Protein AF-0000000084752107 (afdb_homodimer)

Nearest PDB structures (foldseek):
  1woq-assembly2_B  TM=9.690E-01  e=2.917E-30  Arthrobacter sp. KM
  2aa4-assembly1_B  TM=8.084E-01  e=2.871E-18  Escherichia coli
  3vov-assembly1_B  TM=7.161E-01  e=5.906E-19  Thermus thermophilus HB8
  7p9y-assembly1_AAA  TM=7.590E-01  e=1.174E-16  Saccharomyces cerevisiae S288C
  5f7p-assembly1_A  TM=7.716E-01  e=2.774E-15  Listeria monocytogenes EGD-e

Sequence (504 aa):
MEILGIDIGGSGIKGALVNAETGEMLTERFRIPTPKSKKPKDMAKVVAEIVDHFNYKGPVGCGFPSIVKNGICKSPGNLDPSWVGVNIDELFTEYTGQEFTVLNDADAAGYASMNYGVGKGKDGLVIMITIGTGLGSGAFYNGILIPNFELGQIPYKKHKKIEKWAAASAKEKEDLGFKKWGKRFNKFLKLVELIVCPDLIIVGGGTSKKWEEFSHHIKIETNVVKAELMNHAGIIGAAVSCLREQHHGHLHMEILGIDIGGSGIKGALVNAETGEMLTERFRIPTPKSKKPKDMAKVVAEIVDHFNYKGPVGCGFPSIVKNGICKSPGNLDPSWVGVNIDELFTEYTGQEFTVLNDADAAGYASMNYGVGKGKDGLVIMITIGTGLGSGAFYNGILIPNFELGQIPYKKHKKIEKWAAASAKEKEDLGFKKWGKRFNKFLKLVELIVCPDLIIVGGGTSKKWEEFSHHIKIETNVVKAELMNHAGIIGA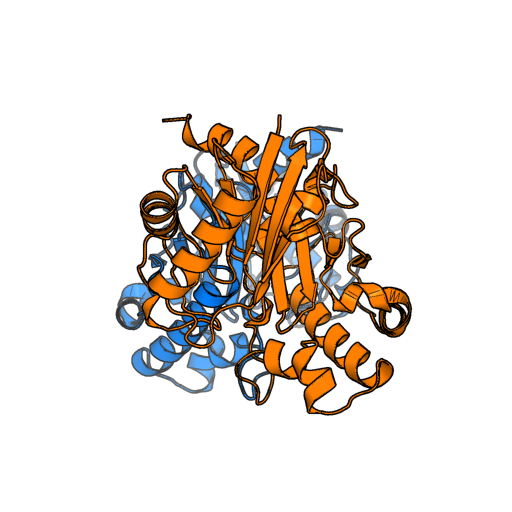AVSCLREQHHGHLH

Solvent-accessible surface area (backbone atoms only — not comparable to full-atom values): 24546 Å² total; per-residue (Å²): 97,82,22,39,6,28,25,42,49,88,66,32,32,34,32,33,40,22,31,48,79,73,59,44,70,72,47,73,72,48,76,46,69,39,53,90,73,43,36,65,70,60,43,33,51,53,51,27,49,54,44,54,72,66,68,64,84,56,59,30,7,26,10,33,68,36,42,50,57,97,33,21,25,72,37,30,68,89,44,29,68,79,34,44,71,36,46,50,32,59,52,44,20,72,60,56,75,31,53,53,41,60,38,25,28,30,41,13,27,32,45,24,30,41,70,68,34,82,42,42,89,47,67,49,37,35,34,26,35,27,32,35,76,40,38,38,24,13,34,25,49,61,76,38,78,44,73,49,30,27,63,28,56,40,35,40,60,92,36,78,24,33,25,69,65,41,13,51,45,32,29,61,75,67,67,48,50,47,68,64,39,22,47,40,38,27,52,53,50,46,50,48,45,59,30,47,44,44,61,32,36,35,36,23,28,67,58,40,77,50,38,86,66,29,54,84,49,56,80,61,88,56,52,72,43,73,46,76,55,35,82,46,15,28,25,40,7,8,19,33,46,42,64,53,47,62,60,60,61,62,76,110,96,81,22,40,6,27,25,43,48,89,68,33,33,34,31,31,40,22,30,49,79,73,59,43,72,74,46,73,72,48,76,44,69,40,52,89,72,43,36,64,71,61,43,32,50,51,53,26,49,52,42,55,72,66,68,64,84,55,60,31,7,26,9,32,68,36,42,50,56,95,36,21,25,72,38,30,69,90,43,29,68,79,35,44,70,36,46,49,32,59,52,43,20,72,60,56,74,31,53,54,41,60,39,26,28,29,43,13,27,32,44,24,29,41,70,69,34,84,40,42,88,46,66,49,38,36,32,26,36,27,32,34,77,41,38,37,22,13,36,26,48,61,75,40,78,45,72,48,30,28,64,27,54,42,35,40,60,93,36,79,24,35,24,70,67,40,13,49,44,31,29,62,77,66,66,48,53,48,68,65,39,20,47,40,37,28,52,52,50,44,49,49,44,59,28,47,44,44,61,32,36,36,35,23,28,69,58,41,78,52,39,85,65,30,54,85,49,54,79,61,90,57,51,72,44,73,46,75,56,35,82,47,15,28,25,40,7,8,19,33,46,43,64,51,46,60,60,61,60,61,74,109

Radius of gyration: 23.75 Å; Cα contacts (8 Å, |Δi|>4): 1248; chains: 2; bounding box: 46×71×58 Å

pLDDT: mean 92.71, std 11.03, range [21.84, 98.62]

Foldseek 3Di:
DWAKFWEDDQFKIKIFIADLQALDTPDDIDIDTQDPQLDLLSRLLVLQVRCVVVVDAEEYFYADAAAADPQAGCQQHPGDRNRHGDNNQVSNCVSNVYGYDYAHLQQLLVQLCCPHHPVPQDAWWEKEWAADLWTDIWIDHGSHTDGDDRLQCDDDDPRSGLRCVQGVNVCVVVVHFLAVSLLSVLVSVQVVCVPVVTQEYEYAYDCCVVVVRRVVNNDDPHHYYYIDCHPCSSRSSRRNVVVVVVVVVVVD/DWAKFWEDDPFKIKIFIAPLQALDTPDDIDIDTQDPQLDLLSRLLVLQVRCVVVVDAEEYFYADAAAADPQAGCQQHVGDRNRHGDNNQVSNCVSNVYGYDYAHLQQLLVQLCCPHHPVPQDAWWEKEWAADLWTDIWIDHGSHTDGDDRLQCDDDDPRSGLRCVQGVNVCVVVVHFLAVSLLSVLVSVQVVCVPVVTQEYEYAYDCCVVVVRRVVNNDDPHHYYYIDCHPCSSRSSRRNVCVVVVVVVVVD

Secondary structure (DSSP, 8-state):
-EEEEEEE-SSEEEEEEEETTTTEE-S--EEEEPPTT--HHHHHHHHHHHHHHTT--S-EEEEESS-EETTEE---TTS-GGGTT-BHHHHHHHHHSS-EEEEEHHHHHHHHHHHHSTTTT--SEEEEEEESSSEEEEEEETTEEE----GGG--BTTBSSTHHHHSHHHHHHTT--HHHHHHHHHHHHHHHHHHH--SEEEEESGGGGGHHHHGGG---SSEEEE-SSGGGHHHHHHHHHHHHHHHHTT--/-EEEEEEE-SSEEEEEEEETTTTEE-S--EEEEPPTT--HHHHHHHHHHHHHHTT--S-EEEEESS-EETTEE---TTS-GGGTT-BHHHHHHHHHSS-EEEEEHHHHHHHHHHHHSTTTT--SEEEEEEESSSEEEEEEETTEEE----GGG--BTTBSSTHHHHSHHHHHHTT--HHHHHHHHHHHHHHHHHHH--SEEEEESGGGGGHHHHGGG---SSEEEE-SSGGGHHHHHHHHHHHHHHHHTT--

Structure (mmCIF, N/CA/C/O backbone):
data_AF-0000000084752107-model_v1
#
loop_
_entity.id
_entity.type
_entity.pdbx_description
1 polymer 'Polyphosphate--glucose phosphotransferase'
#
loop_
_atom_site.group_PDB
_atom_site.id
_atom_site.type_symbol
_atom_site.label_atom_id
_atom_site.label_alt_id
_atom_site.label_comp_id
_atom_site.label_asym_id
_atom_site.label_entity_id
_atom_site.label_seq_id
_atom_site.pdbx_PDB_ins_code
_atom_site.Cartn_x
_atom_site.Cartn_y
_atom_site.Cartn_z
_atom_site.occupancy
_atom_site.B_iso_or_equiv
_atom_site.auth_seq_id
_atom_site.auth_comp_id
_atom_site.auth_asym_id
_atom_site.auth_atom_id
_atom_site.pdbx_PDB_model_num
ATOM 1 N N . MET A 1 1 ? -3.303 12.336 30.141 1 87.19 1 MET A N 1
ATOM 2 C CA . MET A 1 1 ? -2.025 12.93 29.766 1 87.19 1 MET A CA 1
ATOM 3 C C . MET A 1 1 ? -2.217 14.008 28.703 1 87.19 1 MET A C 1
ATOM 5 O O . MET A 1 1 ? -2.852 13.766 27.672 1 87.19 1 MET A O 1
ATOM 9 N N . GLU A 1 2 ? -1.788 15.203 29.062 1 94.75 2 GLU A N 1
ATOM 10 C CA . GLU A 1 2 ? -1.938 16.359 28.188 1 94.75 2 GLU A CA 1
ATOM 11 C C . GLU A 1 2 ? -0.733 16.516 27.266 1 94.75 2 GLU A C 1
ATOM 13 O O . GLU A 1 2 ? 0.406 16.594 27.719 1 94.75 2 GLU A O 1
ATOM 18 N N . ILE A 1 3 ? -1.024 16.484 25.938 1 96.81 3 ILE A N 1
ATOM 19 C CA . ILE A 1 3 ? 0.049 16.594 24.953 1 96.81 3 ILE A CA 1
ATOM 20 C C . ILE A 1 3 ? -0.297 17.656 23.922 1 96.81 3 ILE A C 1
ATOM 22 O O . ILE A 1 3 ? -1.448 17.766 23.5 1 96.81 3 ILE A O 1
ATOM 26 N N . LEU A 1 4 ? 0.634 18.438 23.578 1 97.94 4 LEU A N 1
ATOM 27 C CA . LEU A 1 4 ? 0.435 19.406 22.5 1 97.94 4 LEU A CA 1
ATOM 28 C C . LEU A 1 4 ? 0.539 18.719 21.141 1 97.94 4 LEU A C 1
ATOM 30 O O . LEU A 1 4 ? 1.547 18.078 20.844 1 97.94 4 LEU A O 1
ATOM 34 N N . GLY A 1 5 ? -0.565 18.766 20.406 1 97.69 5 GLY A N 1
ATOM 35 C CA . GLY A 1 5 ? -0.568 18.344 19.016 1 97.69 5 GLY A CA 1
ATOM 36 C C . GLY A 1 5 ? -0.486 19.484 18.031 1 97.69 5 GLY A C 1
ATOM 37 O O . GLY A 1 5 ? -1.142 20.516 18.219 1 97.69 5 GLY A O 1
ATOM 38 N N . ILE A 1 6 ? 0.351 19.391 17.047 1 97.81 6 ILE A N 1
ATOM 39 C CA . ILE A 1 6 ? 0.49 20.391 16 1 97.81 6 ILE A CA 1
ATOM 40 C C . ILE A 1 6 ? 0.278 19.75 14.633 1 97.81 6 ILE A C 1
ATOM 42 O O . ILE A 1 6 ? 0.811 18.672 14.367 1 97.81 6 ILE A O 1
ATOM 46 N N . ASP A 1 7 ? -0.524 20.328 13.812 1 96.06 7 ASP A N 1
ATOM 47 C CA . ASP A 1 7 ? -0.785 19.906 12.438 1 96.06 7 ASP A CA 1
ATOM 48 C C . ASP A 1 7 ? -0.25 20.938 11.445 1 96.06 7 ASP A C 1
ATOM 50 O O . ASP A 1 7 ? -0.774 22.047 11.352 1 96.06 7 ASP A O 1
ATOM 54 N N . ILE A 1 8 ? 0.716 20.562 10.734 1 95.06 8 ILE A N 1
ATOM 55 C CA . ILE A 1 8 ? 1.315 21.453 9.75 1 95.06 8 ILE A CA 1
ATOM 56 C C . ILE A 1 8 ? 0.686 21.219 8.383 1 95.06 8 ILE A C 1
ATOM 58 O O . ILE A 1 8 ? 0.774 20.125 7.832 1 95.06 8 ILE A O 1
ATOM 62 N N . GLY A 1 9 ? 0.036 22.219 7.828 1 87.69 9 GLY A N 1
ATOM 63 C CA . GLY A 1 9 ? -0.544 22.172 6.496 1 87.69 9 GLY A CA 1
ATOM 64 C C . GLY A 1 9 ? 0.094 23.141 5.527 1 87.69 9 GLY A C 1
ATOM 65 O O . GLY A 1 9 ? 1.007 23.891 5.898 1 87.69 9 GLY A O 1
ATOM 66 N N . GLY A 1 10 ? -0.382 23.078 4.316 1 81.19 10 GLY A N 1
ATOM 67 C CA . GLY A 1 10 ? 0.127 24 3.299 1 81.19 10 GLY A CA 1
ATOM 68 C C . GLY A 1 10 ? -0.288 25.438 3.525 1 81.19 10 GLY A C 1
ATOM 69 O O . GLY A 1 10 ? 0.444 26.359 3.168 1 81.19 10 GLY A O 1
ATOM 70 N N . SER A 1 11 ? -1.39 25.688 4.133 1 84.12 11 SER A N 1
ATOM 71 C CA . SER A 1 11 ? -1.922 27.031 4.266 1 84.12 11 SER A CA 1
ATOM 72 C C . SER A 1 11 ? -1.857 27.516 5.711 1 84.12 11 SER A C 1
ATOM 74 O O . SER A 1 11 ? -1.905 28.719 5.973 1 84.12 11 SER A O 1
ATOM 76 N N . GLY A 1 12 ? -1.75 26.531 6.598 1 92.06 12 GLY A N 1
ATOM 77 C CA . GLY A 1 12 ? -1.736 26.922 7.996 1 92.06 12 GLY A CA 1
ATOM 78 C C . GLY A 1 12 ? -1.168 25.859 8.914 1 92.06 12 GLY A C 1
ATOM 79 O O . GLY A 1 12 ? -1.213 24.672 8.586 1 92.06 12 GLY A O 1
ATOM 80 N N . ILE A 1 13 ? -0.653 26.297 9.961 1 96.38 13 ILE A N 1
ATOM 81 C CA . ILE A 1 13 ? -0.152 25.453 11.039 1 96.38 13 ILE A CA 1
ATOM 82 C C . ILE A 1 13 ? -1.026 25.641 12.281 1 96.38 13 ILE A C 1
ATOM 84 O O . ILE A 1 13 ? -1.255 26.766 12.734 1 96.38 13 ILE A O 1
ATOM 88 N N . LYS A 1 14 ? -1.574 24.5 12.773 1 96.38 14 LYS A N 1
ATOM 89 C CA . LYS A 1 14 ? -2.529 24.547 13.875 1 96.38 14 LYS A CA 1
ATOM 90 C C . LYS A 1 14 ? -2.049 23.688 15.047 1 96.38 14 LYS A C 1
ATOM 92 O O . LYS A 1 14 ? -1.443 22.641 14.844 1 96.38 14 LYS A O 1
ATOM 97 N N . GLY A 1 15 ? -2.34 24.188 16.234 1 97.88 15 GLY A N 1
ATOM 98 C CA . GLY A 1 15 ? -2.008 23.438 17.438 1 97.88 15 GLY A CA 1
ATOM 99 C C . GLY A 1 15 ? -3.084 23.516 18.5 1 97.88 15 GLY A C 1
ATOM 100 O O . GLY A 1 15 ? -3.885 24.453 18.516 1 97.88 15 GLY A O 1
ATOM 101 N N . ALA A 1 16 ? -3.086 22.531 19.328 1 98.12 16 ALA A N 1
ATOM 102 C CA . ALA A 1 16 ? -3.982 22.5 20.484 1 98.12 16 ALA A CA 1
ATOM 103 C C . ALA A 1 16 ? -3.51 21.484 21.516 1 98.12 16 ALA A C 1
ATOM 105 O O . ALA A 1 16 ? -2.77 20.562 21.188 1 98.12 16 ALA A O 1
ATOM 106 N N . LEU A 1 17 ? -3.914 21.734 22.734 1 98.12 17 LEU A N 1
ATOM 107 C CA . LEU A 1 17 ? -3.684 20.734 23.766 1 98.12 17 LEU A CA 1
ATOM 108 C C . LEU A 1 17 ? -4.734 19.625 23.703 1 98.12 17 LEU A C 1
ATOM 110 O O . LEU A 1 17 ? -5.914 19.906 23.484 1 98.12 17 LEU A O 1
ATOM 114 N N . VAL A 1 18 ? -4.242 18.391 23.812 1 97.12 18 VAL A N 1
ATOM 115 C CA . VAL A 1 18 ? -5.113 17.234 23.672 1 97.12 18 VAL A CA 1
ATOM 116 C C . VAL A 1 18 ? -4.918 16.297 24.859 1 97.12 18 VAL A C 1
ATOM 118 O O . VAL A 1 18 ? -3.791 16.078 25.312 1 97.12 18 VAL A O 1
ATOM 121 N N . ASN A 1 19 ? -6.035 15.805 25.422 1 95.88 19 ASN A N 1
ATOM 122 C CA . ASN A 1 19 ? -5.93 14.633 26.281 1 95.88 19 ASN A CA 1
ATOM 123 C C . ASN A 1 19 ? -5.617 13.375 25.484 1 95.88 19 ASN A C 1
ATOM 125 O O . ASN A 1 19 ? -6.5 12.812 24.828 1 95.88 19 ASN A O 1
ATOM 129 N N . ALA A 1 20 ? -4.426 12.914 25.531 1 90.62 20 ALA A N 1
ATOM 130 C CA . ALA A 1 20 ? -3.955 11.852 24.656 1 90.62 20 ALA A CA 1
ATOM 131 C C . ALA A 1 20 ? -4.566 10.508 25.031 1 90.62 20 ALA A C 1
ATOM 133 O O . ALA A 1 20 ? -4.5 9.547 24.25 1 90.62 20 ALA A O 1
ATOM 134 N N . GLU A 1 21 ? -5.176 10.359 26.156 1 89.06 21 GLU A N 1
ATOM 135 C CA . GLU A 1 21 ? -5.828 9.125 26.594 1 89.06 21 GLU A CA 1
ATOM 136 C C . GLU A 1 21 ? -7.25 9.031 26.031 1 89.06 21 GLU A C 1
ATOM 138 O O . GLU A 1 21 ? -7.684 7.961 25.594 1 89.06 21 GLU A O 1
ATOM 143 N N . THR A 1 22 ? -7.875 10.195 25.969 1 91.56 22 THR A N 1
ATOM 144 C CA . THR A 1 22 ? -9.281 10.18 25.578 1 91.56 22 THR A CA 1
ATOM 145 C C . THR A 1 22 ? -9.477 10.719 24.172 1 91.56 22 THR A C 1
ATOM 147 O O . THR A 1 22 ? -10.531 10.523 23.562 1 91.56 22 THR A O 1
ATOM 150 N N . GLY A 1 23 ? -8.523 11.477 23.703 1 92.19 23 GLY A N 1
ATOM 151 C CA . GLY A 1 23 ? -8.648 12.094 22.391 1 92.19 23 GLY A CA 1
ATOM 152 C C . GLY A 1 23 ? -9.406 13.406 22.422 1 92.19 23 GLY A C 1
ATOM 153 O O . GLY A 1 23 ? -9.742 13.961 21.359 1 92.19 23 GLY A O 1
ATOM 154 N N . GLU A 1 24 ? -9.625 13.938 23.594 1 94.25 24 GLU A N 1
ATOM 155 C CA . GLU A 1 24 ? -10.391 15.172 23.734 1 94.25 24 GLU A CA 1
ATOM 156 C C . GLU A 1 24 ? -9.492 16.391 23.562 1 94.25 24 GLU A C 1
ATOM 158 O O . GLU A 1 24 ? -8.383 16.438 24.109 1 94.25 24 GLU A O 1
ATOM 163 N N . MET A 1 25 ? -9.992 17.359 22.734 1 94.75 25 MET A N 1
ATOM 164 C CA . MET A 1 25 ? -9.312 18.641 22.672 1 94.75 25 MET A CA 1
ATOM 165 C C . MET A 1 25 ? -9.531 19.438 23.953 1 94.75 25 MET A C 1
ATOM 167 O O . MET A 1 25 ? -10.672 19.656 24.359 1 94.75 25 MET A O 1
ATOM 171 N N . LEU A 1 26 ? -8.523 19.938 24.5 1 96.88 26 LEU A N 1
ATOM 172 C CA . LEU A 1 26 ? -8.609 20.625 25.781 1 96.88 26 LEU A CA 1
ATOM 173 C C . LEU A 1 26 ? -8.633 22.141 25.578 1 96.88 26 LEU A C 1
ATOM 175 O O . LEU A 1 26 ? -9.016 22.891 26.484 1 96.88 26 LEU A O 1
ATOM 179 N N . THR A 1 27 ? -8.219 22.594 24.438 1 97.19 27 THR A N 1
ATOM 180 C CA . THR A 1 27 ? -8.203 24.016 24.078 1 97.19 27 THR A CA 1
ATOM 181 C C . THR A 1 27 ? -8.734 24.234 22.672 1 97.19 27 THR A C 1
ATOM 183 O O . THR A 1 27 ? -8.844 23.281 21.891 1 97.19 27 THR A O 1
ATOM 186 N N . GLU A 1 28 ? -9.07 25.438 22.422 1 96 28 GLU A N 1
ATOM 187 C CA . GLU A 1 28 ? -9.273 25.797 21.031 1 96 28 GLU A CA 1
ATOM 188 C C . GLU A 1 28 ? -7.973 25.719 20.234 1 96 28 GLU A C 1
ATOM 190 O O . GLU A 1 28 ? -6.887 25.844 20.797 1 96 28 GLU A O 1
ATOM 195 N N . ARG A 1 29 ? -8.156 25.453 19.031 1 95.38 29 ARG A N 1
ATOM 196 C CA . ARG A 1 29 ? -6.961 25.406 18.188 1 95.38 29 ARG A CA 1
ATOM 197 C C . ARG A 1 29 ? -6.402 26.812 17.969 1 95.38 29 ARG A C 1
ATOM 199 O O . ARG A 1 29 ? -7.16 27.781 17.875 1 95.38 29 ARG A O 1
ATOM 206 N N . PHE A 1 30 ? -5.203 26.922 17.969 1 97.81 30 PHE A N 1
ATOM 207 C CA . PHE A 1 30 ? -4.469 28.125 17.609 1 97.81 30 PHE A CA 1
ATOM 208 C C . PHE A 1 30 ? -3.82 27.984 16.234 1 97.81 30 PHE A C 1
ATOM 210 O O . PHE A 1 30 ? -3.041 27.047 16.016 1 97.81 30 PHE A O 1
ATOM 217 N N . ARG A 1 31 ? -4.152 28.828 15.328 1 96.94 31 ARG A N 1
ATOM 218 C CA . ARG A 1 31 ? -3.717 28.703 13.938 1 96.94 31 ARG A CA 1
ATOM 219 C C . ARG A 1 31 ? -2.854 29.891 13.523 1 96.94 31 ARG A C 1
ATOM 221 O O . ARG A 1 31 ? -3.199 31.031 13.797 1 96.94 31 ARG A O 1
ATOM 228 N N . ILE A 1 32 ? -1.734 29.625 12.898 1 97.88 32 ILE A N 1
ATOM 229 C CA . ILE A 1 32 ? -0.883 30.625 12.25 1 97.88 32 ILE A CA 1
ATOM 230 C C . ILE A 1 32 ? -0.704 30.266 10.773 1 97.88 32 ILE A C 1
ATOM 232 O O . ILE A 1 32 ? -0.457 29.109 10.438 1 97.88 32 ILE A O 1
ATOM 236 N N . PRO A 1 33 ? -0.843 31.219 9.898 1 96.62 33 PRO A N 1
ATOM 237 C CA . PRO A 1 33 ? -0.616 30.922 8.477 1 96.62 33 PRO A CA 1
ATOM 238 C C . PRO A 1 33 ? 0.778 30.344 8.211 1 96.62 33 PRO A C 1
ATOM 240 O O . PRO A 1 33 ? 1.754 30.797 8.828 1 96.62 33 PRO A O 1
ATOM 243 N N . THR A 1 34 ? 0.819 29.328 7.414 1 95.25 34 THR A N 1
ATOM 244 C CA . THR A 1 34 ? 2.121 28.828 6.977 1 95.25 34 THR A CA 1
ATOM 245 C C . THR A 1 34 ? 2.904 29.938 6.262 1 95.25 34 THR A C 1
ATOM 247 O O . THR A 1 34 ? 2.357 30.641 5.414 1 95.25 34 THR A O 1
ATOM 250 N N . PRO A 1 35 ? 4.125 30.109 6.617 1 96.88 35 PRO A N 1
ATOM 251 C CA . PRO A 1 35 ? 4.914 31.141 5.93 1 96.88 35 PRO A CA 1
ATOM 252 C C . PRO A 1 35 ? 4.953 30.922 4.418 1 96.88 35 PRO A C 1
ATOM 254 O O . PRO A 1 35 ? 5.012 29.797 3.947 1 96.88 35 PRO A O 1
ATOM 257 N N . LYS A 1 36 ? 5.055 31.984 3.631 1 94.62 36 LYS A N 1
ATOM 258 C CA . LYS A 1 36 ? 5.066 31.922 2.172 1 94.62 36 LYS A CA 1
ATOM 259 C C . LYS A 1 36 ? 6.281 31.156 1.656 1 94.62 36 LYS A C 1
ATOM 261 O O . LYS A 1 36 ? 6.199 30.453 0.653 1 94.62 36 LYS A O 1
ATOM 266 N N . SER A 1 37 ? 7.34 31.312 2.361 1 95.5 37 SER A N 1
ATOM 267 C CA . SER A 1 37 ? 8.57 30.688 1.917 1 95.5 37 SER A CA 1
ATOM 268 C C . SER A 1 37 ? 8.477 29.156 2.01 1 95.5 37 SER A C 1
ATOM 270 O O . SER A 1 37 ? 9.086 28.453 1.21 1 95.5 37 SER A O 1
ATOM 272 N N . LYS A 1 38 ? 7.777 28.688 3.074 1 96.19 38 LYS A N 1
ATOM 273 C CA . LYS A 1 38 ? 7.652 27.266 3.422 1 96.19 38 LYS A CA 1
ATOM 274 C C . LYS A 1 38 ? 9.016 26.641 3.682 1 96.19 38 LYS A C 1
ATOM 276 O O . LYS A 1 38 ? 9.242 25.469 3.371 1 96.19 38 LYS A O 1
ATOM 281 N N . LYS A 1 39 ? 9.922 27.422 4.102 1 97.25 39 LYS A N 1
ATOM 282 C CA . LYS A 1 39 ? 11.273 26.969 4.402 1 97.25 39 LYS A CA 1
ATOM 283 C C . LYS A 1 39 ? 11.375 26.469 5.844 1 97.25 39 LYS A C 1
ATOM 285 O O . LYS A 1 39 ? 10.609 26.891 6.711 1 97.25 39 LYS A O 1
ATOM 290 N N . PRO A 1 40 ? 12.352 25.578 6.094 1 97.75 40 PRO A N 1
ATOM 291 C CA . PRO A 1 40 ? 12.461 24.938 7.41 1 97.75 40 PRO A CA 1
ATOM 292 C C . PRO A 1 40 ? 12.555 25.953 8.547 1 97.75 40 PRO A C 1
ATOM 294 O O . PRO A 1 40 ? 11.781 25.891 9.508 1 97.75 40 PRO A O 1
ATOM 297 N N . LYS A 1 41 ? 13.398 26.984 8.453 1 97.69 41 LYS A N 1
ATOM 298 C CA . LYS A 1 41 ? 13.625 27.938 9.531 1 97.69 41 LYS A CA 1
ATOM 299 C C . LYS A 1 41 ? 12.367 28.766 9.797 1 97.69 41 LYS A C 1
ATOM 301 O O . LYS A 1 41 ? 12 28.984 10.953 1 97.69 41 LYS A O 1
ATOM 306 N N . ASP A 1 42 ? 11.734 29.188 8.711 1 98.12 42 ASP A N 1
ATOM 307 C CA . ASP A 1 42 ? 10.531 30.016 8.844 1 98.12 42 ASP A CA 1
ATOM 308 C C . ASP A 1 42 ? 9.391 29.219 9.477 1 98.12 42 ASP A C 1
ATOM 310 O O . ASP A 1 42 ? 8.664 29.75 10.32 1 98.12 42 ASP A O 1
ATOM 314 N N . MET A 1 43 ? 9.297 28.062 9.109 1 97.69 43 MET A N 1
ATOM 315 C CA . MET A 1 43 ? 8.234 27.219 9.648 1 97.69 43 MET A CA 1
ATOM 316 C C . MET A 1 43 ? 8.523 26.828 11.094 1 97.69 43 MET A C 1
ATOM 318 O O . MET A 1 43 ? 7.609 26.75 11.914 1 97.69 43 MET A O 1
ATOM 322 N N . ALA A 1 44 ? 9.773 26.594 11.383 1 98.31 44 ALA A N 1
ATOM 323 C CA . ALA A 1 44 ? 10.164 26.281 12.75 1 98.31 44 ALA A CA 1
ATOM 324 C C . ALA A 1 44 ? 9.82 27.438 13.695 1 98.31 44 ALA A C 1
ATOM 326 O O . ALA A 1 44 ? 9.406 27.219 14.836 1 98.31 44 ALA A O 1
ATOM 327 N N . LYS A 1 45 ? 9.984 28.641 13.195 1 98.56 45 LYS A N 1
ATOM 328 C CA . LYS A 1 45 ? 9.641 29.812 13.992 1 98.56 45 LYS A CA 1
ATOM 329 C C . LYS A 1 45 ? 8.156 29.844 14.32 1 98.56 45 LYS A C 1
ATOM 331 O O . LYS A 1 45 ? 7.762 30.172 15.438 1 98.56 45 LYS A O 1
ATOM 336 N N . VAL A 1 46 ? 7.383 29.5 13.32 1 98.56 46 VAL A N 1
ATOM 337 C CA . VAL A 1 46 ? 5.941 29.469 13.516 1 98.56 46 VAL A CA 1
ATOM 338 C C . VAL A 1 46 ? 5.582 28.391 14.531 1 98.56 46 VAL A C 1
ATOM 340 O O . VAL A 1 46 ? 4.754 28.609 15.422 1 98.56 46 VAL A O 1
ATOM 343 N N . VAL A 1 47 ? 6.195 27.25 14.438 1 98.56 47 VAL A N 1
ATOM 344 C CA . VAL A 1 47 ? 5.969 26.156 15.375 1 98.56 47 VAL A CA 1
ATOM 345 C C . VAL A 1 47 ? 6.328 26.594 16.797 1 98.56 47 VAL A C 1
ATOM 347 O O . VAL A 1 47 ? 5.594 26.328 17.75 1 98.56 47 VAL A O 1
ATOM 350 N N . ALA A 1 48 ? 7.422 27.328 16.906 1 98.62 48 ALA A N 1
ATOM 351 C CA . ALA A 1 48 ? 7.844 27.844 18.203 1 98.62 48 ALA A CA 1
ATOM 352 C C . ALA A 1 48 ? 6.809 28.812 18.766 1 98.62 48 ALA A C 1
ATOM 354 O O . ALA A 1 48 ? 6.527 28.781 19.969 1 98.62 48 ALA A O 1
ATOM 355 N N . GLU A 1 49 ? 6.277 29.609 17.875 1 98.62 49 GLU A N 1
ATOM 356 C CA . GLU A 1 49 ? 5.234 30.547 18.297 1 98.62 49 GLU A CA 1
ATOM 357 C C . GLU A 1 49 ? 4.023 29.797 18.859 1 98.62 49 GLU A C 1
ATOM 359 O O . GLU A 1 49 ? 3.42 30.234 19.844 1 98.62 49 GLU A O 1
ATOM 364 N N . ILE A 1 50 ? 3.697 28.719 18.234 1 98.56 50 ILE A N 1
ATOM 365 C CA . ILE A 1 50 ? 2.551 27.938 18.672 1 98.56 50 ILE A CA 1
ATOM 366 C C . ILE A 1 50 ? 2.85 27.312 20.031 1 98.56 50 ILE A C 1
ATOM 368 O O . ILE A 1 50 ? 2.012 27.344 20.938 1 98.56 50 ILE A O 1
ATOM 372 N N . VAL A 1 51 ? 4 26.734 20.203 1 98.44 51 VAL A N 1
ATOM 373 C CA . VAL A 1 51 ? 4.395 26.141 21.484 1 98.44 51 VAL A CA 1
ATOM 374 C C . VAL A 1 51 ? 4.355 27.203 22.578 1 98.44 51 VAL A C 1
ATOM 376 O O . VAL A 1 51 ? 3.848 26.953 23.672 1 98.44 51 VAL A O 1
ATOM 379 N N . ASP A 1 52 ? 4.855 28.422 22.266 1 98.25 52 ASP A N 1
ATOM 380 C CA . ASP A 1 52 ? 4.887 29.516 23.219 1 98.25 52 ASP A CA 1
ATOM 381 C C . ASP A 1 52 ? 3.477 29.969 23.594 1 98.25 52 ASP A C 1
ATOM 383 O O . ASP A 1 52 ? 3.217 30.297 24.75 1 98.25 52 ASP A O 1
ATOM 387 N N . HIS A 1 53 ? 2.646 30.016 22.594 1 98.44 53 HIS A N 1
ATOM 388 C CA . HIS A 1 53 ? 1.266 30.438 22.812 1 98.44 53 HIS A CA 1
ATOM 389 C C . HIS A 1 53 ? 0.621 29.625 23.922 1 98.44 53 HIS A C 1
ATOM 391 O O . HIS A 1 53 ? -0.11 30.156 24.766 1 98.44 53 HIS A O 1
ATOM 397 N N . PHE A 1 54 ? 0.9 28.328 23.969 1 98.06 54 PHE A N 1
ATOM 398 C CA . PHE A 1 54 ? 0.272 27.453 24.938 1 98.06 54 PHE A CA 1
ATOM 399 C C . PHE A 1 54 ? 1.136 27.328 26.188 1 98.06 54 PHE A C 1
ATOM 401 O O . PHE A 1 54 ? 0.772 26.625 27.141 1 98.06 54 PHE A O 1
ATOM 408 N N . ASN A 1 55 ? 2.293 28.016 26.219 1 97.44 55 ASN A N 1
ATOM 409 C CA . ASN A 1 55 ? 3.244 27.875 27.312 1 97.44 55 ASN A CA 1
ATOM 410 C C . ASN A 1 55 ? 3.465 26.422 27.688 1 97.44 55 ASN A C 1
ATOM 412 O O . ASN A 1 55 ? 3.404 26.062 28.875 1 97.44 55 ASN A O 1
ATOM 416 N N . TYR A 1 56 ? 3.613 25.625 26.656 1 96.56 56 TYR A N 1
ATOM 417 C CA . TYR A 1 56 ? 3.633 24.172 26.844 1 96.56 56 TYR A CA 1
ATOM 418 C C . TYR A 1 56 ? 5.051 23.672 27.109 1 96.56 56 TYR A C 1
ATOM 420 O O . TYR A 1 56 ? 5.996 24.125 26.453 1 96.56 56 TYR A O 1
ATOM 428 N N . LYS A 1 57 ? 5.156 22.766 28.094 1 96.25 57 LYS A N 1
ATOM 429 C CA . LYS A 1 57 ? 6.387 22.031 28.375 1 96.25 57 LYS A CA 1
ATOM 430 C C . LYS A 1 57 ? 6.152 20.516 28.344 1 96.25 57 LYS A C 1
ATOM 432 O O . LYS A 1 57 ? 5.344 20 29.109 1 96.25 57 LYS A O 1
ATOM 437 N N . GLY A 1 58 ? 6.77 19.844 27.469 1 95.19 58 GLY A N 1
ATOM 438 C CA . GLY A 1 58 ? 6.617 18.406 27.312 1 95.19 58 GLY A CA 1
ATOM 439 C C . GLY A 1 58 ? 6.75 17.953 25.859 1 95.19 58 GLY A C 1
ATOM 440 O O . GLY A 1 58 ? 7.141 18.734 25 1 95.19 58 GLY A O 1
ATOM 441 N N . PRO A 1 59 ? 6.52 16.719 25.656 1 95.44 59 PRO A N 1
ATOM 442 C CA . PRO A 1 59 ? 6.613 16.203 24.281 1 95.44 59 PRO A CA 1
ATOM 443 C C . PRO A 1 59 ? 5.527 16.766 23.375 1 95.44 59 PRO A C 1
ATOM 445 O O . PRO A 1 59 ? 4.391 16.969 23.812 1 95.44 59 PRO A O 1
ATOM 448 N N . VAL A 1 60 ? 5.879 17.016 22.156 1 96.88 60 VAL A N 1
ATOM 449 C CA . VAL A 1 60 ? 4.953 17.547 21.156 1 96.88 60 VAL A CA 1
ATOM 450 C C . VAL A 1 60 ? 4.801 16.562 20 1 96.88 60 VAL A C 1
ATOM 452 O O . VAL A 1 60 ? 5.793 16.016 19.5 1 96.88 60 VAL A O 1
ATOM 455 N N . GLY A 1 61 ? 3.572 16.219 19.703 1 96.44 61 GLY A N 1
ATOM 456 C CA . GLY A 1 61 ? 3.295 15.492 18.469 1 96.44 61 GLY A CA 1
ATOM 457 C C . GLY A 1 61 ? 3.01 16.391 17.297 1 96.44 61 GLY A C 1
ATOM 458 O O . GLY A 1 61 ? 2.324 17.406 17.438 1 96.44 61 GLY A O 1
ATOM 459 N N . CYS A 1 62 ? 3.492 16 16.094 1 96.75 62 CYS A N 1
ATOM 460 C CA . CYS A 1 62 ? 3.387 16.906 14.961 1 96.75 62 CYS A CA 1
ATOM 461 C C . CYS A 1 62 ? 3.094 16.125 13.68 1 96.75 62 CYS A C 1
ATOM 463 O O . CYS A 1 62 ? 3.816 15.195 13.328 1 96.75 62 CYS A O 1
ATOM 465 N N . GLY A 1 63 ? 2.008 16.438 13.055 1 95.69 63 GLY A N 1
ATOM 466 C CA . GLY A 1 63 ? 1.754 16 11.695 1 95.69 63 GLY A CA 1
ATOM 467 C C . GLY A 1 63 ? 2.443 16.859 10.656 1 95.69 63 GLY A C 1
ATOM 468 O O . GLY A 1 63 ? 2.346 18.078 10.688 1 95.69 63 GLY A O 1
ATOM 469 N N . PHE A 1 64 ? 3.135 16.297 9.789 1 95.69 64 PHE A N 1
ATOM 470 C CA . PHE A 1 64 ? 3.979 16.953 8.805 1 95.69 64 PHE A CA 1
ATOM 471 C C . PHE A 1 64 ? 3.543 16.594 7.391 1 95.69 64 PHE A C 1
ATOM 473 O O . PHE A 1 64 ? 3.283 15.422 7.098 1 95.69 64 PHE A O 1
ATOM 480 N N . PRO A 1 65 ? 3.412 17.609 6.465 1 93.25 65 PRO A N 1
ATOM 481 C CA . PRO A 1 65 ? 2.83 17.375 5.141 1 93.25 65 PRO A CA 1
ATOM 482 C C . PRO A 1 65 ? 3.832 16.797 4.148 1 93.25 65 PRO A C 1
ATOM 484 O O . PRO A 1 65 ? 3.922 17.25 3.01 1 93.25 65 PRO A O 1
ATOM 487 N N . SER A 1 66 ? 4.605 15.703 4.543 1 93.06 66 SER A N 1
ATOM 488 C CA . SER A 1 66 ? 5.551 15.023 3.662 1 93.06 66 SER A CA 1
ATOM 489 C C . SER A 1 66 ? 5.965 13.672 4.23 1 93.06 66 SER A C 1
ATOM 491 O O . SER A 1 66 ? 5.473 13.258 5.285 1 93.06 66 SER A O 1
ATOM 493 N N . ILE A 1 67 ? 6.773 13.023 3.471 1 92.81 67 ILE A N 1
ATOM 494 C CA . ILE A 1 67 ? 7.289 11.727 3.883 1 92.81 67 ILE A CA 1
ATOM 495 C C . ILE A 1 67 ? 8.336 11.906 4.977 1 92.81 67 ILE A C 1
ATOM 497 O O . ILE A 1 67 ? 9.281 12.688 4.816 1 92.81 67 ILE A O 1
ATOM 501 N N . VAL A 1 68 ? 8.086 11.281 6.078 1 93.06 68 VAL A N 1
ATOM 502 C CA . VAL A 1 68 ? 8.984 11.375 7.223 1 93.06 68 VAL A CA 1
ATOM 503 C C . VAL A 1 68 ? 9.5 9.992 7.59 1 93.06 68 VAL A C 1
ATOM 505 O O . VAL A 1 68 ? 8.719 9.078 7.855 1 93.06 68 VAL A O 1
ATOM 508 N N . LYS A 1 69 ? 10.781 9.773 7.555 1 87.38 69 LYS A N 1
ATOM 509 C CA . LYS A 1 69 ? 11.406 8.531 8.008 1 87.38 69 LYS A CA 1
ATOM 510 C C . LYS A 1 69 ? 12.406 8.797 9.125 1 87.38 69 LYS A C 1
ATOM 512 O O . LYS A 1 69 ? 13.391 9.516 8.93 1 87.38 69 LYS A O 1
ATOM 517 N N . ASN A 1 70 ? 12.133 8.25 10.289 1 83.88 70 ASN A N 1
ATOM 518 C CA . ASN A 1 70 ? 13 8.438 11.445 1 83.88 70 ASN A CA 1
ATOM 519 C C . ASN A 1 70 ? 13.25 9.914 11.727 1 83.88 70 ASN A C 1
ATOM 521 O O . ASN A 1 70 ? 14.391 10.32 11.938 1 83.88 70 ASN A O 1
ATOM 525 N N . GLY A 1 71 ? 12.211 10.68 11.516 1 89.56 71 GLY A N 1
ATOM 526 C CA . GLY A 1 71 ? 12.281 12.094 11.852 1 89.56 71 GLY A CA 1
ATOM 527 C C . GLY A 1 71 ? 12.859 12.945 10.742 1 89.56 71 GLY A C 1
ATOM 528 O O . GLY A 1 71 ? 12.914 14.172 10.852 1 89.56 71 GLY A O 1
ATOM 529 N N . ILE A 1 72 ? 13.266 12.305 9.648 1 93 72 ILE A N 1
ATOM 530 C CA . ILE A 1 72 ? 13.914 13 8.547 1 93 72 ILE A CA 1
ATOM 531 C C . ILE A 1 72 ? 12.93 13.18 7.395 1 93 72 ILE A C 1
ATOM 533 O O . ILE A 1 72 ? 12.227 12.234 7.023 1 93 72 ILE A O 1
ATOM 537 N N . CYS A 1 73 ? 12.906 14.344 6.859 1 96 73 CYS A N 1
ATOM 538 C CA . CYS A 1 73 ? 12.062 14.617 5.699 1 96 73 CYS A CA 1
ATOM 539 C C . CYS A 1 73 ? 12.656 14 4.438 1 96 73 CYS A C 1
ATOM 541 O O . CYS A 1 73 ? 13.781 14.32 4.055 1 96 73 CYS A O 1
ATOM 543 N N . LYS A 1 74 ? 11.898 13.219 3.77 1 93.25 74 LYS A N 1
ATOM 544 C CA . LYS A 1 74 ? 12.453 12.461 2.65 1 93.25 74 LYS A CA 1
ATOM 545 C C . LYS A 1 74 ? 11.977 13.031 1.315 1 93.25 74 LYS A C 1
ATOM 547 O O . LYS A 1 74 ? 12.531 12.703 0.263 1 93.25 74 LYS A O 1
ATOM 552 N N . SER A 1 75 ? 10.977 13.906 1.38 1 91.5 75 SER A N 1
ATOM 553 C CA . SER A 1 75 ? 10.43 14.531 0.177 1 91.5 75 SER A CA 1
ATOM 554 C C . SER A 1 75 ? 9.945 15.945 0.458 1 91.5 75 SER A C 1
ATOM 556 O O . SER A 1 75 ? 9.461 16.234 1.555 1 91.5 75 SER A O 1
ATOM 558 N N . PRO A 1 76 ? 10.086 16.766 -0.506 1 87.81 76 PRO A N 1
ATOM 559 C CA . PRO A 1 76 ? 9.648 18.141 -0.249 1 87.81 76 PRO A CA 1
ATOM 560 C C . PRO A 1 76 ? 8.133 18.281 -0.19 1 87.81 76 PRO A C 1
ATOM 562 O O . PRO A 1 76 ? 7.617 19.203 0.444 1 87.81 76 PRO A O 1
ATOM 565 N N . GLY A 1 77 ? 7.504 17.344 -0.971 1 81.75 77 GLY A N 1
ATOM 566 C CA . GLY A 1 77 ? 6.07 17.531 -1.091 1 81.75 77 GLY A CA 1
ATOM 567 C C . GLY A 1 77 ? 5.703 18.891 -1.676 1 81.75 77 GLY A C 1
ATOM 568 O O . GLY A 1 77 ? 6.18 19.25 -2.75 1 81.75 77 GLY A O 1
ATOM 569 N N . ASN A 1 78 ? 4.801 19.641 -0.935 1 81.31 78 ASN A N 1
ATOM 570 C CA . ASN A 1 78 ? 4.418 20.984 -1.368 1 81.31 78 ASN A CA 1
ATOM 571 C C . ASN A 1 78 ? 5.223 22.062 -0.643 1 81.31 78 ASN A C 1
ATOM 573 O O . ASN A 1 78 ? 4.867 23.234 -0.682 1 81.31 78 ASN A O 1
ATOM 577 N N . LEU A 1 79 ? 6.273 21.609 0.023 1 92 79 LEU A N 1
ATOM 578 C CA . LEU A 1 79 ? 7.113 22.531 0.784 1 92 79 LEU A CA 1
ATOM 579 C C . LEU A 1 79 ? 8.367 22.891 -0.002 1 92 79 LEU A C 1
ATOM 581 O O . LEU A 1 79 ? 8.523 22.484 -1.157 1 92 79 LEU A O 1
ATOM 585 N N . ASP A 1 80 ? 9.125 23.781 0.607 1 94.75 80 ASP A N 1
ATOM 586 C CA . ASP A 1 80 ? 10.391 24.172 -0.02 1 94.75 80 ASP A CA 1
ATOM 587 C C . ASP A 1 80 ? 11.32 22.969 -0.154 1 94.75 80 ASP A C 1
ATOM 589 O O . ASP A 1 80 ? 11.438 22.156 0.772 1 94.75 80 ASP A O 1
ATOM 593 N N . PRO A 1 81 ? 12.008 22.859 -1.238 1 95 81 PRO A N 1
ATOM 594 C CA . PRO A 1 81 ? 12.883 21.703 -1.477 1 95 81 PRO A CA 1
ATOM 595 C C . PRO A 1 81 ? 13.977 21.578 -0.419 1 95 81 PRO A C 1
ATOM 597 O O . PRO A 1 81 ? 14.555 20.5 -0.253 1 95 81 PRO A O 1
ATOM 600 N N . SER A 1 82 ? 14.242 22.641 0.291 1 97.19 82 SER A N 1
ATOM 601 C CA . SER A 1 82 ? 15.297 22.625 1.3 1 97.19 82 SER A CA 1
ATOM 602 C C . SER A 1 82 ? 14.922 21.75 2.482 1 97.19 82 SER A C 1
ATOM 604 O O . SER A 1 82 ? 15.758 21.453 3.336 1 97.19 82 SER A O 1
ATOM 606 N N . TRP A 1 83 ? 13.75 21.219 2.471 1 96.88 83 TRP A N 1
ATOM 607 C CA . TRP A 1 83 ? 13.312 20.344 3.555 1 96.88 83 TRP A CA 1
ATOM 608 C C . TRP A 1 83 ? 13.938 18.969 3.43 1 96.88 83 TRP A C 1
ATOM 610 O O . TRP A 1 83 ? 14.086 18.25 4.426 1 96.88 83 TRP A O 1
ATOM 620 N N . VAL A 1 84 ? 14.234 18.609 2.213 1 96 84 VAL A N 1
ATOM 621 C CA . VAL A 1 84 ? 14.711 17.25 1.977 1 96 84 VAL A CA 1
ATOM 622 C C . VAL A 1 84 ? 16 17.016 2.758 1 96 84 VAL A C 1
ATOM 624 O O . VAL A 1 84 ? 16.969 17.781 2.627 1 96 84 VAL A O 1
ATOM 627 N N . GLY A 1 85 ? 15.992 16 3.609 1 96.12 85 GLY A N 1
ATOM 628 C CA . GLY A 1 85 ? 17.172 15.641 4.391 1 96.12 85 GLY A CA 1
ATOM 629 C C . GLY A 1 85 ? 17.188 16.281 5.762 1 96.12 85 GLY A C 1
ATOM 630 O O . GLY A 1 85 ? 18 15.922 6.613 1 96.12 85 GLY A O 1
ATOM 631 N N . VAL A 1 86 ? 16.281 17.203 5.969 1 97.31 86 VAL A N 1
ATOM 632 C CA . VAL A 1 86 ? 16.234 17.906 7.25 1 97.31 86 VAL A CA 1
ATOM 633 C C . VAL A 1 86 ? 15.695 16.953 8.328 1 97.31 86 VAL A C 1
ATOM 635 O O . VAL A 1 86 ? 14.719 16.234 8.094 1 97.31 86 VAL A O 1
ATOM 638 N N . ASN A 1 87 ? 16.422 16.875 9.414 1 97.31 87 ASN A N 1
ATOM 639 C CA . ASN A 1 87 ? 15.867 16.25 10.609 1 97.31 87 ASN A CA 1
ATOM 640 C C . ASN A 1 87 ? 14.836 17.141 11.297 1 97.31 87 ASN A C 1
ATOM 642 O O . ASN A 1 87 ? 15.195 18.031 12.055 1 97.31 87 ASN A O 1
ATOM 646 N N . ILE A 1 88 ? 13.609 16.859 11.086 1 97.31 88 ILE A N 1
ATOM 647 C CA . ILE A 1 88 ? 12.5 17.703 11.508 1 97.31 88 ILE A CA 1
ATOM 648 C C . ILE A 1 88 ? 12.43 17.734 13.031 1 97.31 88 ILE A C 1
ATOM 650 O O . ILE A 1 88 ? 12.234 18.812 13.625 1 97.31 88 ILE A O 1
ATOM 654 N N . ASP A 1 89 ? 12.586 16.578 13.633 1 94.38 89 ASP A N 1
ATOM 655 C CA . ASP A 1 89 ? 12.562 16.469 15.086 1 94.38 89 ASP A CA 1
ATOM 656 C C . ASP A 1 89 ? 13.625 17.375 15.719 1 94.38 89 ASP A C 1
ATOM 658 O O . ASP A 1 89 ? 13.32 18.141 16.641 1 94.38 89 ASP A O 1
ATOM 662 N N . GLU A 1 90 ? 14.773 17.281 15.219 1 96.12 90 GLU A N 1
ATOM 663 C CA . GLU A 1 90 ? 15.883 18.078 15.742 1 96.12 90 GLU A CA 1
ATOM 664 C C . GLU A 1 90 ? 15.648 19.562 15.516 1 96.12 90 GLU A C 1
ATOM 666 O O . GLU A 1 90 ? 15.898 20.375 16.406 1 96.12 90 GLU A O 1
ATOM 671 N N . LEU A 1 91 ? 15.195 19.859 14.328 1 98.06 91 LEU A N 1
ATOM 672 C CA . LEU A 1 91 ? 14.945 21.266 13.984 1 98.06 91 LEU A CA 1
ATOM 673 C C . LEU A 1 91 ? 13.922 21.875 14.93 1 98.06 91 LEU A C 1
ATOM 675 O O . LEU A 1 91 ? 14.172 22.938 15.508 1 98.06 91 LEU A O 1
ATOM 679 N N . PHE A 1 92 ? 12.805 21.234 15.117 1 97.94 92 PHE A N 1
ATOM 680 C CA . PHE A 1 92 ? 11.742 21.781 15.969 1 97.94 92 PHE A CA 1
ATOM 681 C C . PHE A 1 92 ? 12.18 21.797 17.422 1 97.94 92 PHE A C 1
ATOM 683 O O . PHE A 1 92 ? 11.836 22.719 18.172 1 97.94 92 PHE A O 1
ATOM 690 N N . THR A 1 93 ? 12.922 20.797 17.812 1 96.5 93 THR A N 1
ATOM 691 C CA . THR A 1 93 ? 13.445 20.766 19.172 1 96.5 93 THR A CA 1
ATOM 692 C C . THR A 1 93 ? 14.375 21.938 19.422 1 96.5 93 THR A C 1
ATOM 694 O O . THR A 1 93 ? 14.305 22.578 20.469 1 96.5 93 THR A O 1
ATOM 697 N N . GLU A 1 94 ? 15.211 22.219 18.516 1 97.5 94 GLU A N 1
ATOM 698 C CA . GLU A 1 94 ? 16.141 23.328 18.625 1 97.5 94 GLU A CA 1
ATOM 699 C C . GLU A 1 94 ? 15.406 24.656 18.797 1 97.5 94 GLU A C 1
ATOM 701 O O . GLU A 1 94 ? 15.812 25.5 19.609 1 97.5 94 GLU A O 1
ATOM 706 N N . TYR A 1 95 ? 14.328 24.875 18.125 1 98.12 95 TYR A N 1
ATOM 707 C CA . TYR A 1 95 ? 13.625 26.141 18.109 1 98.12 95 TYR A CA 1
ATOM 708 C C . TYR A 1 95 ? 12.656 26.25 19.281 1 98.12 95 TYR A C 1
ATOM 710 O O . TYR A 1 95 ? 12.258 27.359 19.672 1 98.12 95 TYR A O 1
ATOM 718 N N . THR A 1 96 ? 12.25 25.172 19.844 1 97.81 96 THR A N 1
ATOM 719 C CA . THR A 1 96 ? 11.18 25.219 20.828 1 97.81 96 THR A CA 1
ATOM 720 C C . THR A 1 96 ? 11.68 24.781 22.203 1 97.81 96 THR A C 1
ATOM 722 O O . THR A 1 96 ? 11.055 25.094 23.219 1 97.81 96 THR A O 1
ATOM 725 N N . GLY A 1 97 ? 12.719 23.969 22.203 1 96.75 97 GLY A N 1
ATOM 726 C CA . GLY A 1 97 ? 13.227 23.391 23.438 1 96.75 97 GLY A CA 1
ATOM 727 C C . GLY A 1 97 ? 12.445 22.156 23.891 1 96.75 97 GLY A C 1
ATOM 728 O O . GLY A 1 97 ? 12.711 21.609 24.953 1 96.75 97 GLY A O 1
ATOM 729 N N . GLN A 1 98 ? 11.477 21.703 23.094 1 96.62 98 GLN A N 1
ATOM 730 C CA . GLN A 1 98 ? 10.648 20.562 23.438 1 96.62 98 GLN A CA 1
ATOM 731 C C . GLN A 1 98 ? 10.961 19.375 22.516 1 96.62 98 GLN A C 1
ATOM 733 O O . GLN A 1 98 ? 11.383 19.562 21.375 1 96.62 98 GLN A O 1
ATOM 738 N N . GLU A 1 99 ? 10.766 18.203 23.016 1 94.56 99 GLU A N 1
ATOM 739 C CA . GLU A 1 99 ? 10.961 17.016 22.203 1 94.56 99 GLU A CA 1
ATOM 740 C C . GLU A 1 99 ? 9.797 16.812 21.234 1 94.56 99 GLU A C 1
ATOM 742 O O . GLU A 1 99 ? 8.633 16.984 21.625 1 94.56 99 GLU A O 1
ATOM 747 N N . PHE A 1 100 ? 10.125 16.391 20.031 1 95.69 100 PHE A N 1
ATOM 748 C CA . PHE A 1 100 ? 9.078 16.234 19.031 1 95.69 100 PHE A CA 1
ATOM 749 C C . PHE A 1 100 ? 9 14.797 18.547 1 95.69 100 PHE A C 1
ATOM 751 O O . PHE A 1 100 ? 10.016 14.094 18.5 1 95.69 100 PHE A O 1
ATOM 758 N N . THR A 1 101 ? 7.812 14.344 18.281 1 93.56 101 THR A N 1
ATOM 759 C CA . THR A 1 101 ? 7.508 13.18 17.453 1 93.56 101 THR A CA 1
ATOM 760 C C . THR A 1 101 ? 6.789 13.602 16.172 1 93.56 101 THR A C 1
ATOM 762 O O . THR A 1 101 ? 5.672 14.117 16.219 1 93.56 101 THR A O 1
ATOM 765 N N . VAL A 1 102 ? 7.422 13.359 15.07 1 95.12 102 VAL A N 1
ATOM 766 C CA . VAL A 1 102 ? 6.887 13.867 13.812 1 95.12 102 VAL A CA 1
ATOM 767 C C . VAL A 1 102 ? 6.477 12.703 12.914 1 95.12 102 VAL A C 1
ATOM 769 O O . VAL A 1 102 ? 7.215 11.727 12.781 1 95.12 102 VAL A O 1
ATOM 772 N N . LEU A 1 103 ? 5.328 12.773 12.367 1 93.88 103 LEU A N 1
ATOM 773 C CA . LEU A 1 103 ? 4.848 11.805 11.391 1 93.88 103 LEU A CA 1
ATOM 774 C C . LEU A 1 103 ? 4.117 12.5 10.25 1 93.88 103 LEU A C 1
ATOM 776 O O . LEU A 1 103 ? 3.781 13.68 10.352 1 93.88 103 LEU A O 1
ATOM 780 N N . ASN A 1 104 ? 3.906 11.82 9.195 1 94.94 104 ASN A N 1
ATOM 781 C CA . ASN A 1 104 ? 3.098 12.336 8.094 1 94.94 104 ASN A CA 1
ATOM 782 C C . ASN A 1 104 ? 1.717 12.773 8.57 1 94.94 104 ASN A C 1
ATOM 784 O O . ASN A 1 104 ? 1.127 12.141 9.445 1 94.94 104 ASN A O 1
ATOM 788 N N . ASP A 1 105 ? 1.213 13.797 7.953 1 93.19 105 ASP A N 1
ATOM 789 C CA . ASP A 1 105 ? -0.042 14.398 8.398 1 93.19 105 ASP A CA 1
ATOM 790 C C . ASP A 1 105 ? -1.206 13.422 8.227 1 93.19 105 ASP A C 1
ATOM 792 O O . ASP A 1 105 ? -2.061 13.305 9.109 1 93.19 105 ASP A O 1
ATOM 796 N N . ALA A 1 106 ? -1.282 12.742 7.125 1 93.88 106 ALA A N 1
ATOM 797 C CA . ALA A 1 106 ? -2.361 11.781 6.918 1 93.88 106 ALA A CA 1
ATOM 798 C C . ALA A 1 106 ? -2.234 10.602 7.879 1 93.88 106 ALA A C 1
ATOM 800 O O . ALA A 1 106 ? -3.24 10.039 8.32 1 93.88 106 ALA A O 1
ATOM 801 N N . ASP A 1 107 ? -0.988 10.195 8.203 1 95.44 107 ASP A N 1
ATOM 802 C CA . ASP A 1 107 ? -0.753 9.188 9.234 1 95.44 107 ASP A CA 1
ATOM 803 C C . ASP A 1 107 ? -1.313 9.641 10.586 1 95.44 107 ASP A C 1
ATOM 805 O O . ASP A 1 107 ? -1.971 8.867 11.281 1 95.44 107 ASP A O 1
ATOM 809 N N . ALA A 1 108 ? -1.074 10.906 10.859 1 94.12 108 ALA A N 1
ATOM 810 C CA . ALA A 1 108 ? -1.579 11.461 12.117 1 94.12 108 ALA A CA 1
ATOM 811 C C . ALA A 1 108 ? -3.104 11.422 12.156 1 94.12 108 ALA A C 1
ATOM 813 O O . ALA A 1 108 ? -3.693 10.977 13.148 1 94.12 108 ALA A O 1
ATOM 814 N N . ALA A 1 109 ? -3.719 11.891 11.086 1 93.44 109 ALA A N 1
ATOM 815 C CA . ALA A 1 109 ? -5.176 11.859 11.008 1 93.44 109 ALA A CA 1
ATOM 816 C C . ALA A 1 109 ? -5.703 10.438 11.172 1 93.44 109 ALA A C 1
ATOM 818 O O . ALA A 1 109 ? -6.715 10.219 11.836 1 93.44 109 ALA A O 1
ATOM 819 N N . GLY A 1 110 ? -5.023 9.516 10.594 1 94.38 110 GLY A N 1
ATOM 820 C CA . GLY A 1 110 ? -5.391 8.117 10.75 1 94.38 110 GLY A CA 1
ATOM 821 C C . GLY A 1 110 ? -5.293 7.625 12.18 1 94.38 110 GLY A C 1
ATOM 822 O O . GLY A 1 110 ? -6.152 6.875 12.648 1 94.38 110 GLY A O 1
ATOM 823 N N . TYR A 1 111 ? -4.273 8.016 12.836 1 93.38 111 TYR A N 1
ATOM 824 C CA . TYR A 1 111 ? -4.098 7.641 14.234 1 93.38 111 TYR A CA 1
ATOM 825 C C . TYR A 1 111 ? -5.316 8.039 15.062 1 93.38 111 TYR A C 1
ATOM 827 O O . TYR A 1 111 ? -5.793 7.258 15.891 1 93.38 111 TYR A O 1
ATOM 835 N N . ALA A 1 112 ? -5.734 9.234 14.812 1 94.19 112 ALA A N 1
ATOM 836 C CA . ALA A 1 112 ? -6.898 9.711 15.547 1 94.19 112 ALA A CA 1
ATOM 837 C C . ALA A 1 112 ? -8.109 8.82 15.297 1 94.19 112 ALA A C 1
ATOM 839 O O . ALA A 1 112 ? -8.789 8.398 16.234 1 94.19 112 ALA A O 1
ATOM 840 N N . SER A 1 113 ? -8.352 8.5 14.062 1 94.75 113 SER A N 1
ATOM 841 C CA . SER A 1 113 ? -9.508 7.699 13.672 1 94.75 113 SER A CA 1
ATOM 842 C C . SER A 1 113 ? -9.398 6.277 14.211 1 94.75 113 SER A C 1
ATOM 844 O O . SER A 1 113 ? -10.398 5.684 14.617 1 94.75 113 SER A O 1
ATOM 846 N N . MET A 1 114 ? -8.188 5.746 14.258 1 95 114 MET A N 1
ATOM 847 C CA . MET A 1 114 ? -7.953 4.355 14.641 1 95 114 MET A CA 1
ATOM 848 C C . MET A 1 114 ? -8.008 4.195 16.156 1 95 114 MET A C 1
ATOM 850 O O . MET A 1 114 ? -8.266 3.102 16.656 1 95 114 MET A O 1
ATOM 854 N N . ASN A 1 115 ? -7.805 5.246 16.844 1 93.19 115 ASN A N 1
ATOM 855 C CA . ASN A 1 115 ? -7.762 5.145 18.297 1 93.19 115 ASN A CA 1
ATOM 856 C C . ASN A 1 115 ? -9.047 5.668 18.938 1 93.19 115 ASN A C 1
ATOM 858 O O . ASN A 1 115 ? -9.484 5.16 19.969 1 93.19 115 ASN A O 1
ATOM 862 N N . TYR A 1 116 ? -9.664 6.688 18.281 1 93.75 116 TYR A N 1
ATOM 863 C CA . TYR A 1 116 ? -10.766 7.363 18.969 1 93.75 116 TYR A CA 1
ATOM 864 C C . TYR A 1 116 ? -12 7.438 18.062 1 93.75 116 TYR A C 1
ATOM 866 O O . TYR A 1 116 ? -13.062 7.883 18.5 1 93.75 116 TYR A O 1
ATOM 874 N N . GLY A 1 117 ? -11.859 7.043 16.859 1 94 117 GLY A N 1
ATOM 875 C CA . GLY A 1 117 ? -12.953 7.23 15.914 1 94 117 GLY A CA 1
ATOM 876 C C . GLY A 1 117 ? -13.445 5.934 15.312 1 94 117 GLY A C 1
ATOM 877 O O . GLY A 1 117 ? -13.469 4.898 15.977 1 94 117 GLY A O 1
ATOM 878 N N . VAL A 1 118 ? -13.883 6.008 14.055 1 95.06 118 VAL A N 1
ATOM 879 C CA . VAL A 1 118 ? -14.617 4.953 13.367 1 95.06 118 VAL A CA 1
ATOM 880 C C . VAL A 1 118 ? -13.688 3.789 13.047 1 95.06 118 VAL A C 1
ATOM 882 O O . VAL A 1 118 ? -14.141 2.68 12.766 1 95.06 118 VAL A O 1
ATOM 885 N N . GLY A 1 119 ? -12.414 4 13.086 1 95.62 119 GLY A N 1
ATOM 886 C CA . GLY A 1 119 ? -11.445 2.955 12.781 1 95.62 119 GLY A CA 1
ATOM 887 C C . GLY A 1 119 ? -11.102 2.094 13.984 1 95.62 119 GLY A C 1
ATOM 888 O O . GLY A 1 119 ? -10.398 1.092 13.852 1 95.62 119 GLY A O 1
ATOM 889 N N . LYS A 1 120 ? -11.562 2.502 15.148 1 94.44 120 LYS A N 1
ATOM 890 C CA . LYS A 1 120 ? -11.211 1.784 16.375 1 94.44 120 LYS A CA 1
ATOM 891 C C . LYS A 1 120 ? -11.695 0.339 16.312 1 94.44 120 LYS A C 1
ATOM 893 O O . LYS A 1 120 ? -12.875 0.083 16.047 1 94.44 120 LYS A O 1
ATOM 898 N N . GLY A 1 121 ? -10.758 -0.582 16.516 1 94.94 121 GLY A N 1
ATOM 899 C CA . GLY A 1 121 ? -11.094 -1.994 16.609 1 94.94 121 GLY A CA 1
ATOM 900 C C . GLY A 1 121 ? -11.219 -2.656 15.242 1 94.94 121 GLY A C 1
ATOM 901 O O . GLY A 1 121 ? -11.531 -3.846 15.156 1 94.94 121 GLY A O 1
ATOM 902 N N . LYS A 1 122 ? -10.992 -1.907 14.234 1 95.62 122 LYS A N 1
ATOM 903 C CA . LYS A 1 122 ? -11.117 -2.48 12.891 1 95.62 122 LYS A CA 1
ATOM 904 C C . LYS A 1 122 ? -9.883 -3.293 12.523 1 95.62 122 LYS A C 1
ATOM 906 O O . LYS A 1 122 ? -8.75 -2.855 12.766 1 95.62 122 LYS A O 1
ATOM 911 N N . ASP A 1 123 ? -10.125 -4.477 12.039 1 95.12 123 ASP A N 1
ATOM 912 C CA . ASP A 1 123 ? -9.055 -5.352 11.57 1 95.12 123 ASP A CA 1
ATOM 913 C C . ASP A 1 123 ? -8.844 -5.203 10.062 1 95.12 123 ASP A C 1
ATOM 915 O O . ASP A 1 123 ? -9.641 -4.566 9.375 1 95.12 123 ASP A O 1
ATOM 919 N N . GLY A 1 124 ? -7.676 -5.734 9.586 1 95.56 124 GLY A N 1
ATOM 920 C CA . GLY A 1 124 ? -7.367 -5.668 8.164 1 95.56 124 GLY A CA 1
ATOM 921 C C . GLY A 1 124 ? -6.66 -4.383 7.766 1 95.56 124 GLY A C 1
ATOM 922 O O . GLY A 1 124 ? -6.02 -3.74 8.602 1 95.56 124 GLY A O 1
ATOM 923 N N . LEU A 1 125 ? -6.699 -4.121 6.488 1 97.25 125 LEU A N 1
ATOM 924 C CA . LEU A 1 125 ? -6.047 -2.922 5.973 1 97.25 125 LEU A CA 1
ATOM 925 C C . LEU A 1 125 ? -7.02 -1.75 5.922 1 97.25 125 LEU A C 1
ATOM 927 O O . LEU A 1 125 ? -7.996 -1.778 5.164 1 97.25 125 LEU A O 1
ATOM 931 N N . VAL A 1 126 ? -6.773 -0.769 6.746 1 98.25 126 VAL A N 1
ATOM 932 C CA . VAL A 1 126 ? -7.57 0.456 6.77 1 98.25 126 VAL A CA 1
ATOM 933 C C . VAL A 1 126 ? -6.777 1.598 6.137 1 98.25 126 VAL A C 1
ATOM 935 O O . VAL A 1 126 ? -5.629 1.848 6.512 1 98.25 126 VAL A O 1
ATOM 938 N N . ILE A 1 127 ? -7.395 2.264 5.188 1 98.56 127 ILE A N 1
ATOM 939 C CA . ILE A 1 127 ? -6.762 3.402 4.535 1 98.56 127 ILE A CA 1
ATOM 940 C C . ILE A 1 127 ? -7.465 4.691 4.945 1 98.56 127 ILE A C 1
ATOM 942 O O . ILE A 1 127 ? -8.695 4.789 4.875 1 98.56 127 ILE A O 1
ATOM 946 N N . MET A 1 128 ? -6.699 5.621 5.438 1 97.38 128 MET A N 1
ATOM 947 C CA . MET A 1 128 ? -7.152 6.988 5.684 1 97.38 128 MET A CA 1
ATOM 948 C C . MET A 1 128 ? -6.898 7.875 4.469 1 97.38 128 MET A C 1
ATOM 950 O O . MET A 1 128 ? -5.773 7.941 3.971 1 97.38 128 MET A O 1
ATOM 954 N N . ILE A 1 129 ? -7.91 8.492 3.994 1 97.19 129 ILE A N 1
ATOM 955 C CA . ILE A 1 129 ? -7.773 9.477 2.928 1 97.19 129 ILE A CA 1
ATOM 956 C C . ILE A 1 129 ? -8.18 10.859 3.447 1 97.19 129 ILE A C 1
ATOM 958 O O . ILE A 1 129 ? -9.273 11.031 3.979 1 97.19 129 ILE A O 1
ATOM 962 N N . THR A 1 130 ? -7.293 11.766 3.377 1 94.44 130 THR A N 1
ATOM 963 C CA . THR A 1 130 ? -7.609 13.141 3.752 1 94.44 130 THR A CA 1
ATOM 964 C C . THR A 1 130 ? -7.754 14.016 2.514 1 94.44 130 THR A C 1
ATOM 966 O O . THR A 1 130 ? -6.852 14.078 1.679 1 94.44 130 THR A O 1
ATOM 969 N N . ILE A 1 131 ? -8.93 14.664 2.438 1 93.38 131 ILE A N 1
ATOM 970 C CA . ILE A 1 131 ? -9.219 15.539 1.308 1 93.38 131 ILE A CA 1
ATOM 971 C C . ILE A 1 131 ? -8.977 17 1.706 1 93.38 131 ILE A C 1
ATOM 973 O O . ILE A 1 131 ? -9.766 17.578 2.441 1 93.38 131 ILE A O 1
ATOM 977 N N . GLY A 1 132 ? -8.016 17.594 1.2 1 85.5 132 GLY A N 1
ATOM 978 C CA . GLY A 1 132 ? -7.672 19 1.388 1 85.5 132 GLY A CA 1
ATOM 979 C C . GLY A 1 132 ? -7.105 19.641 0.137 1 85.5 132 GLY A C 1
ATOM 980 O O . GLY A 1 132 ? -7.59 19.391 -0.969 1 85.5 132 GLY A O 1
ATOM 981 N N . THR A 1 133 ? -6.078 20.5 0.427 1 81.31 133 THR A N 1
ATOM 982 C CA . THR A 1 133 ? -5.391 21.047 -0.737 1 81.31 133 THR A CA 1
ATOM 983 C C . THR A 1 133 ? -4.867 19.922 -1.632 1 81.31 133 THR A C 1
ATOM 985 O O . THR A 1 133 ? -4.914 20.031 -2.859 1 81.31 133 THR A O 1
ATOM 988 N N . GLY A 1 134 ? -4.469 18.938 -1.048 1 89.19 134 GLY A N 1
ATOM 989 C CA . GLY A 1 134 ? -4.094 17.719 -1.75 1 89.19 134 GLY A CA 1
ATOM 990 C C . GLY A 1 134 ? -4.84 16.484 -1.261 1 89.19 134 GLY A C 1
ATOM 991 O O . GLY A 1 134 ? -5.914 16.609 -0.672 1 89.19 134 GLY A O 1
ATOM 992 N N . LEU A 1 135 ? -4.426 15.359 -1.67 1 93.75 135 LEU A N 1
ATOM 993 C CA . LEU A 1 135 ? -4.941 14.078 -1.195 1 93.75 135 LEU A CA 1
ATOM 994 C C . LEU A 1 135 ? -3.883 13.336 -0.383 1 93.75 135 LEU A C 1
ATOM 996 O O . LEU A 1 135 ? -2.891 12.859 -0.936 1 93.75 135 LEU A O 1
ATOM 1000 N N . GLY A 1 136 ? -4.082 13.297 0.916 1 93.62 136 GLY A N 1
ATOM 1001 C CA . GLY A 1 136 ? -3.205 12.523 1.784 1 93.62 136 GLY A CA 1
ATOM 1002 C C . GLY A 1 136 ? -3.717 11.125 2.051 1 93.62 136 GLY A C 1
ATOM 1003 O O . GLY A 1 136 ? -4.91 10.852 1.896 1 93.62 136 GLY A O 1
ATOM 1004 N N . SER A 1 137 ? -2.764 10.289 2.432 1 97.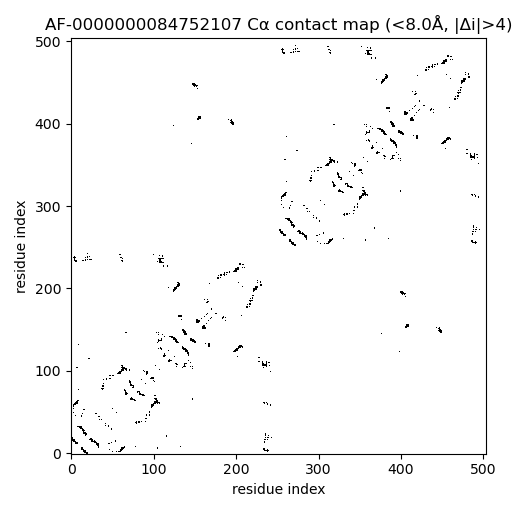06 137 SER A N 1
ATOM 1005 C CA . SER A 1 137 ? -3.168 8.922 2.74 1 97.06 137 SER A CA 1
ATOM 1006 C C . SER A 1 137 ? -2.357 8.359 3.9 1 97.06 137 SER A C 1
ATOM 1008 O O . SER A 1 137 ? -1.165 8.641 4.027 1 97.06 137 SER A O 1
ATOM 1010 N N . GLY A 1 138 ? -2.986 7.672 4.762 1 96.5 138 GLY A N 1
ATOM 1011 C CA . GLY A 1 138 ? -2.402 6.82 5.785 1 96.5 138 GLY A CA 1
ATOM 1012 C C . GLY A 1 138 ? -2.887 5.383 5.715 1 96.5 138 GLY A C 1
ATOM 1013 O O . GLY A 1 138 ? -3.971 5.113 5.195 1 96.5 138 GLY A O 1
ATOM 1014 N N . ALA A 1 139 ? -2.053 4.508 6.23 1 97.69 139 ALA A N 1
ATOM 1015 C CA . ALA A 1 139 ? -2.393 3.088 6.168 1 97.69 139 ALA A CA 1
ATOM 1016 C C . ALA A 1 139 ? -2.164 2.41 7.516 1 97.69 139 ALA A C 1
ATOM 1018 O O . ALA A 1 139 ? -1.156 2.66 8.18 1 97.69 139 ALA A O 1
ATOM 1019 N N . PHE A 1 140 ? -3.111 1.627 7.895 1 96.88 140 PHE A N 1
ATOM 1020 C CA . PHE A 1 140 ? -3.055 0.846 9.125 1 96.88 140 PHE A CA 1
ATOM 1021 C C . PHE A 1 140 ? -3.414 -0.611 8.859 1 96.88 140 PHE A C 1
ATOM 1023 O O . PHE A 1 140 ? -4.379 -0.896 8.141 1 96.88 140 PHE A O 1
ATOM 1030 N N . TYR A 1 141 ? -2.666 -1.506 9.391 1 96.81 141 TYR A N 1
ATOM 1031 C CA . TYR A 1 141 ? -3.008 -2.922 9.32 1 96.81 141 TYR A CA 1
ATOM 1032 C C . TYR A 1 141 ? -3.189 -3.512 10.711 1 96.81 141 TYR A C 1
ATOM 1034 O O . TYR A 1 141 ? -2.256 -3.514 11.516 1 96.81 141 TYR A O 1
ATOM 1042 N N . ASN A 1 142 ? -4.352 -4.008 10.969 1 95.19 142 ASN A N 1
ATOM 1043 C CA . ASN A 1 142 ? -4.719 -4.508 12.289 1 95.19 142 ASN A CA 1
ATOM 1044 C C . ASN A 1 142 ? -4.371 -3.504 13.391 1 95.19 142 ASN A C 1
ATOM 1046 O O . ASN A 1 142 ? -3.785 -3.873 14.406 1 95.19 142 ASN A O 1
ATOM 1050 N N . GLY A 1 143 ? -4.586 -2.268 13.055 1 94.12 143 GLY A N 1
ATOM 1051 C CA . GLY A 1 143 ? -4.457 -1.196 14.023 1 94.12 143 GLY A CA 1
ATOM 1052 C C . GLY A 1 143 ? -3.059 -0.614 14.086 1 94.12 143 GLY A C 1
ATOM 1053 O O . GLY A 1 143 ? -2.822 0.378 14.781 1 94.12 143 GLY A O 1
ATOM 1054 N N . ILE A 1 144 ? -2.164 -1.188 13.367 1 93.75 144 ILE A N 1
ATOM 1055 C CA . ILE A 1 144 ? -0.774 -0.744 13.398 1 93.75 144 ILE A CA 1
ATOM 1056 C C . ILE A 1 144 ? -0.482 0.131 12.188 1 93.75 144 ILE A C 1
ATOM 1058 O O . ILE A 1 144 ? -0.792 -0.247 11.055 1 93.75 144 ILE A O 1
ATOM 1062 N N . LEU A 1 145 ? 0.139 1.265 12.391 1 94.69 145 LEU A N 1
ATOM 1063 C CA . LEU A 1 145 ? 0.459 2.211 11.328 1 94.69 145 LEU A CA 1
ATOM 1064 C C . LEU A 1 145 ? 1.526 1.644 10.398 1 94.69 145 LEU A C 1
ATOM 1066 O O . LEU A 1 145 ? 2.541 1.117 10.859 1 94.69 145 LEU A O 1
ATOM 1070 N N . ILE A 1 146 ? 1.265 1.658 9.156 1 95.81 146 ILE A N 1
ATOM 1071 C CA . ILE A 1 146 ? 2.27 1.517 8.102 1 95.81 146 ILE A CA 1
ATOM 1072 C C . ILE A 1 146 ? 2.631 2.893 7.547 1 95.81 146 ILE A C 1
ATOM 1074 O O . ILE A 1 146 ? 1.855 3.488 6.797 1 95.81 146 ILE A O 1
ATOM 1078 N N . PRO A 1 147 ? 3.746 3.359 7.824 1 93 147 PRO A N 1
ATOM 1079 C CA . PRO A 1 147 ? 4.023 4.781 7.598 1 93 147 PRO A CA 1
ATOM 1080 C C . PRO A 1 147 ? 4.203 5.117 6.117 1 93 147 PRO A C 1
ATOM 1082 O O . PRO A 1 147 ? 4.738 4.309 5.359 1 93 147 PRO A O 1
ATOM 1085 N N . ASN A 1 148 ? 3.699 6.246 5.723 1 93.81 148 ASN A N 1
ATOM 1086 C CA . ASN A 1 148 ? 4.109 7.055 4.578 1 93.81 148 ASN A CA 1
ATOM 1087 C C . ASN A 1 148 ? 3.533 6.512 3.273 1 93.81 148 ASN A C 1
ATOM 1089 O O . ASN A 1 148 ? 4.23 6.449 2.26 1 93.81 148 ASN A O 1
ATOM 1093 N N . PHE A 1 149 ? 2.25 6.102 3.363 1 95.69 149 PHE A N 1
ATOM 1094 C CA . PHE A 1 149 ? 1.54 5.879 2.109 1 95.69 149 PHE A CA 1
ATOM 1095 C C . PHE A 1 149 ? 1.24 7.203 1.416 1 95.69 149 PHE A C 1
ATOM 1097 O O . PHE A 1 149 ? 0.798 8.156 2.057 1 95.69 149 PHE A O 1
ATOM 1104 N N . GLU A 1 150 ? 1.487 7.305 0.124 1 96.06 150 GLU A N 1
ATOM 1105 C CA . GLU A 1 150 ? 1.208 8.484 -0.688 1 96.06 150 GLU A CA 1
ATOM 1106 C C . GLU A 1 150 ? 0.357 8.133 -1.904 1 96.06 150 GLU A C 1
ATOM 1108 O O . GLU A 1 150 ? 0.767 8.359 -3.045 1 96.06 150 GLU A O 1
ATOM 1113 N N . LEU A 1 151 ? -0.848 7.746 -1.653 1 97.56 151 LEU A N 1
ATOM 1114 C CA . LEU A 1 151 ? -1.712 7.23 -2.709 1 97.56 151 LEU A CA 1
ATOM 1115 C C . LEU A 1 151 ? -2.176 8.352 -3.631 1 97.56 151 LEU A C 1
ATOM 1117 O O . LEU A 1 151 ? -2.605 8.094 -4.758 1 97.56 151 LEU A O 1
ATOM 1121 N N . GLY A 1 152 ? -2.119 9.555 -3.146 1 96.06 152 GLY A N 1
AT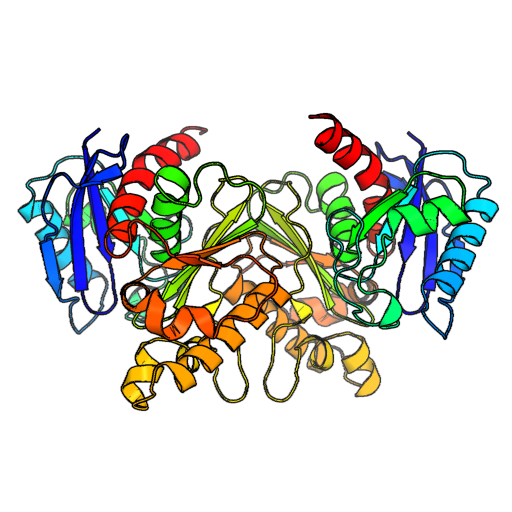OM 1122 C CA . GLY A 1 152 ? -2.42 10.68 -4.012 1 96.06 152 GLY A CA 1
ATOM 1123 C C . GLY A 1 152 ? -1.404 10.875 -5.121 1 96.06 152 GLY A C 1
ATOM 1124 O O . GLY A 1 152 ? -1.658 11.602 -6.086 1 96.06 152 GLY A O 1
ATOM 1125 N N . GLN A 1 153 ? -0.294 10.234 -5.016 1 95.19 153 GLN A N 1
ATOM 1126 C CA . GLN A 1 153 ? 0.797 10.367 -5.977 1 95.19 153 GLN A CA 1
ATOM 1127 C C . GLN A 1 153 ? 0.611 9.414 -7.152 1 95.19 153 GLN A C 1
ATOM 1129 O O . GLN A 1 153 ? 1.409 9.414 -8.094 1 95.19 153 GLN A O 1
ATOM 1134 N N . ILE A 1 154 ? -0.42 8.594 -7.184 1 96.88 154 ILE A N 1
ATOM 1135 C CA . ILE A 1 154 ? -0.691 7.676 -8.289 1 96.88 154 ILE A CA 1
ATOM 1136 C C . ILE A 1 154 ? -0.837 8.469 -9.586 1 96.88 154 ILE A C 1
ATOM 1138 O O . ILE A 1 154 ? -1.61 9.422 -9.656 1 96.88 154 ILE A O 1
ATOM 1142 N N . PRO A 1 155 ? -0.072 8.078 -10.594 1 96.44 155 PRO A N 1
ATOM 1143 C CA . PRO A 1 155 ? -0.265 8.75 -11.875 1 96.44 155 PRO A CA 1
ATOM 1144 C C . PRO A 1 155 ? -1.656 8.523 -12.461 1 96.44 155 PRO A C 1
ATOM 1146 O O . PRO A 1 155 ? -2.295 7.512 -12.164 1 96.44 155 PRO A O 1
ATOM 1149 N N . TYR A 1 156 ? -2.08 9.492 -13.25 1 95.31 156 TYR A N 1
ATOM 1150 C CA . TYR A 1 156 ? -3.395 9.352 -13.867 1 95.31 156 TYR A CA 1
ATOM 1151 C C . TYR A 1 156 ? -3.484 10.156 -15.156 1 95.31 156 TYR A C 1
ATOM 1153 O O . TYR A 1 156 ? -3.508 11.391 -15.125 1 95.31 156 TYR A O 1
ATOM 1161 N N . LYS A 1 157 ? -3.609 9.445 -16.312 1 92.06 157 LYS A N 1
ATOM 1162 C CA . LYS A 1 157 ? -3.73 10.055 -17.625 1 92.06 157 LYS A CA 1
ATOM 1163 C C . LYS A 1 157 ? -2.648 11.109 -17.844 1 92.06 157 LYS A C 1
ATOM 1165 O O . LYS A 1 157 ? -1.456 10.812 -17.766 1 92.06 157 LYS A O 1
ATOM 1170 N N . LYS A 1 158 ? -3.041 12.398 -18.062 1 90.56 158 LYS A N 1
ATOM 1171 C CA . LYS A 1 158 ? -2.07 13.445 -18.359 1 90.56 158 LYS A CA 1
ATOM 1172 C C . LYS A 1 158 ? -1.507 14.055 -17.078 1 90.56 158 LYS A C 1
ATOM 1174 O O . LYS A 1 158 ? -0.577 14.859 -17.125 1 90.56 158 LYS A O 1
ATOM 1179 N N . HIS A 1 159 ? -2.037 13.688 -16 1 92.5 159 HIS A N 1
ATOM 1180 C CA . HIS A 1 159 ? -1.587 14.227 -14.719 1 92.5 159 HIS A CA 1
ATOM 1181 C C . HIS A 1 159 ? -0.476 13.375 -14.125 1 92.5 159 HIS A C 1
ATOM 1183 O O . HIS A 1 159 ? -0.619 12.156 -14.008 1 92.5 159 HIS A O 1
ATOM 1189 N N . LYS A 1 160 ? 0.576 14.023 -13.648 1 90.88 160 LYS A N 1
ATOM 1190 C CA . LYS A 1 160 ? 1.679 13.328 -13 1 90.88 160 LYS A CA 1
ATOM 1191 C C . LYS A 1 160 ? 1.199 12.586 -11.75 1 90.88 160 LYS A C 1
ATOM 1193 O O . LYS A 1 160 ? 1.701 11.508 -11.43 1 90.88 160 LYS A O 1
ATOM 1198 N N . LYS A 1 161 ? 0.286 13.133 -11.125 1 94 161 LYS A N 1
ATOM 1199 C CA . LYS A 1 161 ? -0.34 12.523 -9.953 1 94 161 LYS A CA 1
ATOM 1200 C C . LYS A 1 161 ? -1.834 12.836 -9.906 1 94 161 LYS A C 1
ATOM 1202 O O . LYS A 1 161 ? -2.256 13.938 -10.266 1 94 161 LYS A O 1
ATOM 1207 N N . ILE A 1 162 ? -2.568 11.906 -9.398 1 96.06 162 ILE A N 1
ATOM 1208 C CA . ILE A 1 162 ? -4.023 11.992 -9.469 1 96.06 162 ILE A CA 1
ATOM 1209 C C . ILE A 1 162 ? -4.523 13.094 -8.539 1 96.06 162 ILE A C 1
ATOM 1211 O O . ILE A 1 162 ? -5.613 13.633 -8.742 1 96.06 162 ILE A O 1
ATOM 1215 N N . GLU A 1 163 ? -3.754 13.453 -7.551 1 94.62 163 GLU A N 1
ATOM 1216 C CA . GLU A 1 163 ? -4.082 14.531 -6.625 1 94.62 163 GLU A CA 1
ATOM 1217 C C . GLU A 1 163 ? -4.391 15.828 -7.375 1 94.62 163 GLU A C 1
ATOM 1219 O O . GLU A 1 163 ? -5.293 16.562 -6.992 1 94.62 163 GLU A O 1
ATOM 1224 N N . LYS A 1 164 ? -3.73 16.125 -8.445 1 93.69 164 LYS A N 1
ATOM 1225 C CA . LYS A 1 164 ? -3.922 17.344 -9.227 1 93.69 164 LYS A CA 1
ATOM 1226 C C . LYS A 1 164 ? -5.277 17.344 -9.93 1 93.69 164 LYS A C 1
ATOM 1228 O O . LYS A 1 164 ? -5.758 18.391 -10.367 1 93.69 164 LYS A O 1
ATOM 1233 N N . TRP A 1 165 ? -5.848 16.188 -10.039 1 95.56 165 TRP A N 1
ATOM 1234 C CA . TRP A 1 165 ? -7.09 16.016 -10.789 1 95.56 165 TRP A CA 1
ATOM 1235 C C . TRP A 1 165 ? -8.266 15.781 -9.844 1 95.56 165 TRP A C 1
ATOM 1237 O O . TRP A 1 165 ? -9.383 16.203 -10.117 1 95.56 165 TRP A O 1
ATOM 1247 N N . ALA A 1 166 ? -7.953 15.156 -8.695 1 96.44 166 ALA A N 1
ATOM 1248 C CA . ALA A 1 166 ? -9.055 14.648 -7.887 1 96.44 166 ALA A CA 1
ATOM 1249 C C . ALA A 1 166 ? -9.094 15.328 -6.523 1 96.44 166 ALA A C 1
ATOM 1251 O O . ALA A 1 166 ? -10.023 15.125 -5.746 1 96.44 166 ALA A O 1
ATOM 1252 N N . ALA A 1 167 ? -8.133 16.172 -6.145 1 93.94 167 ALA A N 1
ATOM 1253 C CA . ALA A 1 167 ? -8.117 16.844 -4.848 1 93.94 167 ALA A CA 1
ATOM 1254 C C . ALA A 1 167 ? -9.125 17.984 -4.816 1 93.94 167 ALA A C 1
ATOM 1256 O O . ALA A 1 167 ? -9.711 18.328 -5.844 1 93.94 167 ALA A O 1
ATOM 1257 N N . ALA A 1 168 ? -9.312 18.516 -3.648 1 90.5 168 ALA A N 1
ATOM 1258 C CA . ALA A 1 168 ? -10.219 19.641 -3.492 1 90.5 168 ALA A CA 1
ATOM 1259 C C . ALA A 1 168 ? -9.703 20.875 -4.234 1 90.5 168 ALA A C 1
ATOM 1261 O O . ALA A 1 168 ? -10.484 21.656 -4.766 1 90.5 168 ALA A O 1
ATOM 1262 N N . SER A 1 169 ? -8.414 21.016 -4.234 1 89.31 169 SER A N 1
ATOM 1263 C CA . SER A 1 169 ? -7.824 22.141 -4.953 1 89.31 169 SER A CA 1
ATOM 1264 C C . SER A 1 169 ? -8.203 22.109 -6.43 1 89.31 169 SER A C 1
ATOM 1266 O O . SER A 1 169 ? -8.406 23.172 -7.043 1 89.31 169 SER A O 1
ATOM 1268 N N . ALA A 1 170 ? -8.281 20.969 -7.059 1 92.5 170 ALA A N 1
ATOM 1269 C CA . ALA A 1 170 ? -8.688 20.828 -8.453 1 92.5 170 ALA A CA 1
ATOM 1270 C C . ALA A 1 170 ? -10.148 21.25 -8.641 1 92.5 170 ALA A C 1
ATOM 1272 O O . ALA A 1 170 ? -10.484 21.891 -9.633 1 92.5 170 ALA A O 1
ATOM 1273 N N . LYS A 1 171 ? -10.969 20.844 -7.684 1 93.62 171 LYS A N 1
ATOM 1274 C CA . LYS A 1 171 ? -12.367 21.25 -7.723 1 93.62 171 LYS A CA 1
ATOM 1275 C C . LYS A 1 171 ? -12.5 22.766 -7.762 1 93.62 171 LYS A C 1
ATOM 1277 O O . LYS A 1 171 ? -13.25 23.312 -8.57 1 93.62 171 LYS A O 1
ATOM 1282 N N . GLU A 1 172 ? -11.812 23.375 -6.922 1 92.94 172 GLU A N 1
ATOM 1283 C CA . GLU A 1 172 ? -11.859 24.844 -6.82 1 92.94 172 GLU A CA 1
ATOM 1284 C C . GLU A 1 172 ? -11.266 25.5 -8.07 1 92.94 172 GLU A C 1
ATOM 1286 O O . GLU A 1 172 ? -11.867 26.406 -8.633 1 92.94 172 GLU A O 1
ATOM 1291 N N . LYS A 1 173 ? -10.172 25.078 -8.508 1 93.81 173 LYS A N 1
ATOM 1292 C CA . LYS A 1 173 ? -9.461 25.656 -9.656 1 93.81 173 LYS A CA 1
ATOM 1293 C C . LYS A 1 173 ? -10.297 25.547 -10.93 1 93.81 173 LYS A C 1
ATOM 1295 O O . LYS A 1 173 ? -10.312 26.469 -11.742 1 93.81 173 LYS A O 1
ATOM 1300 N N . GLU A 1 174 ? -10.992 24.469 -11.055 1 96.06 174 GLU A N 1
ATOM 1301 C CA . GLU A 1 174 ? -11.75 24.219 -12.273 1 96.06 174 GLU A CA 1
ATOM 1302 C C . GLU A 1 174 ? -13.234 24.531 -12.078 1 96.06 174 GLU A C 1
ATOM 1304 O O . GLU A 1 174 ? -14.047 24.281 -12.969 1 96.06 174 GLU A O 1
ATOM 1309 N N . ASP A 1 175 ? -13.586 24.969 -10.93 1 95.94 175 ASP A N 1
ATOM 1310 C CA . ASP A 1 175 ? -14.953 25.344 -10.594 1 95.94 175 ASP A CA 1
ATOM 1311 C C . ASP A 1 175 ? -15.922 24.188 -10.852 1 95.94 175 ASP A C 1
ATOM 1313 O O . ASP A 1 175 ? -16.922 24.344 -11.562 1 95.94 175 ASP A O 1
ATOM 1317 N N . LEU A 1 176 ? -15.57 23.094 -10.352 1 96.38 176 LEU A N 1
ATOM 1318 C CA . LEU A 1 176 ? -16.391 21.906 -10.523 1 96.38 176 LEU A CA 1
ATOM 1319 C C . LEU A 1 176 ? -17.469 21.828 -9.445 1 96.38 176 LEU A C 1
ATOM 1321 O O . LEU A 1 176 ? -17.219 22.172 -8.289 1 96.38 176 LEU A O 1
ATOM 1325 N N . GLY A 1 177 ? -18.625 21.344 -9.805 1 95.81 177 GLY A N 1
ATOM 1326 C CA . GLY A 1 177 ? -19.609 20.953 -8.805 1 95.81 177 GLY A CA 1
ATOM 1327 C C . GLY A 1 177 ? -19.297 19.625 -8.141 1 95.81 177 GLY A C 1
ATOM 1328 O O . GLY A 1 177 ? -18.406 18.906 -8.57 1 95.81 177 GLY A O 1
ATOM 1329 N N . PHE A 1 178 ? -20.031 19.281 -7.156 1 95.75 178 PHE A N 1
ATOM 1330 C CA . PHE A 1 178 ? -19.781 18.078 -6.379 1 95.75 178 PHE A CA 1
ATOM 1331 C C . PHE A 1 178 ? -20.078 16.828 -7.203 1 95.75 178 PHE A C 1
ATOM 1333 O O . PHE A 1 178 ? -19.438 15.789 -7.012 1 95.75 178 PHE A O 1
ATOM 1340 N N . LYS A 1 179 ? -21 16.969 -8.039 1 95.75 179 LYS A N 1
ATOM 1341 C CA . LYS A 1 179 ? -21.312 15.82 -8.883 1 95.75 179 LYS A CA 1
ATOM 1342 C C . LYS A 1 179 ? -20.109 15.445 -9.758 1 95.75 179 LYS A C 1
ATOM 1344 O O . LYS A 1 179 ? -19.656 14.297 -9.742 1 95.75 179 LYS A O 1
ATOM 1349 N N . LYS A 1 180 ? -19.656 16.484 -10.484 1 97.25 180 LYS A N 1
ATOM 1350 C CA . LYS A 1 180 ? -18.516 16.234 -11.359 1 97.25 180 LYS A CA 1
ATOM 1351 C C . LYS A 1 180 ? -17.266 15.859 -10.562 1 97.25 180 LYS A C 1
ATOM 1353 O O . LYS A 1 180 ? -16.578 14.898 -10.891 1 97.25 180 LYS A O 1
ATOM 1358 N N . TRP A 1 181 ? -16.984 16.562 -9.562 1 97.19 181 TRP A N 1
ATOM 1359 C CA . TRP A 1 181 ? -15.812 16.281 -8.742 1 97.19 181 TRP A CA 1
ATOM 1360 C C . TRP A 1 181 ? -15.93 14.938 -8.039 1 97.19 181 TRP A C 1
ATOM 1362 O O . TRP A 1 181 ? -14.961 14.195 -7.941 1 97.19 181 TRP A O 1
ATOM 1372 N N . GLY A 1 182 ? -17.109 14.641 -7.523 1 97 182 GLY A N 1
ATOM 1373 C CA . GLY A 1 182 ? -17.344 13.375 -6.855 1 97 182 GLY A CA 1
ATOM 1374 C C . GLY A 1 182 ? -17 12.172 -7.719 1 97 182 GLY A C 1
ATOM 1375 O O . GLY A 1 182 ? -16.469 11.172 -7.223 1 97 182 GLY A O 1
ATOM 1376 N N . LYS A 1 183 ? -17.281 12.297 -8.992 1 97.31 183 LYS A N 1
ATOM 1377 C CA . LYS A 1 183 ? -16.938 11.227 -9.93 1 97.31 183 LYS A CA 1
ATOM 1378 C C . LYS A 1 183 ? -15.414 11.086 -10.047 1 97.31 183 LYS A C 1
ATOM 1380 O O . LYS A 1 183 ? -14.906 9.969 -10.164 1 97.31 183 LYS A O 1
ATOM 1385 N N . ARG A 1 184 ? -14.719 12.227 -10.039 1 97.62 184 ARG A N 1
ATOM 1386 C CA . ARG A 1 184 ? -13.266 12.188 -10.078 1 97.62 184 ARG A CA 1
ATOM 1387 C C . ARG A 1 184 ? -12.695 11.555 -8.812 1 97.62 184 ARG A C 1
ATOM 1389 O O . ARG A 1 184 ? -11.797 10.711 -8.891 1 97.62 184 ARG A O 1
ATOM 1396 N N . PHE A 1 185 ? -13.289 11.969 -7.711 1 97.88 185 PHE A N 1
ATOM 1397 C CA . PHE A 1 185 ? -12.852 11.406 -6.438 1 97.88 185 PHE A CA 1
ATOM 1398 C C . PHE A 1 185 ? -13.109 9.906 -6.395 1 97.88 185 PHE A C 1
ATOM 1400 O O . PHE A 1 185 ? -12.258 9.141 -5.934 1 97.88 185 PHE A O 1
ATOM 1407 N N . ASN A 1 186 ? -14.227 9.461 -6.945 1 98.31 186 ASN A N 1
ATOM 1408 C CA . ASN A 1 186 ? -14.539 8.039 -7.027 1 98.31 186 ASN A CA 1
ATOM 1409 C C . ASN A 1 186 ? -13.508 7.289 -7.867 1 98.31 186 ASN A C 1
ATOM 1411 O O . ASN A 1 186 ? -13.156 6.152 -7.551 1 98.31 186 ASN A O 1
ATOM 1415 N N . LYS A 1 187 ? -13.094 7.914 -8.922 1 97.5 187 LYS A N 1
ATOM 1416 C CA . LYS A 1 187 ? -12.07 7.289 -9.75 1 97.5 187 LYS A CA 1
ATOM 1417 C C . LYS A 1 187 ? -10.781 7.066 -8.953 1 97.5 187 LYS A C 1
ATOM 1419 O O . LYS A 1 187 ? -10.148 6.016 -9.086 1 97.5 187 LYS A O 1
ATOM 1424 N N . PHE A 1 188 ? -10.43 8.047 -8.172 1 98.06 188 PHE A N 1
ATOM 1425 C CA . PHE A 1 188 ? -9.273 7.914 -7.289 1 98.06 188 PHE A CA 1
ATOM 1426 C C . PHE A 1 188 ? -9.453 6.746 -6.324 1 98.06 188 PHE A C 1
ATOM 1428 O O . PHE A 1 188 ? -8.562 5.906 -6.188 1 98.06 188 PHE A O 1
ATOM 1435 N N . LEU A 1 189 ? -10.609 6.656 -5.719 1 98.5 189 LEU A N 1
ATOM 1436 C CA . LEU A 1 189 ? -10.875 5.586 -4.766 1 98.5 189 LEU A CA 1
ATOM 1437 C C . LEU A 1 189 ? -10.859 4.227 -5.453 1 98.5 189 LEU A C 1
ATOM 1439 O O . LEU A 1 189 ? -10.445 3.229 -4.855 1 98.5 189 LEU A O 1
ATOM 1443 N N . LYS A 1 190 ? -11.297 4.176 -6.652 1 97.5 190 LYS A N 1
ATOM 1444 C CA . LYS A 1 190 ? -11.25 2.936 -7.418 1 97.5 190 LYS A CA 1
ATOM 1445 C C . LYS A 1 190 ? -9.812 2.457 -7.598 1 97.5 190 LYS A C 1
ATOM 1447 O O . LYS A 1 190 ? -9.531 1.259 -7.504 1 97.5 190 LYS A O 1
ATOM 1452 N N . LEU A 1 191 ? -8.961 3.391 -7.848 1 97.38 191 LEU A N 1
ATOM 1453 C CA . LEU A 1 191 ? -7.555 3.037 -7.98 1 97.38 191 LEU A CA 1
ATOM 1454 C C . LEU A 1 191 ? -6.988 2.541 -6.652 1 97.38 191 LEU A C 1
ATOM 1456 O O . LEU A 1 191 ? -6.227 1.572 -6.621 1 97.38 191 LEU A O 1
ATOM 1460 N N . VAL A 1 192 ? -7.363 3.232 -5.57 1 98.19 192 VAL A N 1
ATOM 1461 C CA . VAL A 1 192 ? -6.93 2.809 -4.242 1 98.19 192 VAL A CA 1
ATOM 1462 C C . VAL A 1 192 ? -7.391 1.377 -3.98 1 98.19 192 VAL A C 1
ATOM 1464 O O . VAL A 1 192 ? -6.602 0.531 -3.557 1 98.19 192 VAL A O 1
ATOM 1467 N N . GLU A 1 193 ? -8.617 1.075 -4.266 1 97.25 193 GLU A N 1
ATOM 1468 C CA . GLU A 1 193 ? -9.188 -0.255 -4.09 1 97.25 193 GLU A CA 1
ATOM 1469 C C . GLU A 1 193 ? -8.453 -1.289 -4.941 1 97.25 193 GLU A C 1
ATOM 1471 O O . GLU A 1 193 ? -8.172 -2.395 -4.477 1 97.25 193 GLU A O 1
ATOM 1476 N N . LEU A 1 194 ? -8.148 -0.902 -6.098 1 94.44 194 LEU A N 1
ATOM 1477 C CA . LEU A 1 194 ? -7.523 -1.817 -7.043 1 94.44 194 LEU A CA 1
ATOM 1478 C C . LEU A 1 194 ? -6.082 -2.111 -6.645 1 94.44 194 LEU A C 1
ATOM 1480 O O . LEU A 1 194 ? -5.629 -3.256 -6.727 1 94.44 194 LEU A O 1
ATOM 1484 N N . ILE A 1 195 ? -5.391 -1.153 -6.145 1 96.38 195 ILE A N 1
ATOM 1485 C CA . ILE A 1 195 ? -3.941 -1.225 -5.996 1 96.38 195 ILE A CA 1
ATOM 1486 C C . ILE A 1 195 ? -3.59 -1.838 -4.645 1 96.38 195 ILE A C 1
ATOM 1488 O O . ILE A 1 195 ? -2.666 -2.65 -4.547 1 96.38 195 ILE A O 1
ATOM 1492 N N . VAL A 1 196 ? -4.426 -1.455 -3.572 1 97.19 196 VAL A N 1
ATOM 1493 C CA . VAL A 1 196 ? -3.984 -1.923 -2.264 1 97.19 196 VAL A CA 1
ATOM 1494 C C . VAL A 1 196 ? -5.098 -2.729 -1.598 1 97.19 196 VAL A C 1
ATOM 1496 O O . VAL A 1 196 ? -4.918 -3.252 -0.495 1 97.19 196 VAL A O 1
ATOM 1499 N N . CYS A 1 197 ? -6.246 -2.855 -2.178 1 96.06 197 CYS A N 1
ATOM 1500 C CA . CYS A 1 197 ? -7.336 -3.73 -1.76 1 96.06 197 CYS A CA 1
ATOM 1501 C C . CYS A 1 197 ? -7.641 -3.555 -0.277 1 96.06 197 CYS A C 1
ATOM 1503 O O . CYS A 1 197 ? -7.668 -4.527 0.475 1 96.06 197 CYS A O 1
ATOM 1505 N N . PRO A 1 198 ? -7.984 -2.354 0.175 1 97.75 198 PRO A N 1
ATOM 1506 C CA . PRO A 1 198 ? -8.258 -2.137 1.599 1 97.75 198 PRO A CA 1
ATOM 1507 C C . PRO A 1 198 ? -9.555 -2.791 2.057 1 97.75 198 PRO A C 1
ATOM 1509 O O . PRO A 1 198 ? -10.398 -3.146 1.228 1 97.75 198 PRO A O 1
ATOM 1512 N N . ASP A 1 199 ? -9.703 -3.01 3.385 1 96.81 199 ASP A N 1
ATOM 1513 C CA . ASP A 1 199 ? -10.93 -3.51 3.992 1 96.81 199 ASP A CA 1
ATOM 1514 C C . ASP A 1 199 ? -11.859 -2.361 4.367 1 96.81 199 ASP A C 1
ATOM 1516 O O . ASP A 1 199 ? -13.078 -2.543 4.449 1 96.81 199 ASP A O 1
ATOM 1520 N N . LEU A 1 200 ? -11.281 -1.234 4.562 1 98.19 200 LEU A N 1
ATOM 1521 C CA . LEU A 1 200 ? -12.016 -0.035 4.953 1 98.19 200 LEU A CA 1
ATOM 1522 C C . LEU A 1 200 ? -11.273 1.223 4.516 1 98.19 200 LEU A C 1
ATOM 1524 O O . LEU A 1 200 ? -10.047 1.295 4.625 1 98.19 200 LEU A O 1
ATOM 1528 N N . ILE A 1 201 ? -12.031 2.193 3.986 1 98.5 201 ILE A N 1
ATOM 1529 C CA . ILE A 1 201 ? -11.484 3.512 3.691 1 98.5 201 ILE A CA 1
ATOM 1530 C C . ILE A 1 201 ? -12.18 4.566 4.547 1 98.5 201 ILE A C 1
ATOM 1532 O O . ILE A 1 201 ? -13.414 4.625 4.586 1 98.5 201 ILE A O 1
ATOM 1536 N N . ILE A 1 202 ? -11.422 5.285 5.281 1 97.88 202 ILE A N 1
ATOM 1537 C CA . ILE A 1 202 ? -11.93 6.398 6.074 1 97.88 202 ILE A CA 1
ATOM 1538 C C . ILE A 1 202 ? -11.562 7.719 5.395 1 97.88 202 ILE A C 1
ATOM 1540 O O . ILE A 1 202 ? -10.398 7.949 5.055 1 97.88 202 ILE A O 1
ATOM 1544 N N . VAL A 1 203 ? -12.547 8.531 5.203 1 97.12 203 VAL A N 1
ATOM 1545 C CA . VAL A 1 203 ? -12.328 9.797 4.504 1 97.12 203 VAL A CA 1
ATOM 1546 C C . VAL A 1 203 ? -12.43 10.953 5.492 1 97.12 203 VAL A C 1
ATOM 1548 O O . VAL A 1 203 ? -13.453 11.117 6.168 1 97.12 203 VAL A O 1
ATOM 1551 N N . GLY A 1 204 ? -11.367 11.664 5.598 1 94.44 204 GLY A N 1
ATOM 1552 C CA . GLY A 1 204 ? -11.336 12.867 6.422 1 94.44 204 GLY A CA 1
ATOM 1553 C C . GLY A 1 204 ? -10.828 14.086 5.676 1 94.44 204 GLY A C 1
ATOM 1554 O O . GLY A 1 204 ? -10.906 14.141 4.445 1 94.44 204 GLY A O 1
ATOM 1555 N N . GLY A 1 205 ? -10.422 15.125 6.477 1 89.06 205 GLY A N 1
ATOM 1556 C CA . GLY A 1 205 ? -9.977 16.375 5.883 1 89.06 205 GLY A CA 1
ATOM 1557 C C . GLY A 1 205 ? -11.086 17.406 5.766 1 89.06 205 GLY A C 1
ATOM 1558 O O . GLY A 1 205 ? -12.25 17.109 6.027 1 89.06 205 GLY A O 1
ATOM 1559 N N . GLY A 1 206 ? -10.742 18.578 5.348 1 85.44 206 GLY A N 1
ATOM 1560 C CA . GLY A 1 206 ? -11.672 19.688 5.328 1 85.44 206 GLY A CA 1
ATOM 1561 C C . GLY A 1 206 ? -12.875 19.453 4.434 1 85.44 206 GLY A C 1
ATOM 1562 O O . GLY A 1 206 ? -14 19.797 4.797 1 85.44 206 GLY A O 1
ATOM 1563 N N . THR A 1 207 ? -12.672 18.859 3.287 1 89.69 207 THR A N 1
ATOM 1564 C CA . THR A 1 207 ? -13.734 18.656 2.311 1 89.69 207 THR A CA 1
ATOM 1565 C C . THR A 1 207 ? -14.711 17.594 2.787 1 89.69 207 THR A C 1
ATOM 1567 O O . THR A 1 207 ? -15.852 17.531 2.314 1 89.69 207 THR A O 1
ATOM 1570 N N . SER A 1 208 ? -14.281 16.766 3.713 1 91.62 208 SER A N 1
ATOM 1571 C CA . SER A 1 208 ? -15.148 15.695 4.203 1 91.62 208 SER A CA 1
ATOM 1572 C C . SER A 1 208 ? -16.344 16.266 4.973 1 91.62 208 SER A C 1
ATOM 1574 O O . SER A 1 208 ? -17.312 15.555 5.215 1 91.62 208 SER A O 1
ATOM 1576 N N . LYS A 1 209 ? -16.25 17.516 5.379 1 89.5 209 LYS A N 1
ATOM 1577 C CA . LYS A 1 209 ? -17.391 18.172 6.016 1 89.5 209 LYS A CA 1
ATOM 1578 C C . LYS A 1 209 ? -18.609 18.188 5.094 1 89.5 209 LYS A C 1
ATOM 1580 O O . LYS A 1 209 ? -19.75 18.234 5.566 1 89.5 209 LYS A O 1
ATOM 1585 N N . LYS A 1 210 ? -18.391 18.188 3.832 1 93 210 LYS A N 1
ATOM 1586 C CA . LYS A 1 210 ? -19.453 18.172 2.836 1 93 210 LYS A CA 1
ATOM 1587 C C . LYS A 1 210 ? -19.734 16.766 2.348 1 93 210 LYS A C 1
ATOM 1589 O O . LYS A 1 210 ? -20.094 16.562 1.184 1 93 210 LYS A O 1
ATOM 1594 N N . TRP A 1 211 ? -19.594 15.852 3.193 1 94.62 211 TRP A N 1
ATOM 1595 C CA . TRP A 1 211 ? -19.719 14.422 2.922 1 94.62 211 TRP A CA 1
ATOM 1596 C C . TRP A 1 211 ? -21.016 14.102 2.195 1 94.62 211 TRP A C 1
ATOM 1598 O O . TRP A 1 211 ? -21.016 13.367 1.205 1 94.62 211 TRP A O 1
ATOM 1608 N N . GLU A 1 212 ? -22.047 14.656 2.592 1 95.5 212 GLU A N 1
ATOM 1609 C CA . GLU A 1 212 ? -23.359 14.328 2.047 1 95.5 212 GLU A CA 1
ATOM 1610 C C . GLU A 1 212 ? -23.5 14.812 0.605 1 95.5 212 GLU A C 1
ATOM 1612 O O . GLU A 1 212 ? -24.359 14.336 -0.136 1 95.5 212 GLU A O 1
ATOM 1617 N N . GLU A 1 213 ? -22.672 15.703 0.23 1 96.38 213 GLU A N 1
ATOM 1618 C CA . GLU A 1 213 ? -22.766 16.281 -1.105 1 96.38 213 GLU A CA 1
ATOM 1619 C C . GLU A 1 213 ? -22.141 15.367 -2.152 1 96.38 213 GLU A C 1
ATOM 1621 O O . GLU A 1 213 ? -22.438 15.477 -3.342 1 96.38 213 GLU A O 1
ATOM 1626 N N . PHE A 1 214 ? -21.219 14.5 -1.735 1 96.44 214 PHE A N 1
ATOM 1627 C CA . PHE A 1 214 ? -20.516 13.766 -2.781 1 96.44 214 PHE A CA 1
ATOM 1628 C C . PHE A 1 214 ? -20.453 12.273 -2.457 1 96.44 214 PHE A C 1
ATOM 1630 O O . PHE A 1 214 ? -20.125 11.461 -3.314 1 96.44 214 PHE A O 1
ATOM 1637 N N . SER A 1 215 ? -20.828 11.836 -1.237 1 97.06 215 SER A N 1
ATOM 1638 C CA . SER A 1 215 ? -20.688 10.445 -0.808 1 97.06 215 SER A CA 1
ATOM 1639 C C . SER A 1 215 ? -21.484 9.5 -1.7 1 97.06 215 SER A C 1
ATOM 1641 O O . SER A 1 215 ? -21.094 8.359 -1.915 1 97.06 215 SER A O 1
ATOM 1643 N N . HIS A 1 216 ? -22.578 9.945 -2.227 1 96.69 216 HIS A N 1
ATOM 1644 C CA . HIS A 1 216 ? -23.453 9.109 -3.049 1 96.69 216 HIS A CA 1
ATOM 1645 C C . HIS A 1 216 ? -22.812 8.82 -4.402 1 96.69 216 HIS A C 1
ATOM 1647 O O . HIS A 1 216 ? -23.281 7.945 -5.141 1 96.69 216 HIS A O 1
ATOM 1653 N N . HIS A 1 217 ? -21.766 9.523 -4.789 1 96.69 217 HIS A N 1
ATOM 1654 C CA . HIS A 1 217 ? -21.047 9.281 -6.043 1 96.69 217 HIS A CA 1
ATOM 1655 C C . HIS A 1 217 ? -19.953 8.234 -5.859 1 96.69 217 HIS A C 1
ATOM 1657 O O . HIS A 1 217 ? -19.328 7.816 -6.836 1 96.69 217 HIS A O 1
ATOM 1663 N N . ILE A 1 218 ? -19.688 7.793 -4.645 1 97.19 218 ILE A N 1
ATOM 1664 C CA . ILE A 1 218 ? -18.688 6.754 -4.363 1 97.19 218 ILE A CA 1
ATOM 1665 C C . ILE A 1 218 ? -19.281 5.383 -4.664 1 97.19 218 ILE A C 1
ATOM 1667 O O . ILE A 1 218 ? -20.25 4.957 -4.012 1 97.19 218 ILE A O 1
ATOM 1671 N N . LYS A 1 219 ? -18.734 4.652 -5.703 1 96.5 219 LYS A N 1
ATOM 1672 C CA . LYS A 1 219 ? -19.312 3.406 -6.199 1 96.5 219 LYS A CA 1
ATOM 1673 C C . LYS A 1 219 ? -18.281 2.275 -6.176 1 96.5 219 LYS A C 1
ATOM 1675 O O . LYS A 1 219 ? -18.297 1.399 -7.043 1 96.5 219 LYS A O 1
ATOM 1680 N N . ILE A 1 220 ? -17.516 2.232 -5.23 1 96.31 220 ILE A N 1
ATOM 1681 C CA . ILE A 1 220 ? -16.562 1.133 -5.145 1 96.31 220 ILE A CA 1
ATOM 1682 C C . ILE A 1 220 ? -17.078 0.067 -4.188 1 96.31 220 ILE A C 1
ATOM 1684 O O . ILE A 1 220 ? -18.062 0.295 -3.471 1 96.31 220 ILE A O 1
ATOM 1688 N N . GLU A 1 221 ? -16.5 -1.128 -4.176 1 93.56 221 GLU A N 1
ATOM 1689 C CA . GLU A 1 221 ? -16.938 -2.252 -3.352 1 93.56 221 GLU A CA 1
ATOM 1690 C C . GLU A 1 221 ? -16.5 -2.076 -1.901 1 93.56 221 GLU A C 1
ATOM 1692 O O . GLU A 1 221 ? -17.219 -2.441 -0.975 1 93.56 221 GLU A O 1
ATOM 1697 N N . THR A 1 222 ? -15.344 -1.527 -1.677 1 96.38 222 THR A N 1
ATOM 1698 C CA . THR A 1 222 ? -14.812 -1.311 -0.336 1 96.38 222 THR A CA 1
ATOM 1699 C C . THR A 1 222 ? -15.688 -0.339 0.445 1 96.38 222 THR A C 1
ATOM 1701 O O . THR A 1 222 ? -16.141 0.674 -0.097 1 96.38 222 THR A O 1
ATOM 1704 N N . ASN A 1 223 ? -15.922 -0.669 1.69 1 97.62 223 ASN A N 1
ATOM 1705 C CA . ASN A 1 223 ? -16.672 0.245 2.549 1 97.62 223 ASN A CA 1
ATOM 1706 C C . ASN A 1 223 ? -15.914 1.559 2.754 1 97.62 223 ASN A C 1
ATOM 1708 O O . ASN A 1 223 ? -14.719 1.557 3.043 1 97.62 223 ASN A O 1
ATOM 1712 N N . VAL A 1 224 ? -16.609 2.678 2.512 1 98.25 224 VAL A N 1
ATOM 1713 C CA . VAL A 1 224 ? -16.047 4.012 2.705 1 98.25 224 VAL A CA 1
ATOM 1714 C C . VAL A 1 224 ? -16.859 4.766 3.75 1 98.25 224 VAL A C 1
ATOM 1716 O O . VAL A 1 224 ? -18.078 4.875 3.635 1 98.25 224 VAL A O 1
ATOM 1719 N N . VAL A 1 225 ? -16.203 5.273 4.785 1 97.38 225 VAL A N 1
ATOM 1720 C CA . VAL A 1 225 ? -16.922 5.969 5.848 1 97.38 225 VAL A CA 1
ATOM 1721 C C . VAL A 1 225 ? -16.25 7.32 6.117 1 97.38 225 VAL A C 1
ATOM 1723 O O . VAL A 1 225 ? -15.062 7.496 5.855 1 97.38 225 VAL A O 1
ATOM 1726 N N . LYS A 1 226 ? -17.031 8.219 6.582 1 96.44 226 LYS A N 1
ATOM 1727 C CA . LYS A 1 226 ? -16.547 9.539 6.953 1 96.44 226 LYS A CA 1
ATOM 1728 C C . LYS A 1 226 ? -15.844 9.508 8.312 1 96.44 226 LYS A C 1
ATOM 1730 O O . LYS A 1 226 ? -16.328 8.867 9.242 1 96.44 226 LYS A O 1
ATOM 1735 N N . ALA A 1 227 ? -14.711 10.195 8.367 1 94.5 227 ALA A N 1
ATOM 1736 C CA . ALA A 1 227 ? -14.039 10.336 9.656 1 94.5 227 ALA A CA 1
ATOM 1737 C C . ALA A 1 227 ? -14.875 11.156 10.633 1 94.5 227 ALA A C 1
ATOM 1739 O O . ALA A 1 227 ? -15.539 12.117 10.234 1 94.5 227 ALA A O 1
ATOM 1740 N N . GLU A 1 228 ? -14.859 10.844 11.906 1 86.88 228 GLU A N 1
ATOM 1741 C CA . GLU A 1 228 ? -15.688 11.5 12.922 1 86.88 228 GLU A CA 1
ATOM 1742 C C . GLU A 1 228 ? -14.992 12.742 13.477 1 86.88 228 GLU A C 1
ATOM 1744 O O . GLU A 1 228 ? -15.664 13.703 13.875 1 86.88 228 GLU A O 1
ATOM 1749 N N . LEU A 1 229 ? -13.703 12.734 13.516 1 81.19 229 LEU A N 1
ATOM 1750 C CA . LEU A 1 229 ? -12.961 13.789 14.211 1 81.19 229 LEU A CA 1
ATOM 1751 C C . LEU A 1 229 ? -12.633 14.938 13.258 1 81.19 229 LEU A C 1
ATOM 1753 O O . LEU A 1 229 ? -12.258 16.031 13.703 1 81.19 229 LEU A O 1
ATOM 1757 N N . MET A 1 230 ? -12.805 14.766 11.945 1 73.06 230 MET A N 1
ATOM 1758 C CA . MET A 1 230 ? -12.766 15.758 10.875 1 73.06 230 MET A CA 1
ATOM 1759 C C . MET A 1 230 ? -11.523 16.625 11 1 73.06 230 MET A C 1
ATOM 1761 O O . MET A 1 230 ? -10.398 16.125 11 1 73.06 230 MET A O 1
ATOM 1765 N N . ASN A 1 231 ? -11.734 17.906 11.336 1 77.69 231 ASN A N 1
ATOM 1766 C CA . ASN A 1 231 ? -10.656 18.891 11.258 1 77.69 231 ASN A CA 1
ATOM 1767 C C . ASN A 1 231 ? -9.711 18.781 12.445 1 77.69 231 ASN A C 1
ATOM 1769 O O . ASN A 1 231 ? -8.609 19.328 12.422 1 77.69 231 ASN A O 1
ATOM 1773 N N . HIS A 1 232 ? -10.055 18.031 13.367 1 88.44 232 HIS A N 1
ATOM 1774 C CA . HIS A 1 232 ? -9.242 17.922 14.57 1 88.44 232 HIS A CA 1
ATOM 1775 C C . HIS A 1 232 ? -8.391 16.656 14.555 1 88.44 232 HIS A C 1
ATOM 1777 O O . HIS A 1 232 ? -7.496 16.5 15.391 1 88.44 232 HIS A O 1
ATOM 1783 N N . ALA A 1 233 ? -8.664 15.836 13.547 1 91.44 233 ALA A N 1
ATOM 1784 C CA . ALA A 1 233 ? -8.031 14.523 13.516 1 91.44 233 ALA A CA 1
ATOM 1785 C C . ALA A 1 233 ? -6.512 14.656 13.43 1 91.44 233 ALA A C 1
ATOM 1787 O O . ALA A 1 233 ? -5.777 13.906 14.078 1 91.44 233 ALA A O 1
ATOM 1788 N N . GLY A 1 234 ? -6.105 15.617 12.68 1 93.44 234 GLY A N 1
ATOM 1789 C CA . GLY A 1 234 ? -4.672 15.812 12.523 1 93.44 234 GLY A CA 1
ATOM 1790 C C . GLY A 1 234 ? -3.971 16.156 13.82 1 93.44 234 GLY A C 1
ATOM 1791 O O . GLY A 1 234 ? -2.963 15.547 14.172 1 93.44 234 GLY A O 1
ATOM 1792 N N . ILE A 1 235 ? -4.527 17.078 14.555 1 95.75 235 ILE A N 1
ATOM 1793 C CA . ILE A 1 235 ? -3.955 17.547 15.812 1 95.75 235 ILE A CA 1
ATOM 1794 C C . ILE A 1 235 ? -4.02 16.422 16.844 1 95.75 235 ILE A C 1
ATOM 1796 O O . ILE A 1 235 ? -3.018 16.109 17.5 1 95.75 235 ILE A O 1
ATOM 1800 N N . ILE A 1 236 ? -5.133 15.797 16.953 1 95.56 236 ILE A N 1
ATOM 1801 C CA . ILE A 1 236 ? -5.352 14.734 17.922 1 95.56 236 ILE A CA 1
ATOM 1802 C C . ILE A 1 236 ? -4.43 13.562 17.625 1 95.56 236 ILE A C 1
ATOM 1804 O O . ILE A 1 236 ? -3.771 13.031 18.516 1 95.56 236 ILE A O 1
ATOM 1808 N N . GLY A 1 237 ? -4.387 13.195 16.375 1 95.19 237 GLY A N 1
ATOM 1809 C CA . GLY A 1 237 ? -3.535 12.094 15.969 1 95.19 237 GLY A CA 1
ATOM 1810 C C . GLY A 1 237 ? -2.062 12.344 16.219 1 95.19 237 GLY A C 1
ATOM 1811 O O . GLY A 1 237 ? -1.335 11.445 16.641 1 95.19 237 GLY A O 1
ATOM 1812 N N . ALA A 1 238 ? -1.642 13.539 15.938 1 95.25 238 ALA A N 1
ATOM 1813 C CA . ALA A 1 238 ? -0.259 13.922 16.219 1 95.25 238 ALA A CA 1
ATOM 1814 C C . ALA A 1 238 ? 0.054 13.789 17.703 1 95.25 238 ALA A C 1
ATOM 1816 O O . ALA A 1 238 ? 1.063 13.188 18.078 1 95.25 238 ALA A O 1
ATOM 1817 N N . ALA A 1 239 ? -0.817 14.227 18.531 1 94.69 239 ALA A N 1
ATOM 1818 C CA . ALA A 1 239 ? -0.619 14.172 19.984 1 94.69 239 ALA A CA 1
ATOM 1819 C C . ALA A 1 239 ? -0.53 12.727 20.469 1 94.69 239 ALA A C 1
ATOM 1821 O O . ALA A 1 239 ? 0.369 12.383 21.234 1 94.69 239 ALA A O 1
ATOM 1822 N N . VAL A 1 240 ? -1.391 11.938 20.016 1 91.38 240 VAL A N 1
ATOM 1823 C CA . VAL A 1 240 ? -1.477 10.562 20.484 1 91.38 240 VAL A CA 1
ATOM 1824 C C . VAL A 1 240 ? -0.253 9.773 20.016 1 91.38 240 VAL A C 1
ATOM 1826 O O . VAL A 1 240 ? 0.19 8.844 20.703 1 91.38 240 VAL A O 1
ATOM 1829 N N . SER A 1 241 ? 0.264 10.117 18.875 1 89.19 241 SER A N 1
ATOM 1830 C CA . SER A 1 241 ? 1.438 9.43 18.344 1 89.19 241 SER A CA 1
ATOM 1831 C C . SER A 1 241 ? 2.607 9.508 19.312 1 89.19 241 SER A C 1
ATOM 1833 O O . SER A 1 241 ? 3.455 8.609 19.344 1 89.19 241 SER A O 1
ATOM 1835 N N . CYS A 1 242 ? 2.691 10.523 20.125 1 86.12 242 CYS A N 1
ATOM 1836 C CA . CYS A 1 242 ? 3.734 10.672 21.125 1 86.12 242 CYS A CA 1
ATOM 1837 C C . CYS A 1 242 ? 3.648 9.562 22.172 1 86.12 242 CYS A C 1
ATOM 1839 O O . CYS A 1 242 ? 4.672 9.07 22.641 1 86.12 242 CYS A O 1
ATOM 1841 N N . LEU A 1 243 ? 2.439 9.273 22.453 1 79.75 243 LEU A N 1
ATOM 1842 C CA . LEU A 1 243 ? 2.225 8.242 23.469 1 79.75 243 LEU A CA 1
ATOM 1843 C C . LEU A 1 243 ? 2.584 6.863 22.922 1 79.75 243 LEU A C 1
ATOM 1845 O O . LEU A 1 243 ? 3.162 6.039 23.625 1 79.75 243 LEU A O 1
ATOM 1849 N N . ARG A 1 244 ? 2.318 6.613 21.641 1 71.5 244 ARG A N 1
ATOM 1850 C CA . ARG A 1 244 ? 2.451 5.281 21.062 1 71.5 244 ARG A CA 1
ATOM 1851 C C . ARG A 1 244 ? 3.881 5.027 20.594 1 71.5 244 ARG A C 1
ATOM 1853 O O . ARG A 1 244 ? 4.383 3.906 20.688 1 71.5 244 ARG A O 1
ATOM 1860 N N . GLU A 1 245 ? 4.484 5.938 19.891 1 61.31 245 GLU A N 1
ATOM 1861 C CA . GLU A 1 245 ? 5.867 5.77 19.438 1 61.31 245 GLU A CA 1
ATOM 1862 C C . GLU A 1 245 ? 6.832 5.77 20.625 1 61.31 245 GLU A C 1
ATOM 1864 O O . GLU A 1 245 ? 7.883 5.125 20.578 1 61.31 245 GLU A O 1
ATOM 1869 N N . GLN A 1 246 ? 6.664 6.668 21.562 1 49.47 246 GLN A N 1
ATOM 1870 C CA . GLN A 1 246 ? 7.469 6.555 22.781 1 49.47 246 GLN A CA 1
ATOM 1871 C C . GLN A 1 246 ? 7.387 5.148 23.359 1 49.47 246 GLN A C 1
ATOM 1873 O O . GLN A 1 246 ? 8.336 4.676 23.984 1 49.47 246 GLN A O 1
ATOM 1878 N N . HIS A 1 247 ? 6.312 4.449 23.109 1 41.38 247 HIS A N 1
ATOM 1879 C CA . HIS A 1 247 ? 6.199 3.064 23.562 1 41.38 247 HIS A CA 1
ATOM 1880 C C . HIS A 1 247 ? 6.906 2.115 22.594 1 41.38 247 HIS A C 1
ATOM 1882 O O . HIS A 1 247 ? 7.344 1.034 22.984 1 41.38 247 HIS A O 1
ATOM 1888 N N . HIS A 1 248 ? 6.898 2.346 21.328 1 39.47 248 HIS A N 1
ATOM 1889 C CA . HIS A 1 248 ? 7.578 1.433 20.422 1 39.47 248 HIS A CA 1
ATOM 1890 C C . HIS A 1 248 ? 9.078 1.694 20.391 1 39.47 248 HIS A C 1
ATOM 1892 O O . HIS A 1 248 ? 9.852 0.844 19.953 1 39.47 248 HIS A O 1
ATOM 1898 N N . GLY A 1 249 ? 9.68 2.863 20.359 1 34.78 249 GLY A N 1
ATOM 1899 C CA . GLY A 1 249 ? 11.109 3.107 20.453 1 34.78 249 GLY A CA 1
ATOM 1900 C C . GLY A 1 249 ? 11.727 2.59 21.734 1 34.78 249 GLY A C 1
ATOM 1901 O O . GLY A 1 249 ? 12.945 2.633 21.906 1 34.78 249 GLY A O 1
ATOM 1902 N N . HIS A 1 250 ? 11.188 2.643 22.938 1 28.09 250 HIS A N 1
ATOM 1903 C CA . HIS A 1 250 ? 11.969 2.121 24.047 1 28.09 250 HIS A CA 1
ATOM 1904 C C . HIS A 1 250 ? 12.148 0.611 23.938 1 28.09 250 HIS A C 1
ATOM 1906 O O . HIS A 1 250 ? 12.461 -0.054 24.938 1 28.09 250 HIS A O 1
ATOM 1912 N N . LEU A 1 251 ? 11.766 -0.057 22.969 1 25.95 251 LEU A N 1
ATOM 1913 C CA . LEU A 1 251 ? 12.359 -1.387 22.875 1 25.95 251 LEU A CA 1
ATOM 1914 C C . LEU A 1 251 ? 13.828 -1.302 22.484 1 25.95 251 LEU A C 1
ATOM 1916 O O . LEU A 1 251 ? 14.273 -2.004 21.562 1 25.95 251 LEU A O 1
ATOM 1920 N N . HIS A 1 252 ? 14.602 -0.151 22.594 1 21.84 252 HIS A N 1
ATOM 1921 C CA . HIS A 1 252 ? 16.031 -0.391 22.703 1 21.84 252 HIS A CA 1
ATOM 1922 C C . HIS A 1 252 ? 16.375 -1.124 24 1 21.84 252 HIS A C 1
ATOM 1924 O O . HIS A 1 252 ? 15.805 -0.828 25.047 1 21.84 252 HIS A O 1
ATOM 1930 N N . MET B 1 1 ? 7.055 -31.094 8.203 1 87.19 1 MET B N 1
ATOM 1931 C CA . MET B 1 1 ? 5.695 -31.281 7.695 1 87.19 1 MET B CA 1
ATOM 1932 C C . MET B 1 1 ? 5.656 -31.109 6.18 1 87.19 1 MET B C 1
ATOM 1934 O O . MET B 1 1 ? 6.152 -30.109 5.648 1 87.19 1 MET B O 1
ATOM 1938 N N . GLU B 1 2 ? 5.195 -32.156 5.531 1 94.81 2 GLU B N 1
ATOM 1939 C CA . GLU B 1 2 ? 5.141 -32.188 4.07 1 94.81 2 GLU B CA 1
ATOM 1940 C C . GLU B 1 2 ? 3.807 -31.656 3.559 1 94.81 2 GLU B C 1
ATOM 1942 O O . GLU B 1 2 ? 2.742 -32.156 3.951 1 94.81 2 GLU B O 1
ATOM 1947 N N . ILE B 1 3 ? 3.904 -30.594 2.736 1 96.75 3 ILE B N 1
ATOM 1948 C CA . ILE B 1 3 ? 2.699 -29.969 2.213 1 96.75 3 ILE B CA 1
ATOM 1949 C C . ILE B 1 3 ? 2.82 -29.797 0.699 1 96.75 3 ILE B C 1
ATOM 1951 O O . ILE B 1 3 ? 3.887 -29.453 0.19 1 96.75 3 ILE B O 1
ATOM 1955 N N . LEU B 1 4 ? 1.804 -30.094 -0.001 1 97.94 4 LEU B N 1
ATOM 1956 C CA . LEU B 1 4 ? 1.781 -29.828 -1.437 1 97.94 4 LEU B CA 1
ATOM 1957 C C . LEU B 1 4 ? 1.532 -28.344 -1.719 1 97.94 4 LEU B C 1
ATOM 1959 O O . LEU B 1 4 ? 0.54 -27.781 -1.255 1 97.94 4 LEU B O 1
ATOM 1963 N N . GLY B 1 5 ? 2.5 -27.734 -2.357 1 97.62 5 GLY B N 1
ATOM 1964 C CA . GLY B 1 5 ? 2.334 -26.375 -2.871 1 97.62 5 GLY B CA 1
ATOM 1965 C C . GLY B 1 5 ? 2.037 -26.344 -4.359 1 97.62 5 GLY B C 1
ATOM 1966 O O . GLY B 1 5 ? 2.646 -27.078 -5.141 1 97.62 5 GLY B O 1
ATOM 1967 N N . ILE B 1 6 ? 1.087 -25.578 -4.766 1 97.81 6 ILE B N 1
ATOM 1968 C CA . ILE B 1 6 ? 0.731 -25.391 -6.168 1 97.81 6 ILE B CA 1
ATOM 1969 C C . ILE B 1 6 ? 0.792 -23.906 -6.527 1 97.81 6 ILE B C 1
ATOM 1971 O O . ILE B 1 6 ? 0.3 -23.062 -5.777 1 97.81 6 ILE B O 1
ATOM 1975 N N . ASP B 1 7 ? 1.428 -23.578 -7.582 1 96.06 7 ASP B N 1
ATOM 1976 C CA . ASP B 1 7 ? 1.522 -22.234 -8.141 1 96.06 7 ASP B CA 1
ATOM 1977 C C . ASP B 1 7 ? 0.787 -22.141 -9.477 1 96.06 7 ASP B C 1
ATOM 1979 O O . ASP B 1 7 ? 1.216 -22.734 -10.469 1 96.06 7 ASP B O 1
ATOM 1983 N N . ILE B 1 8 ? -0.243 -21.406 -9.484 1 95.12 8 ILE B N 1
ATOM 1984 C CA . ILE B 1 8 ? -1.032 -21.25 -10.695 1 95.12 8 ILE B CA 1
ATOM 1985 C C . ILE B 1 8 ? -0.586 -19.984 -11.438 1 95.12 8 ILE B C 1
ATOM 1987 O O . ILE B 1 8 ? -0.675 -18.891 -10.898 1 95.12 8 ILE B O 1
ATOM 1991 N N . GLY B 1 9 ? -0.091 -20.141 -12.648 1 87.88 9 GLY B N 1
ATOM 1992 C CA . GLY B 1 9 ? 0.3 -19.031 -13.5 1 87.88 9 GLY B CA 1
ATOM 1993 C C . GLY B 1 9 ? -0.533 -18.922 -14.766 1 87.88 9 GLY B C 1
ATOM 1994 O O . GLY B 1 9 ? -1.434 -19.734 -14.984 1 87.88 9 GLY B O 1
ATOM 1995 N N . GLY B 1 10 ? -0.228 -17.906 -15.523 1 81.38 10 GLY B N 1
ATOM 1996 C CA . GLY B 1 10 ? -0.935 -17.703 -16.781 1 81.38 10 GLY B CA 1
ATOM 1997 C C . GLY B 1 10 ? -0.594 -18.75 -17.828 1 81.38 10 GLY B C 1
ATOM 1998 O O . GLY B 1 10 ? -1.429 -19.094 -18.656 1 81.38 10 GLY B O 1
ATOM 1999 N N . SER B 1 11 ? 0.562 -19.312 -17.797 1 84 11 SER B N 1
ATOM 2000 C CA . SER B 1 11 ? 1.014 -20.219 -18.844 1 84 11 SER B CA 1
ATOM 2001 C C . SER B 1 11 ? 1.116 -21.656 -18.328 1 84 11 SER B C 1
ATOM 2003 O O . SER B 1 11 ? 1.124 -22.609 -19.109 1 84 11 SER B O 1
ATOM 2005 N N . GLY B 1 12 ? 1.188 -21.75 -17 1 92 12 GLY B N 1
ATOM 2006 C CA . GLY B 1 12 ? 1.339 -23.078 -16.453 1 92 12 GLY B CA 1
ATOM 2007 C C . GLY B 1 12 ? 0.982 -23.172 -14.984 1 92 12 GLY B C 1
ATOM 2008 O O . GLY B 1 12 ? 1.055 -22.172 -14.258 1 92 12 GLY B O 1
ATOM 2009 N N . ILE B 1 13 ? 0.597 -24.297 -14.609 1 96.38 13 ILE B N 1
ATOM 2010 C CA . ILE B 1 13 ? 0.314 -24.656 -13.227 1 96.38 13 ILE B CA 1
ATOM 2011 C C . ILE B 1 13 ? 1.342 -25.672 -12.727 1 96.38 13 ILE B C 1
ATOM 2013 O O . ILE B 1 13 ? 1.553 -26.703 -13.359 1 96.38 13 ILE B O 1
ATOM 2017 N N . LYS B 1 14 ? 2.031 -25.312 -11.625 1 96.38 14 LYS B N 1
ATOM 2018 C CA . LYS B 1 14 ? 3.129 -26.125 -11.117 1 96.38 14 LYS B CA 1
ATOM 2019 C C . LYS B 1 14 ? 2.875 -26.531 -9.672 1 96.38 14 LYS B C 1
ATOM 2021 O O . LYS B 1 14 ? 2.318 -25.766 -8.883 1 96.38 14 LYS B O 1
ATOM 2026 N N . GLY B 1 15 ? 3.299 -27.75 -9.375 1 97.88 15 GLY B N 1
ATOM 2027 C CA . GLY B 1 15 ? 3.189 -28.25 -8.008 1 97.88 15 GLY B CA 1
ATOM 2028 C C . GLY B 1 15 ? 4.395 -29.062 -7.57 1 97.88 15 GLY B C 1
ATOM 2029 O O . GLY B 1 15 ? 5.125 -29.594 -8.398 1 97.88 15 GLY B O 1
ATOM 2030 N N . ALA B 1 16 ? 4.59 -29.094 -6.301 1 98.12 16 ALA B N 1
ATOM 2031 C CA . ALA B 1 16 ? 5.641 -29.906 -5.699 1 98.12 16 ALA B CA 1
ATOM 2032 C C . ALA B 1 16 ? 5.395 -30.109 -4.207 1 98.12 16 ALA B C 1
ATOM 2034 O O . ALA B 1 16 ? 4.676 -29.328 -3.578 1 98.12 16 ALA B O 1
ATOM 2035 N N . LEU B 1 17 ? 5.953 -31.172 -3.719 1 98.12 17 LEU B N 1
ATOM 2036 C CA . LEU B 1 17 ? 5.945 -31.375 -2.273 1 98.12 17 LEU B CA 1
ATOM 2037 C C . LEU B 1 17 ? 7.047 -30.562 -1.605 1 98.12 17 LEU B C 1
ATOM 2039 O O . LEU B 1 17 ? 8.164 -30.484 -2.119 1 98.12 17 LEU B O 1
ATOM 2043 N N . VAL B 1 18 ? 6.66 -29.906 -0.502 1 97.06 18 VAL B N 1
ATOM 2044 C CA . VAL B 1 18 ? 7.578 -29 0.189 1 97.06 18 VAL B CA 1
ATOM 2045 C C . VAL B 1 18 ? 7.617 -29.359 1.676 1 97.06 18 VAL B C 1
ATOM 2047 O O . VAL B 1 18 ? 6.586 -29.656 2.279 1 97.06 18 VAL B O 1
ATOM 2050 N N . ASN B 1 19 ? 8.836 -29.422 2.236 1 95.88 19 ASN B N 1
ATOM 2051 C CA . ASN B 1 19 ? 8.93 -29.359 3.691 1 95.88 19 ASN B CA 1
ATOM 2052 C C . ASN B 1 19 ? 8.602 -27.969 4.227 1 95.88 19 ASN B C 1
ATOM 2054 O O . ASN B 1 19 ? 9.414 -27.062 4.133 1 95.88 19 ASN B O 1
ATOM 2058 N N . ALA B 1 20 ? 7.465 -27.812 4.789 1 90.5 20 ALA B N 1
ATOM 2059 C CA . ALA B 1 20 ? 6.945 -26.5 5.137 1 90.5 20 ALA B CA 1
ATO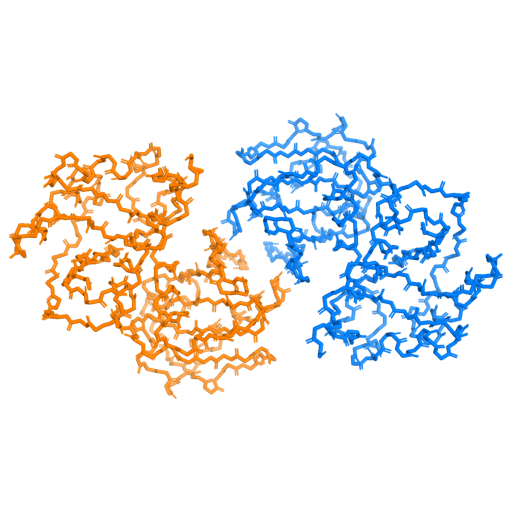M 2060 C C . ALA B 1 20 ? 7.699 -25.906 6.328 1 90.5 20 ALA B C 1
ATOM 2062 O O . ALA B 1 20 ? 7.598 -24.703 6.605 1 90.5 20 ALA B O 1
ATOM 2063 N N . GLU B 1 21 ? 8.461 -26.641 7.047 1 88.94 21 GLU B N 1
ATOM 2064 C CA . GLU B 1 21 ? 9.25 -26.156 8.172 1 88.94 21 GLU B CA 1
ATOM 2065 C C . GLU B 1 21 ? 10.586 -25.578 7.707 1 88.94 21 GLU B C 1
ATOM 2067 O O . GLU B 1 21 ? 11.023 -24.531 8.203 1 88.94 21 GLU B O 1
ATOM 2072 N N . THR B 1 22 ? 11.109 -26.203 6.656 1 91.56 22 THR B N 1
ATOM 2073 C CA . THR B 1 22 ? 12.445 -25.812 6.242 1 91.56 22 THR B CA 1
ATOM 2074 C C . THR B 1 22 ? 12.398 -25.031 4.93 1 91.56 22 THR B C 1
ATOM 2076 O O . THR B 1 22 ? 13.367 -24.375 4.559 1 91.56 22 THR B O 1
ATOM 2079 N N . GLY B 1 23 ? 11.344 -25.219 4.191 1 92.19 23 GLY B N 1
ATOM 2080 C CA . GLY B 1 23 ? 11.242 -24.562 2.891 1 92.19 23 GLY B CA 1
ATOM 2081 C C . GLY B 1 23 ? 11.898 -25.359 1.777 1 92.19 23 GLY B C 1
ATOM 2082 O O . GLY B 1 23 ? 12.039 -24.859 0.656 1 92.19 23 GLY B O 1
ATOM 2083 N N . GLU B 1 24 ? 12.25 -26.578 2.047 1 94.25 24 GLU B N 1
ATOM 2084 C CA . GLU B 1 24 ? 12.938 -27.422 1.064 1 94.25 24 GLU B CA 1
ATOM 2085 C C . GLU B 1 24 ? 11.945 -28.109 0.136 1 94.25 24 GLU B C 1
ATOM 2087 O O . GLU B 1 24 ? 10.922 -28.641 0.591 1 94.25 24 GLU B O 1
ATOM 2092 N N . MET B 1 25 ? 12.266 -28.031 -1.188 1 94.81 25 MET B N 1
ATOM 2093 C CA . MET B 1 25 ? 11.5 -28.828 -2.139 1 94.81 25 MET B CA 1
ATOM 2094 C C . MET B 1 25 ? 11.836 -30.312 -1.997 1 94.81 25 MET B C 1
ATOM 2096 O O . MET B 1 25 ? 13 -30.703 -2.076 1 94.81 25 MET B O 1
ATOM 2100 N N . LEU B 1 26 ? 10.883 -31.109 -1.892 1 96.88 26 LEU B N 1
ATOM 2101 C CA . LEU B 1 26 ? 11.094 -32.531 -1.661 1 96.88 26 LEU B CA 1
ATOM 2102 C C . LEU B 1 26 ? 10.984 -33.312 -2.963 1 96.88 26 LEU B C 1
ATOM 2104 O O . LEU B 1 26 ? 11.43 -34.469 -3.045 1 96.88 26 LEU B O 1
ATOM 2108 N N . THR B 1 27 ? 10.375 -32.75 -3.965 1 97.12 27 THR B N 1
ATOM 2109 C CA . THR B 1 27 ? 10.211 -33.344 -5.277 1 97.12 27 THR B CA 1
ATOM 2110 C C . THR B 1 27 ? 10.523 -32.344 -6.383 1 97.12 27 THR B C 1
ATOM 2112 O O . THR B 1 27 ? 10.586 -31.141 -6.133 1 97.12 27 THR B O 1
ATOM 2115 N N . GLU B 1 28 ? 10.727 -32.875 -7.523 1 96 28 GLU B N 1
ATOM 2116 C CA . GLU B 1 28 ? 10.711 -32 -8.695 1 96 28 GLU B CA 1
ATOM 2117 C C . GLU B 1 28 ? 9.32 -31.438 -8.93 1 96 28 GLU B C 1
ATOM 2119 O O . GLU B 1 28 ? 8.32 -32.031 -8.539 1 96 28 GLU B O 1
ATOM 2124 N N . ARG B 1 29 ? 9.352 -30.312 -9.469 1 95.38 29 ARG B N 1
ATOM 2125 C CA . ARG B 1 29 ? 8.055 -29.719 -9.789 1 95.38 29 ARG B CA 1
ATOM 2126 C C . ARG B 1 29 ? 7.375 -30.453 -10.938 1 95.38 29 ARG B C 1
ATOM 2128 O O . ARG B 1 29 ? 8.047 -30.938 -11.852 1 95.38 29 ARG B O 1
ATOM 2135 N N . PHE B 1 30 ? 6.184 -30.609 -10.859 1 97.81 30 PHE B N 1
ATOM 2136 C CA . PHE B 1 30 ? 5.324 -31.125 -11.914 1 97.81 30 PHE B CA 1
ATOM 2137 C C . PHE B 1 30 ? 4.5 -30 -12.539 1 97.81 30 PHE B C 1
ATOM 2139 O O . PHE B 1 30 ? 3.77 -29.297 -11.844 1 97.81 30 PHE B O 1
ATOM 2146 N N . ARG B 1 31 ? 4.637 -29.828 -13.797 1 96.88 31 ARG B N 1
ATOM 2147 C CA . ARG B 1 31 ? 4.02 -28.688 -14.477 1 96.88 31 ARG B CA 1
ATOM 2148 C C . ARG B 1 31 ? 3.025 -29.172 -15.539 1 96.88 31 ARG B C 1
ATOM 2150 O O . ARG B 1 31 ? 3.324 -30.078 -16.312 1 96.88 31 ARG B O 1
ATOM 2157 N N . ILE B 1 32 ? 1.85 -28.594 -15.562 1 97.88 32 ILE B N 1
ATOM 2158 C CA . ILE B 1 32 ? 0.849 -28.75 -16.609 1 97.88 32 ILE B CA 1
ATOM 2159 C C . ILE B 1 32 ? 0.492 -27.391 -17.203 1 97.88 32 ILE B C 1
ATOM 2161 O O . ILE B 1 32 ? 0.281 -26.422 -16.469 1 97.88 32 ILE B O 1
ATOM 2165 N N . PRO B 1 33 ? 0.442 -27.281 -18.516 1 96.56 33 PRO B N 1
ATOM 2166 C CA . PRO B 1 33 ? 0.041 -26.016 -19.109 1 96.56 33 PRO B CA 1
ATOM 2167 C C . PRO B 1 33 ? -1.334 -25.547 -18.625 1 96.56 33 PRO B C 1
ATOM 2169 O O . PRO B 1 33 ? -2.242 -26.359 -18.469 1 96.56 33 PRO B O 1
ATOM 2172 N N . THR B 1 34 ? -1.416 -24.297 -18.328 1 95.19 34 THR B N 1
ATOM 2173 C CA . THR B 1 34 ? -2.729 -23.734 -18.016 1 95.19 34 THR B CA 1
ATOM 2174 C C . THR B 1 34 ? -3.678 -23.922 -19.203 1 95.19 34 THR B C 1
ATOM 2176 O O . THR B 1 34 ? -3.307 -23.656 -20.344 1 95.19 34 THR B O 1
ATOM 2179 N N . PRO B 1 35 ? -4.836 -24.391 -18.953 1 96.88 35 PRO B N 1
ATOM 2180 C CA . PRO B 1 35 ? -5.785 -24.531 -20.062 1 96.88 35 PRO B CA 1
ATOM 2181 C C . PRO B 1 35 ? -6.023 -23.234 -20.812 1 96.88 35 PRO B C 1
ATOM 2183 O O . PRO B 1 35 ? -6.066 -22.156 -20.203 1 96.88 35 PRO B O 1
ATOM 2186 N N . LYS B 1 36 ? -6.316 -23.281 -22.094 1 94.56 36 LYS B N 1
ATOM 2187 C CA . LYS B 1 36 ? -6.523 -22.109 -22.938 1 94.56 36 LYS B CA 1
ATOM 2188 C C . LYS B 1 36 ? -7.746 -21.312 -22.5 1 94.56 36 LYS B C 1
ATOM 2190 O O . LYS B 1 36 ? -7.754 -20.094 -22.562 1 94.56 36 LYS B O 1
ATOM 2195 N N . SER B 1 37 ? -8.711 -22.031 -22.031 1 95.5 37 SER B N 1
ATOM 2196 C CA . SER B 1 37 ? -9.945 -21.375 -21.641 1 95.5 37 SER B CA 1
ATOM 2197 C C . SER B 1 37 ? -9.727 -20.5 -20.406 1 95.5 37 SER B C 1
ATOM 2199 O O . SER B 1 37 ? -10.391 -19.469 -20.25 1 95.5 37 SER B O 1
ATOM 2201 N N . LYS B 1 38 ? -8.844 -20.969 -19.484 1 96.19 38 LYS B N 1
ATOM 2202 C CA . LYS B 1 38 ? -8.57 -20.359 -18.188 1 96.19 38 LYS B CA 1
ATOM 2203 C C . LYS B 1 38 ? -9.844 -20.266 -17.344 1 96.19 38 LYS B C 1
ATOM 2205 O O . LYS B 1 38 ? -10.023 -19.312 -16.594 1 96.19 38 LYS B O 1
ATOM 2210 N N . LYS B 1 39 ? -10.734 -21.141 -17.578 1 97.19 39 LYS B N 1
ATOM 2211 C CA . LYS B 1 39 ? -11.992 -21.172 -16.828 1 97.19 39 LYS B CA 1
ATOM 2212 C C . LYS B 1 39 ? -11.852 -21.984 -15.555 1 97.19 39 LYS B C 1
ATOM 2214 O O . LYS B 1 39 ? -11.008 -22.891 -15.469 1 97.19 39 LYS B O 1
ATOM 2219 N N . PRO B 1 40 ? -12.727 -21.703 -14.57 1 97.75 40 PRO B N 1
ATOM 2220 C CA . PRO B 1 40 ? -12.602 -22.344 -13.258 1 97.75 40 PRO B CA 1
ATOM 2221 C C . PRO B 1 40 ? -12.609 -23.875 -13.344 1 97.75 40 PRO B C 1
ATOM 2223 O O . PRO B 1 40 ? -11.711 -24.531 -12.805 1 97.75 40 PRO B O 1
ATOM 2226 N N . LYS B 1 41 ? -13.523 -24.484 -14.078 1 97.62 41 LYS B N 1
ATOM 2227 C CA . LYS B 1 41 ? -13.656 -25.938 -14.133 1 97.62 41 LYS B CA 1
ATOM 2228 C C . LYS B 1 41 ? -12.438 -26.578 -14.789 1 97.62 41 LYS B C 1
ATOM 2230 O O . LYS B 1 41 ? -11.922 -27.594 -14.305 1 97.62 41 LYS B O 1
ATOM 2235 N N . ASP B 1 42 ? -12 -25.953 -15.867 1 98.12 42 ASP B N 1
ATOM 2236 C CA . ASP B 1 42 ? -10.859 -26.484 -16.609 1 98.12 42 ASP B CA 1
ATOM 2237 C C . ASP B 1 42 ? -9.586 -26.422 -15.766 1 98.12 42 ASP B C 1
ATOM 2239 O O . ASP B 1 42 ? -8.781 -27.359 -15.758 1 98.12 42 ASP B O 1
ATOM 2243 N N . MET B 1 43 ? -9.461 -25.391 -15.094 1 97.69 43 MET B N 1
ATOM 2244 C CA . MET B 1 43 ? -8.273 -25.219 -14.266 1 97.69 43 MET B CA 1
ATOM 2245 C C . MET B 1 43 ? -8.336 -26.125 -13.039 1 97.69 43 MET B C 1
ATOM 2247 O O . MET B 1 43 ? -7.309 -26.641 -12.594 1 97.69 43 MET B O 1
ATOM 2251 N N . ALA B 1 44 ? -9.516 -26.281 -12.508 1 98.31 44 ALA B N 1
ATOM 2252 C CA . ALA B 1 44 ? -9.688 -27.188 -11.367 1 98.31 44 ALA B CA 1
ATOM 2253 C C . ALA B 1 44 ? -9.297 -28.625 -11.734 1 98.31 44 ALA B C 1
ATOM 2255 O O . ALA B 1 44 ? -8.711 -29.344 -10.922 1 98.31 44 ALA B O 1
ATOM 2256 N N . LYS B 1 45 ? -9.602 -28.984 -12.961 1 98.56 45 LYS B N 1
ATOM 2257 C CA . LYS B 1 45 ? -9.234 -30.312 -13.438 1 98.56 45 LYS B CA 1
ATOM 2258 C C . LYS B 1 45 ? -7.715 -30.484 -13.469 1 98.56 45 LYS B C 1
ATOM 2260 O O . LYS B 1 45 ? -7.195 -31.547 -13.094 1 98.56 45 LYS B O 1
ATOM 2265 N N . VAL B 1 46 ? -7.078 -29.453 -13.914 1 98.56 46 VAL B N 1
ATOM 2266 C CA . VAL B 1 46 ? -5.621 -29.484 -13.977 1 98.56 46 VAL B CA 1
ATOM 2267 C C . VAL B 1 46 ? -5.051 -29.578 -12.562 1 98.56 46 VAL B C 1
ATOM 2269 O O . VAL B 1 46 ? -4.125 -30.359 -12.305 1 98.56 46 VAL B O 1
ATOM 2272 N N . VAL B 1 47 ? -5.59 -28.828 -11.648 1 98.56 47 VAL B N 1
ATOM 2273 C CA . VAL B 1 47 ? -5.16 -28.859 -10.25 1 98.56 47 VAL B CA 1
ATOM 2274 C C . VAL B 1 47 ? -5.348 -30.266 -9.688 1 98.56 47 VAL B C 1
ATOM 2276 O O . VAL B 1 47 ? -4.473 -30.781 -8.992 1 98.56 47 VAL B O 1
ATOM 2279 N N . ALA B 1 48 ? -6.461 -30.875 -10.031 1 98.62 48 ALA B N 1
ATOM 2280 C CA . ALA B 1 48 ? -6.734 -32.25 -9.578 1 98.62 48 ALA B CA 1
ATOM 2281 C C . ALA B 1 48 ? -5.695 -33.219 -10.117 1 98.62 48 ALA B C 1
ATOM 2283 O O . ALA B 1 48 ? -5.25 -34.125 -9.406 1 98.62 48 ALA B O 1
ATOM 2284 N N . GLU B 1 49 ? -5.348 -33 -11.375 1 98.62 49 GLU B N 1
ATOM 2285 C CA . GLU B 1 49 ? -4.324 -33.844 -11.984 1 98.62 49 GLU B CA 1
ATOM 2286 C C . GLU B 1 49 ? -3 -33.719 -11.234 1 98.62 49 GLU B C 1
ATOM 2288 O O . GLU B 1 49 ? -2.295 -34.719 -11.062 1 98.62 49 GLU B O 1
ATOM 2293 N N . ILE B 1 50 ? -2.697 -32.531 -10.828 1 98.56 50 ILE B N 1
ATOM 2294 C CA . ILE B 1 50 ? -1.446 -32.312 -10.117 1 98.56 50 ILE B CA 1
ATOM 2295 C C . ILE B 1 50 ? -1.505 -33 -8.75 1 98.56 50 ILE B C 1
ATOM 2297 O O . ILE B 1 50 ? -0.553 -33.656 -8.344 1 98.56 50 ILE B O 1
ATOM 2301 N N . VAL B 1 51 ? -2.58 -32.875 -8.031 1 98.38 51 VAL B N 1
ATOM 2302 C CA . VAL B 1 51 ? -2.748 -33.5 -6.73 1 98.38 51 VAL B CA 1
ATOM 2303 C C . VAL B 1 51 ? -2.635 -35.031 -6.895 1 98.38 51 VAL B C 1
ATOM 2305 O O . VAL B 1 51 ? -1.96 -35.688 -6.105 1 98.38 51 VAL B O 1
ATOM 2308 N N . ASP B 1 52 ? -3.242 -35.562 -7.969 1 98.19 52 ASP B N 1
ATOM 2309 C CA . ASP B 1 52 ? -3.221 -37 -8.242 1 98.19 52 ASP B CA 1
ATOM 2310 C C . ASP B 1 52 ? -1.804 -37.469 -8.555 1 98.19 52 ASP B C 1
ATOM 2312 O O . ASP B 1 52 ? -1.404 -38.562 -8.133 1 98.19 52 ASP B O 1
ATOM 2316 N N . HIS B 1 53 ? -1.13 -36.688 -9.328 1 98.38 53 HIS B N 1
ATOM 2317 C CA . HIS B 1 53 ? 0.236 -37.031 -9.711 1 98.38 53 HIS B CA 1
ATOM 2318 C C . HIS B 1 53 ? 1.089 -37.344 -8.484 1 98.38 53 HIS B C 1
ATOM 2320 O O . HIS B 1 53 ? 1.888 -38.281 -8.5 1 98.38 53 HIS B O 1
ATOM 2326 N N . PHE B 1 54 ? 0.912 -36.562 -7.426 1 98.06 54 PHE B N 1
ATOM 2327 C CA . PHE B 1 54 ? 1.732 -36.719 -6.234 1 98.06 54 PHE B CA 1
ATOM 2328 C C . PHE B 1 54 ? 1.065 -37.688 -5.246 1 98.06 54 PHE B C 1
ATOM 2330 O O . PHE B 1 54 ? 1.605 -37.969 -4.172 1 98.06 54 PHE B O 1
ATOM 2337 N N . ASN B 1 55 ? -0.136 -38.219 -5.598 1 97.44 55 ASN B N 1
ATOM 2338 C CA . ASN B 1 55 ? -0.912 -39.031 -4.688 1 97.44 55 ASN B CA 1
ATOM 2339 C C . ASN B 1 55 ? -0.971 -38.438 -3.287 1 97.44 55 ASN B C 1
ATOM 2341 O O . ASN B 1 55 ? -0.723 -39.125 -2.297 1 97.44 55 ASN B O 1
ATOM 2345 N N . TYR B 1 56 ? -1.206 -37.156 -3.273 1 96.62 56 TYR B N 1
ATOM 2346 C CA . TYR B 1 56 ? -1.099 -36.406 -2.029 1 96.62 56 TYR B CA 1
ATOM 2347 C C . TYR B 1 56 ? -2.43 -36.375 -1.286 1 96.62 56 TYR B C 1
ATOM 2349 O O . TYR B 1 56 ? -3.486 -36.219 -1.899 1 96.62 56 TYR B O 1
ATOM 2357 N N . LYS B 1 57 ? -2.332 -36.625 0.034 1 96.31 57 LYS B N 1
ATOM 2358 C CA . LYS B 1 57 ? -3.4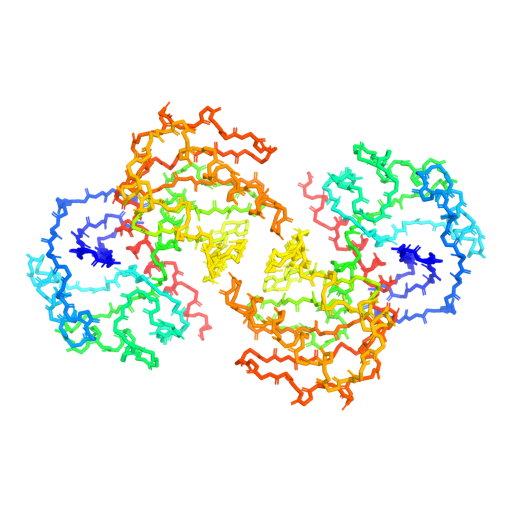59 -36.469 0.949 1 96.31 57 LYS B CA 1
ATOM 2359 C C . LYS B 1 57 ? -3.129 -35.469 2.072 1 96.31 57 LYS B C 1
ATOM 2361 O O . LYS B 1 57 ? -2.189 -35.688 2.84 1 96.31 57 LYS B O 1
ATOM 2366 N N . GLY B 1 58 ? -3.801 -34.406 2.16 1 95.06 58 GLY B N 1
ATOM 2367 C CA . GLY B 1 58 ? -3.576 -33.375 3.16 1 95.06 58 GLY B CA 1
ATOM 2368 C C . GLY B 1 58 ? -3.875 -31.969 2.652 1 95.06 58 GLY B C 1
ATOM 2369 O O . GLY B 1 58 ? -4.438 -31.797 1.567 1 95.06 58 GLY B O 1
ATOM 2370 N N . PRO B 1 59 ? -3.586 -31.031 3.463 1 95.38 59 PRO B N 1
ATOM 2371 C CA . PRO B 1 59 ? -3.838 -29.641 3.035 1 95.38 59 PRO B CA 1
ATOM 2372 C C . PRO B 1 59 ? -2.936 -29.219 1.882 1 95.38 59 PRO B C 1
ATOM 2374 O O . PRO B 1 59 ? -1.769 -29.609 1.824 1 95.38 59 PRO B O 1
ATOM 2377 N N . VAL B 1 60 ? -3.484 -28.438 0.995 1 96.88 60 VAL B N 1
ATOM 2378 C CA . VAL B 1 60 ? -2.748 -27.938 -0.162 1 96.88 60 VAL B CA 1
ATOM 2379 C C . VAL B 1 60 ? -2.691 -26.406 -0.119 1 96.88 60 VAL B C 1
ATOM 2381 O O . VAL B 1 60 ? -3.705 -25.75 0.131 1 96.88 60 VAL B O 1
ATOM 2384 N N . GLY B 1 61 ? -1.503 -25.875 -0.214 1 96.44 61 GLY B N 1
ATOM 2385 C CA . GLY B 1 61 ? -1.353 -24.453 -0.436 1 96.44 61 GLY B CA 1
ATOM 2386 C C . GLY B 1 61 ? -1.304 -24.078 -1.906 1 96.44 61 GLY B C 1
ATOM 2387 O O . GLY B 1 61 ? -0.68 -24.781 -2.709 1 96.44 61 GLY B O 1
ATOM 2388 N N . CYS B 1 62 ? -1.916 -22.938 -2.256 1 96.75 62 CYS B N 1
ATOM 2389 C CA . CYS B 1 62 ? -2.039 -22.609 -3.672 1 96.75 62 CYS B CA 1
ATOM 2390 C C . CYS B 1 62 ? -1.876 -21.109 -3.898 1 96.75 62 CYS B C 1
ATOM 2392 O O . CYS B 1 62 ? -2.576 -20.297 -3.283 1 96.75 62 CYS B O 1
ATOM 2394 N N . GLY B 1 63 ? -0.91 -20.75 -4.668 1 95.75 63 GLY B N 1
ATOM 2395 C CA . GLY B 1 63 ? -0.82 -19.391 -5.195 1 95.75 63 GLY B CA 1
ATOM 2396 C C . GLY B 1 63 ? -1.709 -19.172 -6.402 1 95.75 63 GLY B C 1
ATOM 2397 O O . GLY B 1 63 ? -1.692 -19.953 -7.352 1 95.75 63 GLY B O 1
ATOM 2398 N N . PHE B 1 64 ? -2.469 -18.188 -6.398 1 95.69 64 PHE B N 1
ATOM 2399 C CA . PHE B 1 64 ? -3.49 -17.891 -7.395 1 95.69 64 PHE B CA 1
ATOM 2400 C C . PHE B 1 64 ? -3.238 -16.531 -8.039 1 95.69 64 PHE B C 1
ATOM 2402 O O . PHE B 1 64 ? -2.947 -15.547 -7.344 1 95.69 64 PHE B O 1
ATOM 2409 N N . PRO B 1 65 ? -3.311 -16.438 -9.406 1 93.38 65 PRO B N 1
ATOM 2410 C CA . PRO B 1 65 ? -2.908 -15.234 -10.125 1 93.38 65 PRO B CA 1
ATOM 2411 C C . PRO B 1 65 ? -3.996 -14.156 -10.133 1 93.38 65 PRO B C 1
ATOM 2413 O O . PRO B 1 65 ? -4.281 -13.57 -11.18 1 93.38 65 PRO B O 1
ATOM 2416 N N . SER B 1 66 ? -4.629 -13.828 -8.93 1 93.12 66 SER B N 1
ATOM 2417 C CA . SER B 1 66 ? -5.641 -12.781 -8.805 1 93.12 66 SER B CA 1
ATOM 2418 C C . SER B 1 66 ? -5.875 -12.406 -7.348 1 93.12 66 SER B C 1
ATOM 2420 O O . SER B 1 66 ? -5.215 -12.945 -6.449 1 93.12 66 SER B O 1
ATOM 2422 N N . ILE B 1 67 ? -6.73 -11.469 -7.195 1 92.69 67 ILE B N 1
ATOM 2423 C CA . ILE B 1 67 ? -7.09 -11.016 -5.859 1 92.69 67 ILE B CA 1
ATOM 2424 C C . ILE B 1 67 ? -7.977 -12.055 -5.18 1 92.69 67 ILE B C 1
ATOM 2426 O O . ILE B 1 67 ? -8.984 -12.484 -5.746 1 92.69 67 ILE B O 1
ATOM 2430 N N . VAL B 1 68 ? -7.527 -12.5 -4.059 1 93 68 VAL B N 1
ATOM 2431 C CA . VAL B 1 68 ? -8.25 -13.516 -3.301 1 93 68 VAL B CA 1
ATOM 2432 C C . VAL B 1 68 ? -8.609 -12.977 -1.919 1 93 68 VAL B C 1
ATOM 2434 O O . VAL B 1 68 ? -7.73 -12.555 -1.165 1 93 68 VAL B O 1
ATOM 2437 N N . LYS B 1 69 ? -9.859 -12.906 -1.577 1 87.31 69 LYS B N 1
ATOM 2438 C CA . LYS B 1 69 ? -10.328 -12.531 -0.246 1 87.31 69 LYS B CA 1
ATOM 2439 C C . LYS B 1 69 ? -11.172 -13.648 0.374 1 87.31 69 LYS B C 1
ATOM 2441 O O . LYS B 1 69 ? -12.219 -14.016 -0.164 1 87.31 69 LYS B O 1
ATOM 2446 N N . ASN B 1 70 ? -10.688 -14.18 1.457 1 83.81 70 ASN B N 1
ATOM 2447 C CA . ASN B 1 70 ? -11.383 -15.266 2.143 1 83.81 70 ASN B CA 1
ATOM 2448 C C . ASN B 1 70 ? -11.695 -16.422 1.196 1 83.81 70 ASN B C 1
ATOM 2450 O O . ASN B 1 70 ? -12.82 -16.922 1.168 1 83.81 70 ASN B O 1
ATOM 2454 N N . GLY B 1 71 ? -10.766 -16.656 0.322 1 89.44 71 GLY B N 1
ATOM 2455 C CA . GLY B 1 71 ? -10.883 -17.812 -0.566 1 89.44 71 GLY B CA 1
ATOM 2456 C C . GLY B 1 71 ? -11.68 -17.516 -1.822 1 89.44 71 GLY B C 1
ATOM 2457 O O . GLY B 1 71 ? -11.797 -18.359 -2.703 1 89.44 71 GLY B O 1
ATOM 2458 N N . ILE B 1 72 ? -12.188 -16.297 -1.923 1 92.88 72 ILE B N 1
ATOM 2459 C CA . ILE B 1 72 ? -13.039 -15.914 -3.047 1 92.88 72 ILE B CA 1
ATOM 2460 C C . ILE B 1 72 ? -12.25 -15.055 -4.027 1 92.88 72 ILE B C 1
ATOM 2462 O O . ILE B 1 72 ? -11.539 -14.125 -3.619 1 92.88 72 ILE B O 1
ATOM 2466 N N . CYS B 1 73 ? -12.383 -15.352 -5.262 1 95.94 73 CYS B N 1
ATOM 2467 C CA . CYS B 1 73 ? -11.742 -14.562 -6.309 1 95.94 73 CYS B CA 1
ATOM 2468 C C . CYS B 1 73 ? -12.461 -13.234 -6.512 1 95.94 73 CYS B C 1
ATOM 2470 O O . CYS B 1 73 ? -13.656 -13.211 -6.824 1 95.94 73 CYS B O 1
ATOM 2472 N N . LYS B 1 74 ? -11.758 -12.172 -6.422 1 93.12 74 LYS B N 1
ATOM 2473 C CA . LYS B 1 74 ? -12.414 -10.867 -6.438 1 93.12 74 LYS B CA 1
ATOM 2474 C C . LYS B 1 74 ? -12.172 -10.148 -7.766 1 93.12 74 LYS B C 1
ATOM 2476 O O . LYS B 1 74 ? -12.844 -9.164 -8.07 1 93.12 74 LYS B O 1
ATOM 2481 N N . SER B 1 75 ? -11.242 -10.672 -8.562 1 91.44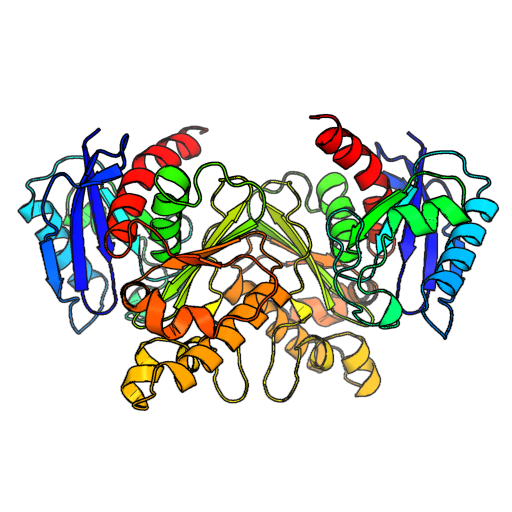 75 SER B N 1
ATOM 2482 C CA . SER B 1 75 ? -10.914 -10.086 -9.859 1 91.44 75 SER B CA 1
ATOM 2483 C C . SER B 1 75 ? -10.492 -11.156 -10.859 1 91.44 75 SER B C 1
ATOM 2485 O O . SER B 1 75 ? -9.883 -12.156 -10.484 1 91.44 75 SER B O 1
ATOM 2487 N N . PRO B 1 76 ? -10.828 -10.922 -12.062 1 87.81 76 PRO B N 1
ATOM 2488 C CA . PRO B 1 76 ? -10.453 -11.953 -13.039 1 87.81 76 PRO B CA 1
ATOM 2489 C C . PRO B 1 76 ? -8.953 -11.977 -13.328 1 87.81 76 PRO B C 1
ATOM 2491 O O . PRO B 1 76 ? -8.414 -13.008 -13.742 1 87.81 76 PRO B O 1
ATOM 2494 N N . GLY B 1 77 ? -8.391 -10.742 -13.172 1 81.69 77 GLY B N 1
ATOM 2495 C CA . GLY B 1 77 ? -7 -10.664 -13.602 1 81.69 77 GLY B CA 1
ATOM 2496 C C . GLY B 1 77 ? -6.816 -11.039 -15.062 1 81.69 77 GLY B C 1
ATOM 2497 O O . GLY B 1 77 ? -7.469 -10.469 -15.938 1 81.69 77 GLY B O 1
ATOM 2498 N N . ASN B 1 78 ? -5.871 -12.008 -15.32 1 81.5 78 ASN B N 1
ATOM 2499 C CA . ASN B 1 78 ? -5.645 -12.484 -16.672 1 81.5 78 ASN B CA 1
ATOM 2500 C C . ASN B 1 78 ? -6.41 -13.773 -16.953 1 81.5 78 ASN B C 1
ATOM 2502 O O . ASN B 1 78 ? -6.148 -14.453 -17.953 1 81.5 78 ASN B O 1
ATOM 2506 N N . LEU B 1 79 ? -7.32 -14.086 -16.047 1 92 79 LEU B N 1
ATOM 2507 C CA . LEU B 1 79 ? -8.109 -15.312 -16.172 1 92 79 LEU B CA 1
ATOM 2508 C C . LEU B 1 79 ? -9.484 -15.016 -16.766 1 92 79 LEU B C 1
ATOM 2510 O O . LEU B 1 79 ? -9.766 -13.875 -17.141 1 92 79 LEU B O 1
ATOM 2514 N N . ASP B 1 80 ? -10.211 -16.094 -16.969 1 94.69 80 ASP B N 1
ATOM 2515 C CA . ASP B 1 80 ? -11.57 -15.938 -17.484 1 94.69 80 ASP B CA 1
ATOM 2516 C C . ASP B 1 80 ? -12.43 -15.148 -16.484 1 94.69 80 ASP B C 1
ATOM 2518 O O . ASP B 1 80 ? -12.367 -15.375 -15.281 1 94.69 80 ASP B O 1
ATOM 2522 N N . PRO B 1 81 ? -13.25 -14.281 -16.969 1 95 81 PRO B N 1
ATOM 2523 C CA . PRO B 1 81 ? -14.078 -13.445 -16.094 1 95 81 PRO B CA 1
ATOM 2524 C C . PRO B 1 81 ? -14.992 -14.258 -15.195 1 95 81 PRO B C 1
ATOM 2526 O O . PRO B 1 81 ? -15.461 -13.758 -14.172 1 95 81 PRO B O 1
ATOM 2529 N N . SER B 1 82 ? -15.211 -15.492 -15.547 1 97.19 82 SER B N 1
ATOM 2530 C CA . SER B 1 82 ? -16.109 -16.344 -14.773 1 97.19 82 SER B CA 1
ATOM 2531 C C . SER B 1 82 ? -15.516 -16.688 -13.414 1 97.19 82 SER B C 1
ATOM 2533 O O . SER B 1 82 ? -16.203 -17.219 -12.547 1 97.19 82 SER B O 1
ATOM 2535 N N . TRP B 1 83 ? -14.328 -16.281 -13.18 1 96.88 83 TRP B N 1
ATOM 2536 C CA . TRP B 1 83 ? -13.68 -16.547 -11.898 1 96.88 83 TRP B CA 1
ATOM 2537 C C . TRP B 1 83 ? -14.227 -15.625 -10.812 1 96.88 83 TRP B C 1
ATOM 2539 O O . TRP B 1 83 ? -14.188 -15.969 -9.625 1 96.88 83 TRP B O 1
ATOM 2549 N N . VAL B 1 84 ? -14.664 -14.477 -11.234 1 95.94 84 VAL B N 1
ATOM 2550 C CA . VAL B 1 84 ? -15.07 -13.477 -10.258 1 95.94 84 VAL B CA 1
ATOM 2551 C C . VAL B 1 84 ? -16.219 -14.023 -9.406 1 95.94 84 VAL B C 1
ATOM 2553 O O . VAL B 1 84 ? -17.234 -14.461 -9.938 1 95.94 84 VAL B O 1
ATOM 2556 N N . GLY B 1 85 ? -16.016 -14.062 -8.102 1 96.06 85 GLY B N 1
ATOM 2557 C CA . GLY B 1 85 ? -17.031 -14.531 -7.176 1 96.06 85 GLY B CA 1
ATOM 2558 C C . GLY B 1 85 ? -16.906 -16 -6.84 1 96.06 85 GLY B C 1
ATOM 2559 O O . GLY B 1 85 ? -17.547 -16.5 -5.918 1 96.06 85 GLY B O 1
ATOM 2560 N N . VAL B 1 86 ? -16.047 -16.672 -7.551 1 97.31 86 VAL B N 1
ATOM 2561 C CA . VAL B 1 86 ? -15.859 -18.109 -7.316 1 97.31 86 VAL B CA 1
ATOM 2562 C C . VAL B 1 86 ? -15.109 -18.328 -6.004 1 97.31 86 VAL B C 1
ATOM 2564 O O . VAL B 1 86 ? -14.125 -17.625 -5.723 1 97.31 86 VAL B O 1
ATOM 2567 N N . ASN B 1 87 ? -15.656 -19.172 -5.191 1 97.31 87 ASN B N 1
ATOM 2568 C CA . ASN B 1 87 ? -14.906 -19.672 -4.043 1 97.31 87 ASN B CA 1
ATOM 2569 C C . ASN B 1 87 ? -13.852 -20.688 -4.465 1 97.31 87 ASN B C 1
ATOM 2571 O O . ASN B 1 87 ? -14.164 -21.859 -4.652 1 97.31 87 ASN B O 1
ATOM 2575 N N . ILE B 1 88 ? -12.648 -20.266 -4.559 1 97.31 88 ILE B N 1
ATOM 2576 C CA . ILE B 1 88 ? -11.555 -21.047 -5.121 1 97.31 88 ILE B CA 1
ATOM 2577 C C . ILE B 1 88 ? -11.273 -22.25 -4.234 1 97.31 88 ILE B C 1
ATOM 2579 O O . ILE B 1 88 ? -11.078 -23.359 -4.734 1 97.31 88 ILE B O 1
ATOM 2583 N N . ASP B 1 89 ? -11.258 -22.016 -2.941 1 94.44 89 ASP B N 1
ATOM 2584 C CA . ASP B 1 89 ? -11.023 -23.078 -1.968 1 94.44 89 ASP B CA 1
ATOM 2585 C C . ASP B 1 89 ? -12.047 -24.203 -2.129 1 94.44 89 ASP B C 1
ATOM 2587 O O . ASP B 1 89 ? -11.68 -25.375 -2.223 1 94.44 89 ASP B O 1
ATOM 2591 N N . GLU B 1 90 ? -13.258 -23.828 -2.195 1 96.19 90 GLU B N 1
ATOM 2592 C CA . GLU B 1 90 ? -14.336 -24.797 -2.332 1 96.19 90 GLU B CA 1
ATOM 2593 C C . GLU B 1 90 ? -14.242 -25.531 -3.666 1 96.19 90 GLU B C 1
ATOM 2595 O O . GLU B 1 90 ? -14.406 -26.75 -3.719 1 96.19 90 GLU B O 1
ATOM 2600 N N . LEU B 1 91 ? -13.977 -24.766 -4.688 1 98 91 LEU B N 1
ATOM 2601 C CA . LEU B 1 91 ? -13.883 -25.344 -6.02 1 98 91 LEU B CA 1
ATOM 2602 C C . LEU B 1 91 ? -12.781 -26.406 -6.074 1 98 91 LEU B C 1
ATOM 2604 O O . LEU B 1 91 ? -13.016 -27.531 -6.512 1 98 91 LEU B O 1
ATOM 2608 N N . PHE B 1 92 ? -11.602 -26.078 -5.621 1 97.94 92 PHE B N 1
ATOM 2609 C CA . PHE B 1 92 ? -10.477 -27 -5.676 1 97.94 92 PHE B CA 1
ATOM 2610 C C . PHE B 1 92 ? -10.703 -28.188 -4.742 1 97.94 92 PHE B C 1
ATOM 2612 O O . PHE B 1 92 ? -10.32 -29.312 -5.059 1 97.94 92 PHE B O 1
ATOM 2619 N N . THR B 1 93 ? -11.305 -27.906 -3.602 1 96.56 93 THR B N 1
ATOM 2620 C CA . THR B 1 93 ? -11.625 -28.984 -2.672 1 96.56 93 THR B CA 1
ATOM 2621 C C . THR B 1 93 ? -12.594 -29.984 -3.307 1 96.56 93 THR B C 1
ATOM 2623 O O . THR B 1 93 ? -12.422 -31.203 -3.172 1 96.56 93 THR B O 1
ATOM 2626 N N . GLU B 1 94 ? -13.57 -29.484 -3.969 1 97.5 94 GLU B N 1
ATOM 2627 C CA . GLU B 1 94 ? -14.555 -30.328 -4.637 1 97.5 94 GLU B CA 1
ATOM 2628 C C . GLU B 1 94 ? -13.891 -31.234 -5.66 1 97.5 94 GLU B C 1
ATOM 2630 O O . GLU B 1 94 ? -14.234 -32.406 -5.758 1 97.5 94 GLU B O 1
ATOM 2635 N N . TYR B 1 95 ? -12.938 -30.781 -6.395 1 98.06 95 TYR B N 1
ATOM 2636 C CA . TYR B 1 95 ? -12.336 -31.516 -7.496 1 98.06 95 TYR B CA 1
ATOM 2637 C C . TYR B 1 95 ? -11.227 -32.438 -6.992 1 98.06 95 TYR B C 1
ATOM 2639 O O . TYR B 1 95 ? -10.852 -33.406 -7.664 1 98.06 95 TYR B O 1
ATOM 2647 N N . THR B 1 96 ? -10.664 -32.156 -5.867 1 97.81 96 THR B N 1
ATOM 2648 C CA . THR B 1 96 ? -9.469 -32.906 -5.457 1 97.81 96 THR B CA 1
ATOM 2649 C C . THR B 1 96 ? -9.742 -33.719 -4.207 1 97.81 96 THR B C 1
ATOM 2651 O O . THR B 1 96 ? -9.008 -34.656 -3.908 1 97.81 96 THR B O 1
ATOM 2654 N N . GLY B 1 97 ? -10.711 -33.281 -3.42 1 96.69 97 GLY B N 1
ATOM 2655 C CA . GLY B 1 97 ? -10.992 -33.906 -2.143 1 96.69 97 GLY B CA 1
ATOM 2656 C C . GLY B 1 97 ? -10.078 -33.438 -1.027 1 96.69 97 GLY B C 1
ATOM 2657 O O . GLY B 1 97 ? -10.141 -33.969 0.091 1 96.69 97 GLY B O 1
ATOM 2658 N N . GLN B 1 98 ? -9.203 -32.469 -1.281 1 96.62 98 GLN B N 1
ATOM 2659 C CA . GLN B 1 98 ? -8.258 -31.969 -0.299 1 96.62 98 GLN B CA 1
ATOM 2660 C C . GLN B 1 98 ? -8.609 -30.531 0.107 1 96.62 98 GLN B C 1
ATOM 2662 O O . GLN B 1 98 ? -9.219 -29.797 -0.671 1 96.62 98 GLN B O 1
ATOM 2667 N N . GLU B 1 99 ? -8.266 -30.172 1.286 1 94.56 99 GLU B N 1
ATOM 2668 C CA . GLU B 1 99 ? -8.492 -28.812 1.743 1 94.56 99 GLU B CA 1
ATOM 2669 C C . GLU B 1 99 ? -7.457 -27.859 1.158 1 94.56 99 GLU B C 1
ATOM 2671 O O . GLU B 1 99 ? -6.27 -28.188 1.087 1 94.56 99 GLU B O 1
ATOM 2676 N N . PHE B 1 100 ? -7.93 -26.688 0.798 1 95.75 100 PHE B N 1
ATOM 2677 C CA . PHE B 1 100 ? -7.023 -25.734 0.157 1 95.75 100 PHE B CA 1
ATOM 2678 C C . PHE B 1 100 ? -6.918 -24.453 0.973 1 95.75 100 PHE B C 1
ATOM 2680 O O . PHE B 1 100 ? -7.875 -24.047 1.632 1 95.75 100 PHE B O 1
ATOM 2687 N N . THR B 1 101 ? -5.754 -23.891 0.994 1 93.62 101 THR B N 1
ATOM 2688 C CA . THR B 1 101 ? -5.488 -22.5 1.346 1 93.62 101 THR B CA 1
ATOM 2689 C C . THR B 1 101 ? -4.992 -21.719 0.131 1 93.62 101 THR B C 1
ATOM 2691 O O . THR B 1 101 ? -3.92 -22 -0.406 1 93.62 101 THR B O 1
ATOM 2694 N N . VAL B 1 102 ? -5.75 -20.75 -0.26 1 95.19 102 VAL B N 1
ATOM 2695 C CA . VAL B 1 102 ? -5.441 -20.062 -1.504 1 95.19 102 VAL B CA 1
ATOM 2696 C C . VAL B 1 102 ? -5.082 -18.609 -1.205 1 95.19 102 VAL B C 1
ATOM 2698 O O . VAL B 1 102 ? -5.758 -17.938 -0.416 1 95.19 102 VAL B O 1
ATOM 2701 N N . LEU B 1 103 ? -4.031 -18.141 -1.765 1 94 103 LEU B N 1
ATOM 2702 C CA . LEU B 1 103 ? -3.629 -16.75 -1.674 1 94 103 LEU B CA 1
ATOM 2703 C C . LEU B 1 103 ? -3.115 -16.234 -3.018 1 94 103 LEU B C 1
ATOM 2705 O O . LEU B 1 103 ? -2.842 -17.031 -3.92 1 94 103 LEU B O 1
ATOM 2709 N N . ASN B 1 104 ? -3.008 -14.984 -3.168 1 94.94 104 ASN B N 1
ATOM 2710 C CA . ASN B 1 104 ? -2.408 -14.391 -4.359 1 94.94 104 ASN B CA 1
ATOM 2711 C C . ASN B 1 104 ? -1.005 -14.938 -4.609 1 94.94 104 ASN B C 1
ATOM 2713 O O . ASN B 1 104 ? -0.254 -15.188 -3.664 1 94.94 104 ASN B O 1
ATOM 2717 N N . ASP B 1 105 ? -0.664 -15.062 -5.848 1 93.19 105 ASP B N 1
ATOM 2718 C CA . ASP B 1 105 ? 0.597 -15.695 -6.227 1 93.19 105 ASP B CA 1
ATOM 2719 C C . ASP B 1 105 ? 1.789 -14.875 -5.738 1 93.19 105 ASP B C 1
ATOM 2721 O O . ASP B 1 105 ? 2.768 -15.43 -5.238 1 93.19 105 ASP B O 1
ATOM 2725 N N . ALA B 1 106 ? 1.753 -13.586 -5.887 1 93.94 106 ALA B N 1
ATOM 2726 C CA . ALA B 1 106 ? 2.854 -12.75 -5.414 1 93.94 106 ALA B CA 1
ATOM 2727 C C . ALA B 1 106 ? 2.943 -12.766 -3.893 1 93.94 106 ALA B C 1
ATOM 2729 O O . ALA B 1 106 ? 4.039 -12.695 -3.328 1 93.94 106 ALA B O 1
ATOM 2730 N N . ASP B 1 107 ? 1.797 -12.852 -3.203 1 95.44 107 ASP B N 1
ATOM 2731 C CA . ASP B 1 107 ? 1.778 -13.055 -1.757 1 95.44 107 ASP B CA 1
ATOM 2732 C C . ASP B 1 107 ? 2.492 -14.344 -1.369 1 95.44 107 ASP B C 1
ATOM 2734 O O . ASP B 1 107 ? 3.291 -14.359 -0.43 1 95.44 107 ASP B O 1
ATOM 2738 N N . ALA B 1 108 ? 2.209 -15.367 -2.146 1 94.19 108 ALA B N 1
ATOM 2739 C CA . ALA B 1 108 ? 2.848 -16.656 -1.887 1 94.19 108 ALA B CA 1
ATOM 2740 C C . ALA B 1 108 ? 4.363 -16.547 -2.047 1 94.19 108 ALA B C 1
ATOM 2742 O O . ALA B 1 108 ? 5.117 -17.016 -1.182 1 94.19 108 ALA B O 1
ATOM 2743 N N . ALA B 1 109 ? 4.785 -15.961 -3.15 1 93.56 109 ALA B N 1
ATOM 2744 C CA . ALA B 1 109 ? 6.215 -15.773 -3.377 1 93.56 109 ALA B CA 1
ATOM 2745 C C . ALA B 1 109 ? 6.852 -14.984 -2.24 1 93.56 109 ALA B C 1
ATOM 2747 O O . ALA B 1 109 ? 7.961 -15.297 -1.803 1 93.56 109 ALA B O 1
ATOM 2748 N N . GLY B 1 110 ? 6.16 -14 -1.775 1 94.44 110 GLY B N 1
ATOM 2749 C CA . GLY B 1 110 ? 6.637 -13.227 -0.642 1 94.44 110 GLY B CA 1
ATOM 2750 C C . GLY B 1 110 ? 6.773 -14.047 0.627 1 94.44 110 GLY B C 1
ATOM 2751 O O . GLY B 1 110 ? 7.738 -13.891 1.376 1 94.44 110 GLY B O 1
ATOM 2752 N N . TYR B 1 111 ? 5.832 -14.867 0.866 1 93.38 111 TYR B N 1
ATOM 2753 C CA . TYR B 1 111 ? 5.879 -15.742 2.033 1 93.38 111 TYR B CA 1
ATOM 2754 C C . TYR B 1 111 ? 7.172 -16.547 2.057 1 93.38 111 TYR B C 1
ATOM 2756 O O . TYR B 1 111 ? 7.812 -16.672 3.102 1 93.38 111 TYR B O 1
ATOM 2764 N N . ALA B 1 112 ? 7.469 -17.062 0.918 1 94.25 112 ALA B N 1
ATOM 2765 C CA . ALA B 1 112 ? 8.695 -17.859 0.832 1 94.25 112 ALA B CA 1
ATOM 2766 C C . ALA B 1 112 ? 9.914 -17.016 1.195 1 94.25 112 ALA B C 1
ATOM 2768 O O . ALA B 1 112 ? 10.75 -17.438 1.998 1 94.25 112 ALA B O 1
ATOM 2769 N N . SER B 1 113 ? 9.992 -15.844 0.65 1 94.81 113 SER B N 1
ATOM 2770 C CA . SER B 1 113 ? 11.141 -14.961 0.873 1 94.81 113 SER B CA 1
ATOM 2771 C C . SER B 1 113 ? 11.211 -14.508 2.326 1 94.81 113 SER B C 1
ATOM 2773 O O . SER B 1 113 ? 12.297 -14.391 2.893 1 94.81 113 SER B O 1
ATOM 2775 N N . MET B 1 114 ? 10.055 -14.297 2.934 1 95.06 114 MET B N 1
ATOM 2776 C CA . MET B 1 114 ? 9.984 -13.75 4.285 1 95.06 114 MET B CA 1
ATOM 2777 C C . MET B 1 114 ? 10.258 -14.828 5.328 1 95.06 114 MET B C 1
ATOM 2779 O O . MET B 1 114 ? 10.648 -14.516 6.457 1 95.06 114 MET B O 1
ATOM 2783 N N . ASN B 1 115 ? 10.086 -16.016 4.957 1 93.19 115 ASN B N 1
ATOM 2784 C CA . ASN B 1 115 ? 10.258 -17.094 5.926 1 93.19 115 ASN B CA 1
ATOM 2785 C C . ASN B 1 115 ? 11.578 -17.828 5.727 1 93.19 115 ASN B C 1
ATOM 2787 O O . ASN B 1 115 ? 12.195 -18.297 6.691 1 93.19 115 ASN B O 1
ATOM 2791 N N . TYR B 1 116 ? 12.023 -17.922 4.445 1 93.69 116 TYR B N 1
ATOM 2792 C CA . TYR B 1 116 ? 13.164 -18.797 4.18 1 93.69 116 TYR B CA 1
ATOM 2793 C C . TYR B 1 116 ? 14.242 -18.047 3.396 1 93.69 116 TYR B C 1
ATOM 2795 O O . TYR B 1 116 ? 15.328 -18.594 3.162 1 93.69 116 TYR B O 1
ATOM 2803 N N . GLY B 1 117 ? 13.977 -16.875 2.99 1 94 117 GLY B N 1
ATOM 2804 C CA . GLY B 1 117 ? 14.906 -16.188 2.115 1 94 117 GLY B CA 1
ATOM 2805 C C . GLY B 1 117 ? 15.398 -14.867 2.688 1 94 117 GLY B C 1
ATOM 2806 O O . GLY B 1 117 ? 15.586 -14.742 3.9 1 94 117 GLY B O 1
ATOM 2807 N N . VAL B 1 118 ? 15.633 -13.906 1.804 1 95.06 118 VAL B N 1
ATOM 2808 C CA . VAL B 1 118 ? 16.328 -12.656 2.098 1 95.06 118 VAL B CA 1
ATOM 2809 C C . VAL B 1 118 ? 15.445 -11.758 2.945 1 95.06 118 VAL B C 1
ATOM 2811 O O . VAL B 1 118 ? 15.922 -10.805 3.568 1 95.06 118 VAL B O 1
ATOM 2814 N N . GLY B 1 119 ? 14.18 -12.008 2.984 1 95.62 119 GLY B N 1
ATOM 2815 C CA . GLY B 1 119 ? 13.25 -11.188 3.748 1 95.62 119 GLY B CA 1
ATOM 2816 C C . GLY B 1 119 ? 13.141 -11.609 5.199 1 95.62 119 GLY B C 1
ATOM 2817 O O . GLY B 1 119 ? 12.492 -10.938 6 1 95.62 119 GLY B O 1
ATOM 2818 N N . LYS B 1 120 ? 13.734 -12.75 5.539 1 94.44 120 LYS B N 1
ATOM 2819 C CA . LYS B 1 120 ? 13.609 -13.273 6.895 1 94.44 120 LYS B CA 1
ATOM 2820 C C . LYS B 1 120 ? 14.188 -12.297 7.918 1 94.44 120 LYS B C 1
ATOM 2822 O O . LYS B 1 120 ? 15.32 -11.844 7.781 1 94.44 120 LYS B O 1
ATOM 2827 N N . GLY B 1 121 ? 13.352 -11.945 8.898 1 95 121 GLY B N 1
ATOM 2828 C CA . GLY B 1 121 ? 13.797 -11.102 9.992 1 95 121 GLY B CA 1
ATOM 2829 C C . GLY B 1 121 ? 13.773 -9.625 9.664 1 95 121 GLY B C 1
ATOM 2830 O O . GLY B 1 121 ? 14.148 -8.789 10.484 1 95 121 GLY B O 1
ATOM 2831 N N . LYS B 1 122 ? 13.359 -9.312 8.492 1 95.69 122 LYS B N 1
ATOM 2832 C CA . LYS B 1 122 ? 13.328 -7.906 8.102 1 95.69 122 LYS B CA 1
ATOM 2833 C C . LYS B 1 122 ? 12.102 -7.199 8.68 1 95.69 122 LYS B C 1
ATOM 2835 O O . LYS B 1 122 ? 10.992 -7.734 8.648 1 95.69 122 LYS B O 1
ATOM 2840 N N . ASP B 1 123 ? 12.359 -6.062 9.273 1 95.19 123 ASP B N 1
ATOM 2841 C CA . ASP B 1 123 ? 11.289 -5.23 9.82 1 95.19 123 ASP B CA 1
ATOM 2842 C C . ASP B 1 123 ? 10.859 -4.164 8.812 1 95.19 123 ASP B C 1
ATOM 2844 O O . ASP B 1 123 ? 11.508 -3.975 7.785 1 95.19 123 ASP B O 1
ATOM 2848 N N . GLY B 1 124 ? 9.68 -3.537 9.109 1 95.62 124 GLY B N 1
ATOM 2849 C CA . GLY B 1 124 ? 9.172 -2.492 8.234 1 95.62 124 GLY B CA 1
ATOM 2850 C C . GLY B 1 124 ? 8.328 -3.027 7.09 1 95.62 124 GLY B C 1
ATOM 2851 O O . GLY B 1 124 ? 7.762 -4.117 7.188 1 95.62 124 GLY B O 1
ATOM 2852 N N . LEU B 1 125 ? 8.164 -2.199 6.098 1 97.25 125 LEU B N 1
ATOM 2853 C CA . LEU B 1 125 ? 7.367 -2.582 4.941 1 97.25 125 LEU B CA 1
ATOM 2854 C C . LEU B 1 125 ? 8.242 -3.207 3.857 1 97.25 125 LEU B C 1
ATOM 2856 O O . LEU B 1 125 ? 9.094 -2.533 3.279 1 97.25 125 LEU B O 1
ATOM 2860 N N . VAL B 1 126 ? 8.039 -4.484 3.627 1 98.25 126 VAL B N 1
ATOM 2861 C CA . VAL B 1 126 ? 8.742 -5.211 2.574 1 98.25 126 VAL B CA 1
ATOM 2862 C C . VAL B 1 126 ? 7.793 -5.484 1.413 1 98.25 126 VAL B C 1
ATOM 2864 O O . VAL B 1 126 ? 6.695 -6.016 1.611 1 98.25 126 VAL B O 1
ATOM 2867 N N . ILE B 1 127 ? 8.227 -5.121 0.23 1 98.56 127 ILE B N 1
ATOM 2868 C CA . ILE B 1 127 ? 7.43 -5.363 -0.967 1 98.56 127 ILE B CA 1
ATOM 2869 C C . ILE B 1 127 ? 8.094 -6.438 -1.82 1 98.56 127 ILE B C 1
ATOM 2871 O O . ILE B 1 127 ? 9.289 -6.359 -2.109 1 98.56 127 ILE B O 1
ATOM 2875 N N . MET B 1 128 ? 7.344 -7.445 -2.141 1 97.38 128 MET B N 1
ATOM 2876 C CA . MET B 1 128 ? 7.73 -8.461 -3.117 1 97.38 128 MET B CA 1
ATOM 2877 C C . MET B 1 128 ? 7.242 -8.086 -4.512 1 97.38 128 MET B C 1
ATOM 2879 O O . MET B 1 128 ? 6.055 -7.816 -4.711 1 97.38 128 MET B O 1
ATOM 2883 N N . ILE B 1 129 ? 8.125 -8.031 -5.434 1 97.25 129 ILE B N 1
ATOM 2884 C CA . ILE B 1 129 ? 7.766 -7.828 -6.832 1 97.25 129 ILE B CA 1
ATOM 2885 C C . ILE B 1 129 ? 8.148 -9.062 -7.648 1 97.25 129 ILE B C 1
ATOM 2887 O O . ILE B 1 129 ? 9.297 -9.508 -7.613 1 97.25 129 ILE B O 1
ATOM 2891 N N . THR B 1 130 ? 7.203 -9.633 -8.273 1 94.5 130 THR B N 1
ATOM 2892 C CA . THR B 1 130 ? 7.477 -10.758 -9.164 1 94.5 130 THR B CA 1
ATOM 2893 C C . THR B 1 130 ? 7.383 -10.336 -10.625 1 94.5 130 THR B C 1
ATOM 2895 O O . THR B 1 130 ? 6.363 -9.789 -11.055 1 94.5 130 THR B O 1
ATOM 2898 N N . ILE B 1 131 ? 8.484 -10.594 -11.336 1 93.44 131 ILE B N 1
ATOM 2899 C CA . ILE B 1 131 ? 8.547 -10.242 -12.75 1 93.44 131 ILE B CA 1
ATOM 2900 C C . ILE B 1 131 ? 8.258 -11.469 -13.609 1 93.44 131 ILE B C 1
ATOM 2902 O O . ILE B 1 131 ? 9.109 -12.359 -13.734 1 93.44 131 ILE B O 1
ATOM 2906 N N . GLY B 1 132 ? 7.195 -11.516 -14.234 1 85.44 132 GLY B N 1
ATOM 2907 C CA . GLY B 1 132 ? 6.785 -12.555 -15.164 1 85.44 132 GLY B CA 1
ATOM 2908 C C . GLY B 1 132 ? 6.016 -12.023 -16.359 1 85.44 132 GLY B C 1
ATOM 2909 O O . GLY B 1 132 ? 6.359 -10.977 -16.906 1 85.44 132 GLY B O 1
ATOM 2910 N N . THR B 1 133 ? 4.98 -12.852 -16.703 1 81.38 133 THR B N 1
ATOM 2911 C CA . THR B 1 133 ? 4.109 -12.336 -17.75 1 81.38 133 THR B CA 1
ATOM 2912 C C . THR B 1 133 ? 3.537 -10.977 -17.344 1 81.38 133 THR B C 1
ATOM 2914 O O . THR B 1 133 ? 3.41 -10.078 -18.188 1 81.38 133 THR B O 1
ATOM 2917 N N . GLY B 1 134 ? 3.293 -10.844 -16.156 1 89.25 134 GLY B N 1
ATOM 2918 C CA . GLY B 1 134 ? 2.9 -9.562 -15.578 1 89.25 134 GLY B CA 1
ATOM 2919 C C . GLY B 1 134 ? 3.795 -9.125 -14.43 1 89.25 134 GLY B C 1
ATOM 2920 O O . GLY B 1 134 ? 4.938 -9.578 -14.32 1 89.25 134 GLY B O 1
ATOM 2921 N N . LEU B 1 135 ? 3.396 -8.141 -13.734 1 93.88 135 LEU B N 1
ATOM 2922 C CA . LEU B 1 135 ? 4.062 -7.676 -12.523 1 93.88 135 LEU B CA 1
ATOM 2923 C C . LEU B 1 135 ? 3.188 -7.918 -11.297 1 93.88 135 LEU B C 1
ATOM 2925 O O . LEU B 1 135 ? 2.166 -7.25 -11.117 1 93.88 135 LEU B O 1
ATOM 2929 N N . GLY B 1 136 ? 3.57 -8.898 -10.516 1 93.62 136 GLY B N 1
ATOM 2930 C CA . GLY B 1 136 ? 2.885 -9.156 -9.258 1 93.62 136 GLY B CA 1
ATOM 2931 C C . GLY B 1 136 ? 3.525 -8.453 -8.078 1 93.62 136 GLY B C 1
ATOM 2932 O O . GLY B 1 136 ? 4.699 -8.086 -8.125 1 93.62 136 GLY B O 1
ATOM 2933 N N . SER B 1 137 ? 2.699 -8.297 -7.055 1 97.06 137 SER B N 1
ATOM 2934 C CA . SER B 1 137 ? 3.236 -7.656 -5.859 1 97.06 137 SER B CA 1
ATOM 2935 C C . SER B 1 137 ? 2.641 -8.266 -4.594 1 97.06 137 SER B C 1
ATOM 2937 O O . SER B 1 137 ? 1.463 -8.625 -4.566 1 97.06 137 SER B O 1
ATOM 2939 N N . GLY B 1 138 ? 3.432 -8.453 -3.615 1 96.5 138 GLY B N 1
ATOM 2940 C CA . GLY B 1 138 ? 3.061 -8.758 -2.244 1 96.5 138 GLY B CA 1
ATOM 2941 C C . GLY B 1 138 ? 3.627 -7.777 -1.238 1 96.5 138 GLY B C 1
ATOM 2942 O O . GLY B 1 138 ? 4.641 -7.129 -1.501 1 96.5 138 GLY B O 1
ATOM 2943 N N . ALA B 1 139 ? 2.938 -7.688 -0.124 1 97.69 139 ALA B N 1
ATOM 2944 C CA . ALA B 1 139 ? 3.363 -6.734 0.894 1 97.69 139 ALA B CA 1
ATOM 2945 C C . ALA B 1 139 ? 3.377 -7.375 2.277 1 97.69 139 ALA B C 1
ATOM 2947 O O . ALA B 1 139 ? 2.459 -8.117 2.637 1 97.69 139 ALA B O 1
ATOM 2948 N N . PHE B 1 140 ? 4.418 -7.121 2.988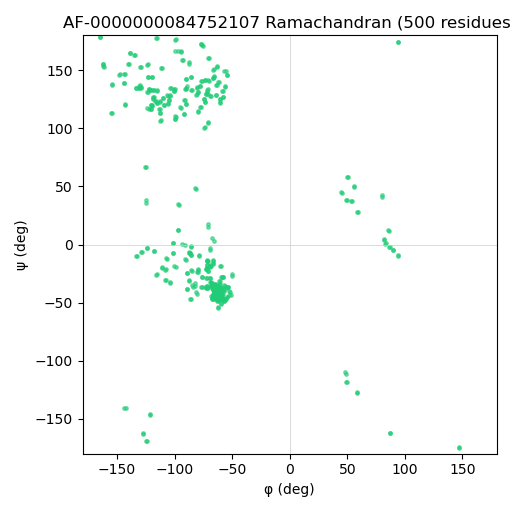 1 96.88 140 PHE B N 1
ATOM 2949 C CA . PHE B 1 140 ? 4.598 -7.598 4.355 1 96.88 140 PHE B CA 1
ATOM 2950 C C . PHE B 1 140 ? 5.016 -6.457 5.277 1 96.88 140 PHE B C 1
ATOM 2952 O O . PHE B 1 140 ? 5.879 -5.652 4.922 1 96.88 140 PHE B O 1
ATOM 2959 N N . TYR B 1 141 ? 4.418 -6.371 6.402 1 96.81 141 TYR B N 1
ATOM 2960 C CA . TYR B 1 141 ? 4.84 -5.406 7.414 1 96.81 141 TYR B CA 1
ATOM 2961 C C . TYR B 1 141 ? 5.258 -6.113 8.695 1 96.81 141 TYR B C 1
ATOM 2963 O O . TYR B 1 141 ? 4.449 -6.805 9.32 1 96.81 141 TYR B O 1
ATOM 2971 N N . ASN B 1 142 ? 6.484 -5.926 9.07 1 95.25 142 ASN B N 1
ATOM 2972 C CA . ASN B 1 142 ? 7.07 -6.617 10.219 1 95.25 142 ASN B CA 1
ATOM 2973 C C . ASN B 1 142 ? 6.812 -8.117 10.156 1 95.25 142 ASN B C 1
ATOM 2975 O O . ASN B 1 142 ? 6.406 -8.727 11.148 1 95.25 142 ASN B O 1
ATOM 2979 N N . GLY B 1 143 ? 6.891 -8.617 8.961 1 94.19 143 GLY B N 1
ATOM 2980 C CA . GLY B 1 143 ? 6.824 -10.055 8.734 1 94.19 143 GLY B CA 1
ATOM 2981 C C . GLY B 1 143 ? 5.41 -10.555 8.516 1 94.19 143 GLY B C 1
ATOM 2982 O O . GLY B 1 143 ? 5.207 -11.734 8.203 1 94.19 143 GLY B O 1
ATOM 2983 N N . ILE B 1 144 ? 4.461 -9.703 8.648 1 93.75 144 ILE B N 1
ATOM 2984 C CA . ILE B 1 144 ? 3.062 -10.102 8.523 1 93.75 144 ILE B CA 1
ATOM 2985 C C . ILE B 1 144 ? 2.541 -9.719 7.141 1 93.75 144 ILE B C 1
ATOM 2987 O O . ILE B 1 144 ? 2.713 -8.578 6.699 1 93.75 144 ILE B O 1
ATOM 2991 N N . LEU B 1 145 ? 1.877 -10.633 6.473 1 94.69 145 LEU B N 1
ATOM 2992 C CA . LEU B 1 145 ? 1.345 -10.414 5.133 1 94.69 145 LEU B CA 1
ATOM 2993 C C . LEU B 1 145 ? 0.196 -9.414 5.16 1 94.69 145 LEU B C 1
ATOM 2995 O O . LEU B 1 145 ? -0.707 -9.523 5.992 1 94.69 145 LEU B O 1
ATOM 2999 N N . ILE B 1 146 ? 0.281 -8.43 4.352 1 95.75 146 ILE B N 1
ATOM 3000 C CA . ILE B 1 146 ? -0.851 -7.594 3.967 1 95.75 146 ILE B CA 1
ATOM 3001 C C . ILE B 1 146 ? -1.384 -8.039 2.607 1 95.75 146 ILE B C 1
ATOM 3003 O O . ILE B 1 146 ? -0.771 -7.766 1.573 1 95.75 146 ILE B O 1
ATOM 3007 N N . PRO B 1 147 ? -2.477 -8.625 2.578 1 92.81 147 PRO B N 1
ATOM 3008 C CA . PRO B 1 147 ? -2.881 -9.352 1.37 1 92.81 147 PRO B CA 1
ATOM 3009 C C . PRO B 1 147 ? -3.299 -8.414 0.236 1 92.81 147 PRO B C 1
ATOM 3011 O O . PRO B 1 147 ? -3.889 -7.363 0.486 1 92.81 147 PRO B O 1
ATOM 3014 N N . ASN B 1 148 ? -2.932 -8.766 -0.962 1 93.75 148 ASN B N 1
ATOM 3015 C CA . ASN B 1 148 ? -3.553 -8.398 -2.23 1 93.75 148 ASN B CA 1
ATOM 3016 C C . ASN B 1 148 ? -3.133 -7 -2.674 1 93.75 148 ASN B C 1
ATOM 3018 O O . ASN B 1 148 ? -3.967 -6.207 -3.117 1 93.75 148 ASN B O 1
ATOM 3022 N N . PHE B 1 149 ? -1.824 -6.738 -2.502 1 95.62 149 PHE B N 1
ATOM 3023 C CA . PHE B 1 149 ? -1.285 -5.574 -3.197 1 95.62 149 PHE B CA 1
ATOM 3024 C C . PHE B 1 149 ? -1.18 -5.836 -4.695 1 95.62 149 PHE B C 1
ATOM 3026 O O . PHE B 1 149 ? -0.709 -6.898 -5.113 1 95.62 149 PHE B O 1
ATOM 3033 N N . GLU B 1 150 ? -1.63 -4.918 -5.52 1 96.06 150 GLU B N 1
ATOM 3034 C CA . GLU B 1 150 ? -1.554 -5.004 -6.973 1 96.06 150 GLU B CA 1
ATOM 3035 C C . GLU B 1 150 ? -0.861 -3.779 -7.566 1 96.06 150 GLU B C 1
ATOM 3037 O O . GLU B 1 150 ? -1.445 -3.061 -8.375 1 96.06 150 GLU B O 1
ATOM 3042 N N . LEU B 1 151 ? 0.391 -3.66 -7.281 1 97.56 151 LEU B N 1
ATOM 3043 C CA . LEU B 1 151 ? 1.132 -2.457 -7.645 1 97.56 151 LEU B CA 1
ATOM 3044 C C . LEU B 1 151 ? 1.381 -2.406 -9.148 1 97.56 151 LEU B C 1
ATOM 3046 O O . LEU B 1 151 ? 1.657 -1.34 -9.703 1 97.56 151 LEU B O 1
ATOM 3050 N N . GLY B 1 152 ? 1.308 -3.539 -9.781 1 96.06 152 GLY B N 1
ATOM 3051 C CA . GLY B 1 152 ? 1.402 -3.549 -11.227 1 96.06 152 GLY B CA 1
ATOM 3052 C C . GLY B 1 152 ? 0.227 -2.871 -11.906 1 96.06 152 GLY B C 1
ATOM 3053 O O . GLY B 1 152 ?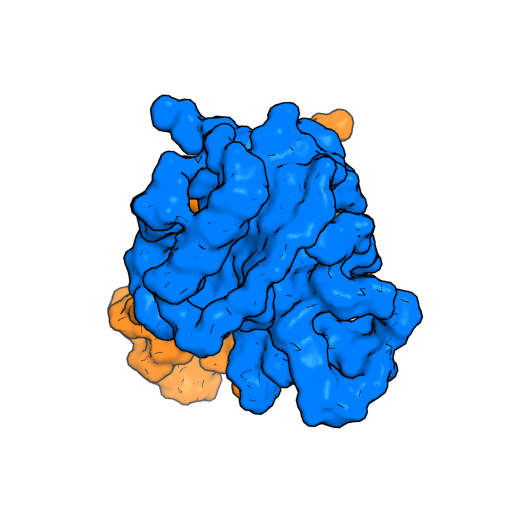 0.289 -2.557 -13.102 1 96.06 152 GLY B O 1
ATOM 3054 N N . GLN B 1 153 ? -0.805 -2.633 -11.188 1 95.25 153 GLN B N 1
ATOM 3055 C CA . GLN B 1 153 ? -2.029 -2.041 -11.719 1 95.25 153 GLN B CA 1
ATOM 3056 C C . GLN B 1 153 ? -1.947 -0.518 -11.719 1 95.25 153 GLN B C 1
ATOM 3058 O O . GLN B 1 153 ? -2.867 0.158 -12.188 1 95.25 153 GLN B O 1
ATOM 3063 N N . ILE B 1 154 ? -0.883 0.088 -11.242 1 96.88 154 ILE B N 1
ATOM 3064 C CA . ILE B 1 154 ? -0.71 1.536 -11.242 1 96.88 154 ILE B CA 1
ATOM 3065 C C . ILE B 1 154 ? -0.808 2.066 -12.672 1 96.88 154 ILE B C 1
ATOM 3067 O O . ILE B 1 154 ? -0.122 1.575 -13.57 1 96.88 154 ILE B O 1
ATOM 3071 N N . PRO B 1 155 ? -1.68 3.041 -12.883 1 96.44 155 PRO B N 1
ATOM 3072 C CA . PRO B 1 155 ? -1.72 3.631 -14.227 1 96.44 155 PRO B CA 1
ATOM 3073 C C . PRO B 1 155 ? -0.415 4.328 -14.602 1 96.44 155 PRO B C 1
ATOM 3075 O O . PRO B 1 155 ? 0.327 4.773 -13.719 1 96.44 155 PRO B O 1
ATOM 3078 N N . TYR B 1 156 ? -0.179 4.379 -15.891 1 95.31 156 TYR B N 1
ATOM 3079 C CA . TYR B 1 156 ? 1.041 5.035 -16.344 1 95.31 156 TYR B CA 1
ATOM 3080 C C . TYR B 1 156 ? 0.887 5.547 -17.766 1 95.31 156 TYR B C 1
ATOM 3082 O O . TYR B 1 156 ? 0.829 4.754 -18.719 1 95.31 156 TYR B O 1
ATOM 3090 N N . LYS B 1 157 ? 0.892 6.902 -17.938 1 91.94 157 LYS B N 1
ATOM 3091 C CA . LYS B 1 157 ? 0.774 7.562 -19.234 1 91.94 157 LYS B CA 1
ATOM 3092 C C . LYS B 1 157 ? -0.396 7 -20.031 1 91.94 157 LYS B C 1
ATOM 3094 O O . LYS B 1 157 ? -1.541 7.031 -19.578 1 91.94 157 LYS B O 1
ATOM 3099 N N . LYS B 1 158 ? -0.148 6.395 -21.219 1 90.31 158 LYS B N 1
ATOM 3100 C CA . LYS B 1 158 ? -1.223 5.902 -22.078 1 90.31 158 LYS B CA 1
ATOM 3101 C C . LYS B 1 158 ? -1.631 4.484 -21.688 1 90.31 158 LYS B C 1
ATOM 3103 O O . LYS B 1 158 ? -2.609 3.949 -22.203 1 90.31 158 LYS B O 1
ATOM 3108 N N . HIS B 1 159 ? -0.927 3.904 -20.828 1 92.31 159 HIS B N 1
ATOM 3109 C CA . HIS B 1 159 ? -1.222 2.539 -20.406 1 92.31 159 HIS B CA 1
ATOM 3110 C C . HIS B 1 159 ? -2.17 2.525 -19.203 1 92.31 159 HIS B C 1
ATOM 3112 O O . HIS B 1 159 ? -1.924 3.201 -18.203 1 92.31 159 HIS B O 1
ATOM 3118 N N . LYS B 1 160 ? -3.189 1.689 -19.266 1 90.88 160 LYS B N 1
ATOM 3119 C CA . LYS B 1 160 ? -4.133 1.535 -18.172 1 90.88 160 LYS B CA 1
ATOM 3120 C C . LYS B 1 160 ? -3.426 1.053 -16.906 1 90.88 160 LYS B C 1
ATOM 3122 O O . LYS B 1 160 ? -3.801 1.434 -15.789 1 90.88 160 LYS B O 1
ATOM 3127 N N . LYS B 1 161 ? -2.471 0.277 -17.078 1 94.06 161 LYS B N 1
ATOM 3128 C CA . LYS B 1 161 ? -1.641 -0.213 -15.992 1 94.06 161 LYS B CA 1
ATOM 3129 C C . LYS B 1 161 ? -0.181 -0.336 -16.422 1 94.06 161 LYS B C 1
ATOM 3131 O O . LYS B 1 161 ? 0.108 -0.707 -17.562 1 94.06 161 LYS B O 1
ATOM 3136 N N . ILE B 1 162 ? 0.679 -0.095 -15.492 1 96.12 162 ILE B N 1
ATOM 3137 C CA . ILE B 1 162 ? 2.1 0.011 -15.812 1 96.12 162 ILE B CA 1
ATOM 3138 C C . ILE B 1 162 ? 2.65 -1.365 -16.172 1 96.12 162 ILE B C 1
ATOM 3140 O O . ILE B 1 162 ? 3.664 -1.47 -16.875 1 96.12 162 ILE B O 1
ATOM 3144 N N . GLU B 1 163 ? 2.016 -2.418 -15.742 1 94.69 163 GLU B N 1
ATOM 3145 C CA . GLU B 1 163 ? 2.4 -3.789 -16.062 1 94.69 163 GLU B CA 1
ATOM 3146 C C . GLU B 1 163 ? 2.506 -3.99 -17.578 1 94.69 163 GLU B C 1
ATOM 3148 O O . GLU B 1 163 ? 3.402 -4.688 -18.047 1 94.69 163 GLU B O 1
ATOM 3153 N N . LYS B 1 164 ? 1.678 -3.389 -18.375 1 93.69 164 LYS B N 1
ATOM 3154 C CA . LYS B 1 164 ? 1.669 -3.527 -19.828 1 93.69 164 LYS B CA 1
ATOM 3155 C C . LYS B 1 164 ? 2.902 -2.879 -20.438 1 93.69 164 LYS B C 1
ATOM 3157 O O . LYS B 1 164 ? 3.242 -3.156 -21.594 1 93.69 164 LYS B O 1
ATOM 3162 N N . TRP B 1 165 ? 3.531 -2.047 -19.703 1 95.56 165 TRP B N 1
ATOM 3163 C CA . TRP B 1 165 ? 4.656 -1.266 -20.203 1 95.56 165 TRP B CA 1
ATOM 3164 C C . TRP B 1 165 ? 5.973 -1.763 -19.609 1 95.56 165 TRP B C 1
ATOM 3166 O O . TRP B 1 165 ? 7.008 -1.745 -20.281 1 95.56 165 TRP B O 1
ATOM 3176 N N . ALA B 1 166 ? 5.875 -2.287 -18.375 1 96.44 166 ALA B N 1
ATOM 3177 C CA . ALA B 1 166 ? 7.117 -2.523 -17.656 1 96.44 166 ALA B CA 1
ATOM 3178 C C . ALA B 1 166 ? 7.305 -4.008 -17.359 1 96.44 166 ALA B C 1
ATOM 3180 O O . ALA B 1 166 ? 8.359 -4.422 -16.859 1 96.44 166 ALA B O 1
ATOM 3181 N N . ALA B 1 167 ? 6.348 -4.895 -17.641 1 94 167 ALA B N 1
ATOM 3182 C CA . ALA B 1 167 ? 6.477 -6.324 -17.359 1 94 167 ALA B CA 1
ATOM 3183 C C . ALA B 1 167 ? 7.395 -6.992 -18.375 1 94 167 ALA B C 1
ATOM 3185 O O . ALA B 1 167 ? 7.805 -6.371 -19.359 1 94 167 ALA B O 1
ATOM 3186 N N . ALA B 1 168 ? 7.711 -8.219 -18.109 1 90.62 168 ALA B N 1
ATOM 3187 C CA . ALA B 1 168 ? 8.547 -8.984 -19.031 1 90.62 168 ALA B CA 1
ATOM 3188 C C . ALA B 1 168 ? 7.84 -9.203 -20.359 1 90.62 168 ALA B C 1
ATOM 3190 O O . ALA B 1 168 ? 8.484 -9.227 -21.422 1 90.62 168 ALA B O 1
ATOM 3191 N N . SER B 1 169 ? 6.559 -9.383 -20.297 1 89.31 169 SER B N 1
ATOM 3192 C CA . SER B 1 169 ? 5.793 -9.562 -21.531 1 89.31 169 SER B CA 1
ATOM 3193 C C . SER B 1 169 ? 5.957 -8.367 -22.453 1 89.31 169 SER B C 1
ATOM 3195 O O . SER B 1 169 ? 6 -8.531 -23.688 1 89.31 169 SER B O 1
ATOM 3197 N N . ALA B 1 170 ? 6.023 -7.152 -21.953 1 92.62 170 ALA B N 1
ATOM 3198 C CA . ALA B 1 170 ? 6.242 -5.953 -22.766 1 92.62 170 ALA B CA 1
ATOM 3199 C C . ALA B 1 170 ? 7.621 -5.973 -23.406 1 92.62 170 ALA B C 1
ATOM 3201 O O . ALA B 1 170 ? 7.773 -5.582 -24.578 1 92.62 170 ALA B O 1
ATOM 3202 N N . LYS B 1 171 ? 8.609 -6.414 -22.625 1 93.69 171 LYS B N 1
ATOM 3203 C CA . LYS B 1 171 ? 9.953 -6.543 -23.172 1 93.69 171 LYS B CA 1
ATOM 3204 C C . LYS B 1 171 ? 9.977 -7.453 -24.391 1 93.69 171 LYS B C 1
ATOM 3206 O O . LYS B 1 171 ? 10.562 -7.105 -25.422 1 93.69 171 LYS B O 1
ATOM 3211 N N . GLU B 1 172 ? 9.359 -8.539 -24.266 1 93 172 GLU B N 1
ATOM 3212 C CA . GLU B 1 172 ? 9.32 -9.516 -25.344 1 93 172 GLU B CA 1
ATOM 3213 C C . GLU B 1 172 ? 8.516 -9 -26.531 1 93 172 GLU B C 1
ATOM 3215 O O . GLU B 1 172 ? 8.961 -9.078 -27.672 1 93 172 GLU B O 1
ATOM 3220 N N . LYS B 1 173 ? 7.398 -8.461 -26.312 1 93.88 173 LYS B N 1
ATOM 3221 C CA . LYS B 1 173 ? 6.496 -7.973 -27.359 1 93.88 173 LYS B CA 1
ATOM 3222 C C . LYS B 1 173 ? 7.148 -6.859 -28.172 1 93.88 173 LYS B C 1
ATOM 3224 O O . LYS B 1 173 ? 6.977 -6.793 -29.391 1 93.88 173 LYS B O 1
ATOM 3229 N N . GLU B 1 174 ? 7.895 -6.047 -27.516 1 96.12 174 GLU B N 1
ATOM 3230 C CA . GLU B 1 174 ? 8.492 -4.887 -28.172 1 96.12 174 GLU B CA 1
ATOM 3231 C C . GLU B 1 174 ? 9.953 -5.133 -28.5 1 96.12 174 GLU B C 1
ATOM 3233 O O . GLU B 1 174 ? 10.656 -4.23 -28.969 1 96.12 174 GLU B O 1
ATOM 3238 N N . ASP B 1 175 ? 10.438 -6.281 -28.203 1 95.94 175 ASP B N 1
ATOM 3239 C CA . ASP B 1 175 ? 11.812 -6.684 -28.484 1 95.94 175 ASP B CA 1
ATOM 3240 C C . ASP B 1 175 ? 12.805 -5.699 -27.875 1 95.94 175 ASP B C 1
ATOM 3242 O O . ASP B 1 175 ? 13.68 -5.184 -28.578 1 95.94 175 ASP B O 1
ATOM 3246 N N . LEU B 1 176 ? 12.594 -5.43 -26.672 1 96.44 176 LEU B N 1
ATOM 3247 C CA . LEU B 1 176 ? 13.469 -4.496 -25.969 1 96.44 176 LEU B CA 1
ATOM 3248 C C . LEU B 1 176 ? 14.688 -5.215 -25.406 1 96.44 176 LEU B C 1
ATOM 3250 O O . LEU B 1 176 ? 14.586 -6.348 -24.922 1 96.44 176 LEU B O 1
ATOM 3254 N N . GLY B 1 177 ? 15.836 -4.547 -25.406 1 95.88 177 GLY B N 1
ATOM 3255 C CA . GLY B 1 177 ? 16.969 -5.02 -24.641 1 95.88 177 GLY B CA 1
ATOM 3256 C C . GLY B 1 177 ? 16.859 -4.734 -23.156 1 95.88 177 GLY B C 1
ATOM 3257 O O . GLY B 1 177 ? 15.953 -4.016 -22.734 1 95.88 177 GLY B O 1
ATOM 3258 N N . PHE B 1 178 ? 17.734 -5.238 -22.391 1 95.81 178 PHE B N 1
ATOM 3259 C CA . PHE B 1 178 ? 17.688 -5.109 -20.938 1 95.81 178 PHE B CA 1
ATOM 3260 C C . PHE B 1 178 ? 17.938 -3.67 -20.516 1 95.81 178 PHE B C 1
ATOM 3262 O O . PHE B 1 178 ? 17.422 -3.215 -19.5 1 95.81 178 PHE B O 1
ATOM 3269 N N . LYS B 1 179 ? 18.734 -3.039 -21.266 1 95.75 179 LYS B N 1
ATOM 3270 C CA . LYS B 1 179 ? 19 -1.644 -20.922 1 95.75 179 LYS B CA 1
ATOM 3271 C C . LYS B 1 179 ? 17.719 -0.811 -21 1 95.75 179 LYS B C 1
ATOM 3273 O O . LYS B 1 179 ? 17.359 -0.142 -20.031 1 95.75 179 LYS B O 1
ATOM 3278 N N . LYS B 1 180 ? 17.078 -0.924 -22.188 1 97.25 180 LYS B N 1
ATOM 3279 C CA . LYS B 1 180 ? 15.844 -0.165 -22.375 1 97.25 180 LYS B CA 1
ATOM 3280 C C . LYS B 1 180 ? 14.758 -0.639 -21.406 1 97.25 180 LYS B C 1
ATOM 3282 O O . LYS B 1 180 ? 14.094 0.175 -20.766 1 97.25 180 LYS B O 1
ATOM 3287 N N . TRP B 1 181 ? 14.57 -1.868 -21.297 1 97.25 181 TRP B N 1
ATOM 3288 C CA . TRP B 1 181 ? 13.547 -2.424 -20.422 1 97.25 181 TRP B CA 1
ATOM 3289 C C . TRP B 1 181 ? 13.859 -2.123 -18.953 1 97.25 181 TRP B C 1
ATOM 3291 O O . TRP B 1 181 ? 12.961 -1.8 -18.172 1 97.25 181 TRP B O 1
ATOM 3301 N N . GLY B 1 182 ? 15.117 -2.262 -18.578 1 97.06 182 GLY B N 1
ATOM 3302 C CA . GLY B 1 182 ? 15.531 -1.976 -17.219 1 97.06 182 GLY B CA 1
ATOM 3303 C C . GLY B 1 182 ? 15.156 -0.58 -16.75 1 97.06 182 GLY B C 1
ATOM 3304 O O . GLY B 1 182 ? 14.781 -0.382 -15.602 1 97.06 182 GLY B O 1
ATOM 3305 N N . LYS B 1 183 ? 15.25 0.355 -17.672 1 97.38 183 LYS B N 1
ATOM 3306 C CA . LYS B 1 183 ? 14.844 1.724 -17.359 1 97.38 183 LYS B CA 1
ATOM 3307 C C . LYS B 1 183 ? 13.344 1.81 -17.109 1 97.38 183 LYS B C 1
ATOM 3309 O O . LYS B 1 183 ? 12.898 2.557 -16.234 1 97.38 183 LYS B O 1
ATOM 3314 N N . ARG B 1 184 ? 12.578 1.045 -17.891 1 97.69 184 ARG B N 1
ATOM 3315 C CA . ARG B 1 184 ? 11.133 0.997 -17.672 1 97.69 184 ARG B CA 1
ATOM 3316 C C . ARG B 1 184 ? 10.797 0.374 -16.328 1 97.69 184 ARG B C 1
ATOM 3318 O O . ARG B 1 184 ? 9.961 0.895 -15.586 1 97.69 184 ARG B O 1
ATOM 3325 N N . PHE B 1 185 ? 11.5 -0.712 -16.062 1 97.88 185 PHE B N 1
ATOM 3326 C CA . PHE B 1 185 ? 11.297 -1.384 -14.781 1 97.88 185 PHE B CA 1
ATOM 3327 C C . PHE B 1 185 ? 11.656 -0.463 -13.625 1 97.88 185 PHE B C 1
ATOM 3329 O O . PHE B 1 185 ? 10.938 -0.403 -12.625 1 97.88 185 PHE B O 1
ATOM 3336 N N . ASN B 1 186 ? 12.727 0.315 -13.766 1 98.38 186 ASN B N 1
ATOM 3337 C CA . ASN B 1 186 ? 13.117 1.289 -12.758 1 98.38 186 ASN B CA 1
ATOM 3338 C C . ASN B 1 186 ? 12.039 2.342 -12.539 1 98.38 186 ASN B C 1
ATOM 3340 O O . ASN B 1 186 ? 11.812 2.783 -11.406 1 98.38 186 ASN B O 1
ATOM 3344 N N . LYS B 1 187 ? 11.43 2.746 -13.609 1 97.5 187 LYS B N 1
ATOM 3345 C CA . LYS B 1 187 ? 10.344 3.709 -13.484 1 97.5 187 LYS B CA 1
ATOM 3346 C C . LYS B 1 187 ? 9.203 3.145 -12.641 1 97.5 187 LYS B C 1
ATOM 3348 O O . LYS B 1 187 ? 8.625 3.852 -11.812 1 97.5 187 LYS B O 1
ATOM 3353 N N . PHE B 1 188 ? 8.898 1.895 -12.867 1 98.06 188 PHE B N 1
ATOM 3354 C CA . PHE B 1 188 ? 7.891 1.212 -12.062 1 98.06 188 PHE B CA 1
ATOM 3355 C C . PHE B 1 188 ? 8.289 1.2 -10.594 1 98.06 188 PHE B C 1
ATOM 3357 O O . PHE B 1 188 ? 7.488 1.558 -9.727 1 98.06 188 PHE B O 1
ATOM 3364 N N . LEU B 1 189 ? 9.516 0.861 -10.32 1 98.5 189 LEU B N 1
ATOM 3365 C CA . LEU B 1 189 ? 9.992 0.801 -8.938 1 98.5 189 LEU B CA 1
ATOM 3366 C C . LEU B 1 189 ? 9.977 2.184 -8.297 1 98.5 189 LEU B C 1
ATOM 3368 O O . LEU B 1 189 ? 9.719 2.311 -7.098 1 98.5 189 LEU B O 1
ATOM 3372 N N . LYS B 1 190 ? 10.242 3.184 -9.055 1 97.56 190 LYS B N 1
ATOM 3373 C CA . LYS B 1 190 ? 10.172 4.551 -8.547 1 97.56 190 LYS B CA 1
ATOM 3374 C C . LYS B 1 190 ? 8.758 4.891 -8.078 1 97.56 190 LYS B C 1
ATOM 3376 O O . LYS B 1 190 ? 8.586 5.547 -7.051 1 97.56 190 LYS B O 1
ATOM 3381 N N . LEU B 1 191 ? 7.82 4.445 -8.836 1 97.38 191 LEU B N 1
ATOM 3382 C CA . LEU B 1 191 ? 6.434 4.672 -8.438 1 97.38 191 LEU B CA 1
ATOM 3383 C C . LEU B 1 191 ? 6.102 3.91 -7.16 1 97.38 191 LEU B C 1
ATOM 3385 O O . LEU B 1 191 ? 5.418 4.438 -6.277 1 97.38 191 LEU B O 1
ATOM 3389 N N . VAL B 1 192 ? 6.578 2.666 -7.09 1 98.19 192 VAL B N 1
ATOM 3390 C CA . VAL B 1 192 ? 6.367 1.866 -5.891 1 98.19 192 VAL B CA 1
ATOM 3391 C C . VAL B 1 192 ? 6.961 2.584 -4.68 1 98.19 192 VAL B C 1
ATOM 3393 O O . VAL B 1 192 ? 6.297 2.729 -3.648 1 98.19 192 VAL B O 1
ATOM 3396 N N . GLU B 1 193 ? 8.148 3.072 -4.797 1 97.25 193 GLU B N 1
ATOM 3397 C CA . GLU B 1 193 ? 8.828 3.803 -3.732 1 97.25 193 GLU B CA 1
ATOM 3398 C C . GLU B 1 193 ? 8.055 5.059 -3.342 1 97.25 193 GLU B C 1
ATOM 3400 O O . GLU B 1 193 ? 7.918 5.363 -2.154 1 97.25 193 GLU B O 1
ATOM 3405 N N . LEU B 1 194 ? 7.566 5.699 -4.309 1 94.5 194 LEU B N 1
ATOM 3406 C CA . LEU B 1 194 ? 6.875 6.965 -4.082 1 94.5 194 LEU B CA 1
ATOM 3407 C C . LEU B 1 194 ? 5.531 6.734 -3.4 1 94.5 194 LEU B C 1
ATOM 3409 O O . LEU B 1 194 ? 5.152 7.484 -2.498 1 94.5 194 LEU B O 1
ATOM 3413 N N . ILE B 1 195 ? 4.852 5.703 -3.738 1 96.38 195 ILE B N 1
ATOM 3414 C CA . ILE B 1 195 ? 3.445 5.535 -3.385 1 96.38 195 ILE B CA 1
ATOM 3415 C C . ILE B 1 195 ? 3.336 4.836 -2.029 1 96.38 195 ILE B C 1
ATOM 3417 O O . ILE B 1 195 ? 2.498 5.203 -1.202 1 96.38 195 ILE B O 1
ATOM 3421 N N . VAL B 1 196 ? 4.293 3.82 -1.799 1 97.25 196 VAL B N 1
ATOM 3422 C CA . VAL B 1 196 ? 4.07 3.061 -0.572 1 97.25 196 VAL B CA 1
ATOM 3423 C C . VAL B 1 196 ? 5.32 3.125 0.307 1 97.25 196 VAL B C 1
ATOM 3425 O O . VAL B 1 196 ? 5.332 2.588 1.416 1 97.25 196 VAL B O 1
ATOM 3428 N N . CYS B 1 197 ? 6.387 3.732 -0.114 1 96.19 197 CYS B N 1
ATOM 3429 C CA . CYS B 1 197 ? 7.578 4.031 0.669 1 96.19 197 CYS B CA 1
ATOM 3430 C C . CYS B 1 197 ? 8.086 2.789 1.393 1 96.19 197 CYS B C 1
ATOM 3432 O O . CYS B 1 197 ? 8.289 2.812 2.607 1 96.19 197 CYS B O 1
ATOM 3434 N N . PRO B 1 198 ? 8.406 1.715 0.686 1 97.81 198 PRO B N 1
ATOM 3435 C CA . PRO B 1 198 ? 8.867 0.489 1.344 1 97.81 198 PRO B CA 1
ATOM 3436 C C . PRO B 1 198 ? 10.266 0.63 1.945 1 97.81 198 PRO B C 1
ATOM 3438 O O . PRO B 1 198 ? 10.992 1.562 1.604 1 97.81 198 PRO B O 1
ATOM 3441 N N . ASP B 1 199 ? 10.609 -0.26 2.9 1 96.88 199 ASP B N 1
ATOM 3442 C CA . ASP B 1 199 ? 11.945 -0.337 3.484 1 96.88 199 ASP B CA 1
ATOM 3443 C C . ASP B 1 199 ? 12.836 -1.283 2.686 1 96.88 199 ASP B C 1
ATOM 3445 O O . ASP B 1 199 ? 14.062 -1.156 2.709 1 96.88 199 ASP B O 1
ATOM 3449 N N . LEU B 1 200 ? 12.219 -2.178 2.008 1 98.19 200 LEU B N 1
ATOM 3450 C CA . LEU B 1 200 ? 12.914 -3.178 1.206 1 98.19 200 LEU B CA 1
ATOM 3451 C C . LEU B 1 200 ? 12.023 -3.672 0.067 1 98.19 200 LEU B C 1
ATOM 3453 O O . LEU B 1 200 ? 10.828 -3.885 0.255 1 98.19 200 LEU B O 1
ATOM 3457 N N . ILE B 1 201 ? 12.625 -3.818 -1.118 1 98.56 201 ILE B N 1
ATOM 3458 C CA . ILE B 1 201 ? 11.945 -4.449 -2.246 1 98.56 201 ILE B CA 1
ATOM 3459 C C . ILE B 1 201 ? 12.688 -5.723 -2.648 1 98.56 201 ILE B C 1
ATOM 3461 O O . ILE B 1 201 ? 13.906 -5.699 -2.852 1 98.56 201 ILE B O 1
ATOM 3465 N N . ILE B 1 202 ? 12 -6.793 -2.645 1 97.94 202 ILE B N 1
ATOM 3466 C CA . ILE B 1 202 ? 12.539 -8.07 -3.105 1 97.94 202 ILE B CA 1
ATOM 3467 C C . ILE B 1 202 ? 11.984 -8.391 -4.496 1 97.94 202 ILE B C 1
ATOM 3469 O O . ILE B 1 202 ? 10.773 -8.344 -4.715 1 97.94 202 ILE B O 1
ATOM 3473 N N . VAL B 1 203 ? 12.875 -8.688 -5.391 1 97.19 203 VAL B N 1
ATOM 3474 C CA . VAL B 1 203 ? 12.469 -8.945 -6.77 1 97.19 203 VAL B CA 1
ATOM 3475 C C . VAL B 1 203 ? 12.633 -10.43 -7.086 1 97.19 203 VAL B C 1
ATOM 3477 O O . VAL B 1 203 ? 13.727 -10.984 -6.941 1 97.19 203 VAL B O 1
ATOM 3480 N N . GLY B 1 204 ? 11.547 -11.023 -7.426 1 94.5 204 GLY B N 1
ATOM 3481 C CA . GLY B 1 204 ? 11.547 -12.414 -7.855 1 94.5 204 GLY B CA 1
ATOM 3482 C C . GLY B 1 204 ? 10.859 -12.625 -9.188 1 94.5 204 GLY B C 1
ATOM 3483 O O . GLY B 1 204 ? 10.758 -11.695 -9.992 1 94.5 204 GLY B O 1
ATOM 3484 N N . GLY B 1 205 ? 10.508 -13.93 -9.453 1 89.12 205 GLY B N 1
ATOM 3485 C CA . GLY B 1 205 ? 9.898 -14.273 -10.727 1 89.12 205 GLY B CA 1
ATOM 3486 C C . GLY B 1 205 ? 10.898 -14.742 -11.766 1 89.12 205 GLY B C 1
ATOM 3487 O O . GLY B 1 205 ? 12.109 -14.68 -11.539 1 89.12 205 GLY B O 1
ATOM 3488 N N . GLY B 1 206 ? 10.406 -15.172 -12.883 1 85.44 206 GLY B N 1
ATOM 3489 C CA . GLY B 1 206 ? 11.242 -15.781 -13.906 1 85.44 206 GLY B CA 1
ATOM 3490 C C . GLY B 1 206 ? 12.32 -14.859 -14.438 1 85.44 206 GLY B C 1
ATOM 3491 O O . GLY B 1 206 ? 13.461 -15.273 -14.641 1 85.44 206 GLY B O 1
ATOM 3492 N N . THR B 1 207 ? 11.984 -13.609 -14.641 1 89.75 207 THR B N 1
ATOM 3493 C CA . THR B 1 207 ? 12.914 -12.648 -15.234 1 89.75 207 THR B CA 1
ATOM 3494 C C . THR B 1 207 ? 14.023 -12.289 -14.25 1 89.75 207 THR B C 1
ATOM 3496 O O . THR B 1 207 ? 15.078 -11.805 -14.648 1 89.75 207 THR B O 1
ATOM 3499 N N . SER B 1 208 ? 13.789 -12.516 -12.969 1 91.81 208 SER B N 1
ATOM 3500 C CA . SER B 1 208 ? 14.789 -12.18 -11.969 1 91.81 208 SER B CA 1
ATOM 3501 C C . SER B 1 208 ? 16.031 -13.047 -12.102 1 91.81 208 SER B C 1
ATOM 3503 O O . SER B 1 208 ? 17.078 -12.727 -11.547 1 91.81 208 SER B O 1
ATOM 3505 N N . LYS B 1 209 ? 15.922 -14.148 -12.828 1 89.62 209 LYS B N 1
ATOM 3506 C CA . LYS B 1 209 ? 17.078 -14.984 -13.109 1 89.62 209 LYS B CA 1
ATOM 3507 C C . LYS B 1 209 ? 18.156 -14.195 -13.859 1 89.62 209 LYS B C 1
ATOM 3509 O O . LYS B 1 209 ? 19.344 -14.5 -13.758 1 89.62 209 LYS B O 1
ATOM 3514 N N . LYS B 1 210 ? 17.75 -13.219 -14.594 1 93.12 210 LYS B N 1
ATOM 3515 C CA . LYS B 1 210 ? 18.672 -12.367 -15.352 1 93.12 210 LYS B CA 1
ATOM 3516 C C . LYS B 1 210 ? 18.984 -11.086 -14.578 1 93.12 210 LYS B C 1
ATOM 3518 O O . LYS B 1 210 ? 19.172 -10.023 -15.188 1 93.12 210 LYS B O 1
ATOM 3523 N N . TRP B 1 211 ? 19.047 -11.195 -13.336 1 94.75 211 TRP B N 1
ATOM 3524 C CA . TRP B 1 211 ? 19.219 -10.086 -12.406 1 94.75 211 TRP B CA 1
ATOM 3525 C C . TRP B 1 211 ? 20.422 -9.227 -12.789 1 94.75 211 TRP B C 1
ATOM 3527 O O . TRP B 1 211 ? 20.328 -8 -12.82 1 94.75 211 TRP B O 1
ATOM 3537 N N . GLU B 1 212 ? 21.453 -9.805 -13.125 1 95.56 212 GLU B N 1
ATOM 3538 C CA . GLU B 1 212 ? 22.688 -9.086 -13.398 1 95.56 212 GLU B CA 1
ATOM 3539 C C . GLU B 1 212 ? 22.578 -8.25 -14.672 1 95.56 212 GLU B C 1
ATOM 3541 O O . GLU B 1 212 ? 23.359 -7.316 -14.883 1 95.56 212 GLU B O 1
ATOM 3546 N N . GLU B 1 213 ? 21.656 -8.57 -15.477 1 96.44 213 GLU B N 1
ATOM 3547 C CA . GLU B 1 213 ? 21.5 -7.887 -16.766 1 96.44 213 GLU B CA 1
ATOM 3548 C C . GLU B 1 213 ? 20.797 -6.543 -16.594 1 96.44 213 GLU B C 1
ATOM 3550 O O . GLU B 1 213 ? 20.922 -5.66 -17.438 1 96.44 213 GLU B O 1
ATOM 3555 N N . PHE B 1 214 ? 20.016 -6.383 -15.523 1 96.5 214 PHE B N 1
ATOM 3556 C CA . PHE B 1 214 ? 19.219 -5.16 -15.484 1 96.5 214 PHE B CA 1
ATOM 3557 C C . PHE B 1 214 ? 19.312 -4.492 -14.117 1 96.5 214 PHE B C 1
ATOM 3559 O O . PHE B 1 214 ? 18.922 -3.336 -13.961 1 96.5 214 PHE B O 1
ATOM 3566 N N . SER B 1 215 ? 19.891 -5.145 -13.094 1 97.12 215 SER B N 1
ATOM 3567 C CA . SER B 1 215 ? 19.906 -4.625 -11.727 1 97.12 215 SER B CA 1
ATOM 3568 C C . SER B 1 215 ? 20.641 -3.287 -11.656 1 97.12 215 SER B C 1
ATOM 3570 O O . SER B 1 215 ? 20.297 -2.432 -10.836 1 97.12 215 SER B O 1
ATOM 3572 N N . HIS B 1 216 ? 21.609 -3.076 -12.477 1 96.75 216 HIS B N 1
ATOM 3573 C CA . HIS B 1 216 ? 22.422 -1.858 -12.453 1 96.75 216 HIS B CA 1
ATOM 3574 C C . HIS B 1 216 ? 21.609 -0.664 -12.961 1 96.75 216 HIS B C 1
ATOM 3576 O O . HIS B 1 216 ? 22.031 0.484 -12.797 1 96.75 216 HIS B O 1
ATOM 3582 N N . HIS B 1 217 ? 20.484 -0.875 -13.594 1 96.75 217 HIS B N 1
ATOM 3583 C CA . HIS B 1 217 ? 19.609 0.202 -14.07 1 96.75 217 HIS B CA 1
ATOM 3584 C C . HIS B 1 217 ? 18.625 0.635 -12.992 1 96.75 217 HIS B C 1
ATOM 3586 O O . HIS B 1 217 ? 17.891 1.609 -13.172 1 96.75 217 HIS B O 1
ATOM 3592 N N . ILE B 1 218 ? 18.562 -0.049 -11.852 1 97.19 218 ILE B N 1
ATOM 3593 C CA . ILE B 1 218 ? 17.703 0.31 -10.734 1 97.19 218 ILE B CA 1
ATOM 3594 C C . ILE B 1 218 ? 18.344 1.441 -9.93 1 97.19 218 ILE B C 1
ATOM 3596 O O . ILE B 1 218 ? 19.406 1.268 -9.344 1 97.19 218 ILE B O 1
ATOM 3600 N N . LYS B 1 219 ? 17.688 2.664 -9.914 1 96.5 219 LYS B N 1
ATOM 3601 C CA . LYS B 1 219 ? 18.281 3.865 -9.328 1 96.5 219 LYS B CA 1
ATOM 3602 C C . LYS B 1 219 ? 17.359 4.477 -8.281 1 96.5 219 LYS B C 1
ATOM 3604 O O . LYS B 1 219 ? 17.344 5.695 -8.094 1 96.5 219 LYS B O 1
ATOM 3609 N N . ILE B 1 220 ? 16.703 3.717 -7.586 1 96.38 220 ILE B N 1
ATOM 3610 C CA . ILE B 1 220 ? 15.852 4.27 -6.539 1 96.38 220 ILE B CA 1
ATOM 3611 C C . ILE B 1 220 ? 16.578 4.227 -5.199 1 96.38 220 ILE B C 1
ATOM 3613 O O . ILE B 1 220 ? 17.641 3.6 -5.082 1 96.38 220 ILE B O 1
ATOM 3617 N N . GLU B 1 221 ? 16.094 4.926 -4.172 1 93.69 221 GLU B N 1
ATOM 3618 C CA . GLU B 1 221 ? 16.719 5.016 -2.857 1 93.69 221 GLU B CA 1
ATOM 3619 C C . GLU B 1 221 ? 16.484 3.744 -2.045 1 93.69 221 GLU B C 1
ATOM 3621 O O . GLU B 1 221 ? 17.359 3.303 -1.301 1 93.69 221 GLU B O 1
ATOM 3626 N N . THR B 1 222 ? 15.328 3.143 -2.166 1 96.5 222 THR B N 1
ATOM 3627 C CA . THR B 1 222 ? 14.984 1.925 -1.438 1 96.5 222 THR B CA 1
ATOM 3628 C C . THR B 1 222 ? 15.898 0.773 -1.848 1 96.5 222 THR B C 1
ATOM 3630 O O . THR B 1 222 ? 16.188 0.595 -3.033 1 96.5 222 THR B O 1
ATOM 3633 N N . ASN B 1 223 ? 16.328 0.028 -0.863 1 97.69 223 ASN B N 1
ATOM 3634 C CA . ASN B 1 223 ? 17.125 -1.158 -1.159 1 97.69 223 ASN B CA 1
ATOM 3635 C C . ASN B 1 223 ? 16.328 -2.189 -1.946 1 97.69 223 ASN B C 1
ATOM 3637 O O . ASN B 1 223 ? 15.188 -2.496 -1.595 1 97.69 223 ASN B O 1
ATOM 3641 N N . VAL B 1 224 ? 16.891 -2.656 -3.068 1 98.25 224 VAL B N 1
ATOM 3642 C CA . VAL B 1 224 ? 16.281 -3.678 -3.906 1 98.25 224 VAL B CA 1
ATOM 3643 C C . VAL B 1 224 ? 17.188 -4.906 -3.975 1 98.25 224 VAL B C 1
ATOM 3645 O O . VAL B 1 224 ? 18.359 -4.797 -4.305 1 98.25 224 VAL B O 1
ATOM 3648 N N . VAL B 1 225 ? 16.656 -6.074 -3.633 1 97.38 225 VAL B N 1
ATOM 3649 C CA . VAL B 1 225 ? 17.453 -7.289 -3.627 1 97.38 225 VAL B CA 1
ATOM 3650 C C . VAL B 1 225 ? 16.75 -8.383 -4.418 1 97.38 225 VAL B C 1
ATOM 3652 O O . VAL B 1 225 ? 15.523 -8.375 -4.547 1 97.38 225 VAL B O 1
ATOM 3655 N N . LYS B 1 226 ? 17.516 -9.258 -4.945 1 96.5 226 LYS B N 1
ATOM 3656 C CA . LYS B 1 226 ? 17 -10.406 -5.68 1 96.5 226 LYS B CA 1
ATOM 3657 C C . LYS B 1 226 ? 16.5 -11.492 -4.727 1 96.5 226 LYS B C 1
ATOM 3659 O O . LYS B 1 226 ? 17.156 -11.781 -3.723 1 96.5 226 LYS B O 1
ATOM 3664 N N . ALA B 1 227 ? 15.344 -12.039 -5.059 1 94.56 227 ALA B N 1
ATOM 3665 C CA . ALA B 1 227 ? 14.852 -13.172 -4.281 1 94.56 227 ALA B CA 1
ATOM 3666 C C . ALA B 1 227 ? 15.758 -14.383 -4.449 1 94.56 227 ALA B C 1
ATOM 3668 O O . ALA B 1 227 ? 16.281 -14.633 -5.535 1 94.56 227 ALA B O 1
ATOM 3669 N N . GLU B 1 228 ? 15.945 -15.188 -3.424 1 86.88 228 GLU B N 1
ATOM 3670 C CA . GLU B 1 228 ? 16.859 -16.328 -3.434 1 86.88 228 GLU B CA 1
ATOM 3671 C C . GLU B 1 228 ? 16.172 -17.578 -3.965 1 86.88 228 GLU B C 1
ATOM 3673 O O . GLU B 1 228 ? 16.828 -18.438 -4.574 1 86.88 228 GLU B O 1
ATOM 3678 N N . LEU B 1 229 ? 14.906 -17.703 -3.74 1 81.25 229 LEU B N 1
ATOM 3679 C CA . LEU B 1 229 ? 14.203 -18.953 -4.035 1 81.25 229 LEU B CA 1
ATOM 3680 C C . LEU B 1 229 ? 13.672 -18.938 -5.465 1 81.25 229 LEU B C 1
ATOM 3682 O O . LEU B 1 229 ? 13.289 -19.984 -5.992 1 81.25 229 LEU B O 1
ATOM 3686 N N . MET B 1 230 ? 13.641 -17.797 -6.152 1 73 230 MET B N 1
ATOM 3687 C CA . MET B 1 230 ? 13.375 -17.562 -7.57 1 73 230 MET B CA 1
ATOM 3688 C C . MET B 1 230 ? 12.117 -18.312 -8.008 1 73 230 MET B C 1
ATOM 3690 O O . MET B 1 230 ? 11.039 -18.109 -7.461 1 73 230 MET B O 1
ATOM 3694 N N . ASN B 1 231 ? 12.305 -19.359 -8.82 1 77.81 231 ASN B N 1
ATOM 3695 C CA . ASN B 1 231 ? 11.18 -20 -9.492 1 77.81 231 ASN B CA 1
ATOM 3696 C C . ASN B 1 231 ? 10.422 -20.922 -8.547 1 77.81 231 ASN B C 1
ATOM 3698 O O . ASN B 1 231 ? 9.297 -21.328 -8.836 1 77.81 231 ASN B O 1
ATOM 3702 N N . HIS B 1 232 ? 10.938 -21.156 -7.434 1 88.38 232 HIS B N 1
ATOM 3703 C CA . HIS B 1 232 ? 10.305 -22.078 -6.5 1 88.38 232 HIS B CA 1
ATOM 3704 C C . HIS B 1 232 ? 9.547 -21.328 -5.406 1 88.38 232 HIS B C 1
ATOM 3706 O O . HIS B 1 232 ? 8.797 -21.938 -4.641 1 88.38 232 HIS B O 1
ATOM 3712 N N . ALA B 1 233 ? 9.734 -20.016 -5.426 1 91.5 233 ALA B N 1
ATOM 3713 C CA . ALA B 1 233 ? 9.188 -19.219 -4.332 1 91.5 233 ALA B CA 1
ATOM 3714 C C . ALA B 1 233 ? 7.668 -19.328 -4.273 1 91.5 233 ALA B C 1
ATOM 3716 O O . ALA B 1 233 ? 7.09 -19.422 -3.186 1 91.5 233 ALA B O 1
ATOM 3717 N N . GLY B 1 234 ? 7.09 -19.375 -5.426 1 93.44 234 GLY B N 1
ATOM 3718 C CA . GLY B 1 234 ? 5.641 -19.484 -5.465 1 93.44 234 GLY B CA 1
ATOM 3719 C C . GLY B 1 234 ? 5.113 -20.75 -4.836 1 93.44 234 GLY B C 1
ATOM 3720 O O . GLY B 1 234 ? 4.207 -20.719 -4 1 93.44 234 GLY B O 1
ATOM 3721 N N . ILE B 1 235 ? 5.699 -21.859 -5.191 1 95.75 235 ILE B N 1
ATOM 3722 C CA . ILE B 1 235 ? 5.289 -23.172 -4.695 1 95.75 235 ILE B CA 1
ATOM 3723 C C . ILE B 1 235 ? 5.574 -23.266 -3.197 1 95.75 235 ILE B C 1
ATOM 3725 O O . ILE B 1 235 ? 4.699 -23.641 -2.416 1 95.75 235 ILE B O 1
ATOM 3729 N N . ILE B 1 236 ? 6.73 -22.875 -2.805 1 95.56 236 ILE B N 1
ATOM 3730 C CA . ILE B 1 236 ? 7.164 -22.953 -1.414 1 95.56 236 ILE B CA 1
ATOM 3731 C C . ILE B 1 236 ? 6.289 -22.047 -0.551 1 95.56 236 ILE B C 1
ATOM 3733 O O . ILE B 1 236 ? 5.805 -22.469 0.504 1 95.56 236 ILE B O 1
ATOM 3737 N N . GLY B 1 237 ? 6.098 -20.859 -1.024 1 95.25 237 GLY B N 1
ATOM 3738 C CA . GLY B 1 237 ? 5.27 -19.906 -0.294 1 95.25 237 GLY B CA 1
ATOM 3739 C C . GLY B 1 237 ? 3.836 -20.375 -0.126 1 95.25 237 GLY B C 1
ATOM 3740 O O . GLY B 1 237 ? 3.238 -20.188 0.937 1 95.25 237 GLY B O 1
ATOM 3741 N N . ALA B 1 238 ? 3.293 -20.922 -1.165 1 95.25 238 ALA B N 1
ATOM 3742 C CA . ALA B 1 238 ? 1.942 -21.484 -1.092 1 95.25 238 ALA B CA 1
ATOM 3743 C C . ALA B 1 238 ? 1.855 -22.578 -0.034 1 95.25 238 ALA B C 1
ATOM 3745 O O . ALA B 1 238 ? 0.955 -22.562 0.809 1 95.25 238 ALA B O 1
ATOM 3746 N N . ALA B 1 239 ? 2.805 -23.438 0.001 1 94.62 239 ALA B N 1
ATOM 3747 C CA . ALA B 1 239 ? 2.82 -24.547 0.958 1 94.62 239 ALA B CA 1
ATOM 3748 C C . ALA B 1 239 ? 2.902 -24.016 2.391 1 94.62 239 ALA B C 1
ATOM 3750 O O . ALA B 1 239 ? 2.148 -24.469 3.262 1 94.62 239 ALA B O 1
ATOM 3751 N N . VAL B 1 240 ? 3.744 -23.109 2.609 1 91.44 240 VAL B N 1
ATOM 3752 C CA . VAL B 1 240 ? 3.99 -22.594 3.953 1 91.44 240 VAL B CA 1
ATOM 3753 C C . VAL B 1 240 ? 2.762 -21.844 4.449 1 91.44 240 VAL B C 1
ATOM 3755 O O . VAL B 1 240 ? 2.482 -21.812 5.652 1 91.44 240 VAL B O 1
ATOM 3758 N N . SER B 1 241 ? 2.061 -21.203 3.555 1 89.31 241 SER B N 1
ATOM 3759 C CA . SER B 1 241 ? 0.87 -20.438 3.932 1 89.31 241 SER B CA 1
ATOM 3760 C C . SER B 1 241 ? -0.151 -21.328 4.633 1 89.31 241 SER B C 1
ATOM 3762 O O . SER B 1 241 ? -0.926 -20.859 5.465 1 89.31 241 SER B O 1
ATOM 3764 N N . CYS B 1 242 ? -0.185 -22.594 4.352 1 86.19 242 CYS B N 1
ATOM 3765 C CA . CYS B 1 242 ? -1.082 -23.547 5 1 86.19 242 CYS B CA 1
ATOM 3766 C C . CYS B 1 242 ? -0.773 -23.656 6.488 1 86.19 242 CYS B C 1
ATOM 3768 O O . CYS B 1 242 ? -1.684 -23.797 7.305 1 86.19 242 CYS B O 1
ATOM 3770 N N . LEU B 1 243 ? 0.487 -23.609 6.723 1 79.81 243 LEU B N 1
ATOM 3771 C CA . LEU B 1 243 ? 0.911 -23.734 8.117 1 79.81 243 LEU B CA 1
ATOM 3772 C C . LEU B 1 243 ? 0.566 -22.484 8.906 1 79.81 243 LEU B C 1
ATOM 3774 O O . LEU B 1 243 ? 0.154 -22.562 10.062 1 79.81 243 LEU B O 1
ATOM 3778 N N . ARG B 1 244 ? 0.658 -21.312 8.281 1 71.25 244 ARG B N 1
ATOM 3779 C CA . ARG B 1 244 ? 0.532 -20.047 8.984 1 71.25 244 ARG B CA 1
ATOM 3780 C C . ARG B 1 244 ? -0.93 -19.625 9.094 1 71.25 244 ARG B C 1
ATOM 3782 O O . ARG B 1 244 ? -1.336 -19.031 10.102 1 71.25 244 ARG B O 1
ATOM 3789 N N . GLU B 1 245 ? -1.687 -19.688 8.039 1 61.03 245 GLU B N 1
ATOM 3790 C CA . GLU B 1 245 ? -3.104 -19.328 8.094 1 61.03 245 GLU B CA 1
ATOM 3791 C C . GLU B 1 245 ? -3.881 -20.312 8.961 1 61.03 245 GLU B C 1
ATOM 3793 O O . GLU B 1 245 ? -4.871 -19.953 9.594 1 61.03 245 GLU B O 1
ATOM 3798 N N . GLN B 1 246 ? -3.637 -21.594 8.797 1 49.28 246 GLN B N 1
ATOM 3799 C CA . GLN B 1 246 ? -4.242 -22.531 9.742 1 49.28 246 GLN B CA 1
ATOM 3800 C C . GLN B 1 246 ? -3.975 -22.109 11.188 1 49.28 246 GLN B C 1
ATOM 3802 O O . GLN B 1 246 ? -4.789 -22.359 12.07 1 49.28 246 GLN B O 1
ATOM 3807 N N . HIS B 1 247 ? -2.902 -21.375 11.406 1 40.72 247 HIS B N 1
ATOM 3808 C CA . HIS B 1 247 ? -2.635 -20.844 12.734 1 40.72 247 HIS B CA 1
ATOM 3809 C C . HIS B 1 247 ? -3.416 -19.562 12.977 1 40.72 247 HIS B C 1
ATOM 3811 O O . HIS B 1 247 ? -3.713 -19.203 14.117 1 40.72 247 HIS B O 1
ATOM 3817 N N . HIS B 1 248 ? -3.645 -18.75 11.984 1 39.31 248 HIS B N 1
ATOM 3818 C CA . HIS B 1 248 ? -4.414 -17.531 12.211 1 39.31 248 HIS B CA 1
ATOM 3819 C C . HIS B 1 248 ? -5.914 -17.828 12.195 1 39.31 248 HIS B C 1
ATOM 3821 O O . HIS B 1 248 ? -6.711 -17 12.648 1 39.31 248 HIS B O 1
ATOM 3827 N N . GLY B 1 249 ? -6.566 -18.625 11.383 1 34.16 249 GLY B N 1
ATOM 3828 C CA . GLY B 1 249 ? -7.969 -19 11.438 1 34.16 249 GLY B CA 1
ATOM 3829 C C . GLY B 1 249 ? -8.359 -19.688 12.727 1 34.16 249 GLY B C 1
ATOM 3830 O O . GLY B 1 249 ? -9.539 -19.938 12.977 1 34.16 249 GLY B O 1
ATOM 3831 N N . HIS B 1 250 ? -7.652 -20.609 13.336 1 28.45 250 HIS B N 1
ATOM 3832 C CA . HIS B 1 250 ? -8.203 -21.203 14.547 1 28.45 250 HIS B CA 1
ATOM 3833 C C . HIS B 1 250 ? -8.312 -20.172 15.664 1 28.45 250 HIS B C 1
ATOM 3835 O O . HIS B 1 250 ? -8.453 -20.531 16.844 1 28.45 250 HIS B O 1
ATOM 3841 N N . LEU B 1 251 ? -8.016 -18.969 15.531 1 25.84 251 LEU B N 1
ATOM 3842 C CA . LEU B 1 251 ? -8.492 -18.094 16.594 1 25.84 251 LEU B CA 1
ATOM 3843 C C . LEU B 1 251 ? -10 -17.922 16.516 1 25.84 251 LEU B C 1
ATOM 3845 O O . LEU B 1 251 ? -10.492 -16.938 15.938 1 25.84 251 LEU B O 1
ATOM 3849 N N . HIS B 1 252 ? -10.828 -18.734 15.766 1 22.16 252 HIS B N 1
ATOM 3850 C CA . HIS B 1 252 ? -12.227 -18.75 16.188 1 22.16 252 HIS B CA 1
ATOM 3851 C C . HIS B 1 252 ? -12.375 -19.359 17.578 1 22.16 252 HIS B C 1
ATOM 3853 O O . HIS B 1 252 ? -11.703 -20.328 17.906 1 22.16 252 HIS B O 1
#

Organism: Allomuricauda ruestringensis (strain DSM 13258 / CIP 107369 / LMG 19739 / B1) (NCBI:txid886377)

InterPro domains:
  IPR000600 ROK family [PF00480] (4-146)
  IPR000600 ROK family [PTHR18964] (3-147)
  IPR043129 ATPase, nucleotide binding domain [SSF53067] (1-244)